Protein AF-0000000086881940 (afdb_homodimer)

Organism: NCBI:txid2108365

Foldseek 3Di:
DPPPDCDPVLVVLVVVVCVVVVVQQLVLLQDLVSPLVVLLVLLLFLLLLQLCLLQVPDDSVVSSVLSNLLSVLLSQLLVVVVCVVVVNDPDDSCCSLVVSLVVQLVCLVVPDPDPVNSVSSSVSSNCSNPLRRVLSSLLSVCCVPQNSLLSSLLVVLLVQLVVQLVVQLVVPFDAADDCPLDNSGGPRSLVRSLVSSLVVLVVSQVVCVVVVHHGRDDNVCSSVLSNLLSVQLVVQQSVVSVSCVVSPHDASACPRPSQGGSCNVCSSVSRSSNVSVVVCVVVVD/DPPPDCDPVLVVLVVVVCVVVVVQQLVLLQDLVSPLVVLLVLLLFLLLLQLCLLQVPDDSVVSSVLSNLLSVLLSQLLVVVVCVVVVNDPDDSCCSLVVSLVVQLVCLVVPDPDPVNSVSSSVSSNCSNPLRRVLSSLLSVCCVPQNSLLSSLLVVLLVQLVVQLVVQLVVPFDAADDCPLDNSGGPRSLVRSLVSSLVVLVVSQVVCVVVVHHGRDDNVCSSVLSNLLSVQLVVQQSVVSVSCVVSPHDASACPRPSQGGSCNVCSSVSRSSNVSVVVCVVVVD

Secondary structure (DSSP, 8-state):
-------HHHHHHHHHHHHHHHHHHHHHTSSHHHHHHHHHHHHHHHHHHHHHHH-TTS-HHHHHHHHHHHHHHHHHHHHHHHHHHTT---S-TTHHHHHHHHHHHHHHHHH---HHHHHHHHHHHHHIIIIIIIHHHTHHHHHHHHHHHHHHHHHHHHHHHHHHHHHHHHHH--SEEETTTEEEEEHHHHHHHHHHHHHHHHHHHHHHHHTTPPPSS-HHHHHHHHHHHHHHHHHHHHHHHHHHHHTT-SSS-SSBTTTB-HHHHHTTHHHHHHHHHHHHHHTT-/-------HHHHHHHHHHHHHHHHHHHHHTSSHHHHHHHHHHHHHHHHHHHHHHH-TTS-HHHHHHHHHHHHHHHHHHHHHHHHHHTT---S-TTHHHHHHHHHHHHHHHHH---HHHHHHHHHHHHHIIIIIIIHHHTHHHHHHHHHHHHHHHHHHHHHHHHHHHHHHHHHH--SEEETTTEEEEEHHHHHHHHHHHHHHHHHHHHHHHHTTPPPSS-HHHHHHHHHHHHHHHHHHHHHHHHHHHHTT-SSS-SSBTTTB-HHHHHTTHHHHHHHHHHHHHHTT-

Radius of gyration: 24.8 Å; Cα contacts (8 Å, |Δi|>4): 801; chains: 2; bounding box: 55×71×60 Å

InterPro domains:
  IPR000374 Phosphatidate cytidylyltransferase [PS01315] (241-267)

Nearest PDB structures (foldseek):
  4q2g-assembly1_A  TM=9.455E-01  e=1.019E-14  Thermotoga maritima MSB8
  4q2e-assembly1_A  TM=9.508E-01  e=3.857E-14  Thermotoga maritima MSB8
  7xec-assembly1_A  TM=1.999E-01  e=4.644E+00  Homo sapiens
  8uqu-assembly1_A  TM=1.874E-01  e=8.473E+00  Bordetella bronchiseptica
  4q2g-assembly1_A  TM=9.455E-01  e=1.019E-14  Thermotoga maritima MSB8

Sequence (570 aa):
MMRMPIGKKNLFIRASSGFIIGPVVVFSYLWYPTLLGLVTTIVMMASYEFIKMSNPKLCRKFRLFIAFLLGITSMVYGFSLEAEYSGILPFEAEFIFVIGFLLISLITIVRLKDINEAKELLSSSTFSLIYIAFFLSSNYLTQINYGAGMAILALTSVWAYDSFAYIFGLTFGKHKISPTYSPKKSWEGLFGGIFGTFLYIIIYDFFREIFGLHTLIDLEYVAAFAIMVGIVDTIGDLTESIFKRFYNVKDSSGILPGHGGMLDRIDGLLLVVPIWYFMLRLFWIMMRMPIGKKNLFIRASSGFIIGPVVVFSYLWYPTLLGLVTTIVMMASYEFIKMSNPKLCRKFRLFIAFLLGITSMVYGFSLEAEYSGILPFEAEFIFVIGFLLISLITIVRLKDINEAKELLSSSTFSLIYIAFFLSSNYLTQINYGAGMAILALTSVWAYDSFAYIFGLTFGKHKISPTYSPKKSWEGLFGGIFGTFLYIIIYDFFREIFGLHTLIDLEYVAAFAIMVGIVDTIGDLTESIFKRFYNVKDSSGILPGHGGMLDRIDGLLLVVPIWYFMLRLFWI

pLDDT: mean 89.7, std 11.81, range [24.27, 98.44]

Solvent-accessible surface area (backbone atoms only — not comparable to full-atom values): 28725 Å² total; per-residue (Å²): 131,77,79,72,70,86,43,74,66,47,51,48,44,35,52,52,52,45,63,55,50,46,56,54,56,58,57,23,44,78,38,71,70,44,33,42,51,50,53,21,50,50,31,22,51,24,35,35,35,51,42,43,62,70,39,68,84,57,54,68,69,59,44,50,48,53,14,47,53,45,13,48,39,36,35,52,29,49,55,36,41,54,31,32,79,70,65,72,40,77,50,71,38,72,53,42,56,54,51,46,50,52,52,51,50,49,50,38,62,74,70,41,80,50,48,67,60,34,40,48,48,53,51,47,49,51,47,32,47,44,55,46,23,48,23,50,47,36,41,52,54,32,30,74,76,61,31,45,68,52,38,47,47,58,54,49,40,49,52,39,21,53,53,30,17,50,55,30,23,71,75,59,41,80,52,61,71,38,65,82,61,41,62,84,42,21,51,44,5,46,55,35,7,20,51,40,19,36,52,45,55,52,51,53,34,50,54,33,43,74,73,71,39,76,72,79,70,59,78,86,49,39,59,57,52,16,49,48,43,39,54,38,22,50,48,23,39,50,52,52,28,32,50,30,55,60,66,71,37,90,51,62,35,71,79,36,75,76,57,24,13,62,43,64,72,38,31,21,49,24,46,31,39,40,49,50,48,49,48,35,33,73,67,69,102,132,78,79,71,70,86,45,74,68,48,52,50,44,38,51,53,50,45,62,55,51,46,56,52,56,58,58,23,45,77,37,69,69,45,33,42,51,50,53,22,50,51,32,22,52,25,34,34,36,50,41,44,62,72,41,69,82,55,55,67,70,60,46,50,48,52,15,47,52,47,13,47,39,36,36,52,29,51,53,36,42,55,31,31,76,69,66,72,40,77,52,70,38,72,53,42,56,53,50,45,50,50,51,51,50,49,50,38,63,75,71,42,80,49,49,67,59,34,41,48,48,52,53,48,50,51,46,32,48,44,55,45,25,46,24,47,47,38,43,52,54,32,31,74,77,62,31,45,68,53,39,49,47,58,55,50,39,50,52,39,21,54,51,30,17,50,54,31,24,72,74,59,42,78,49,61,72,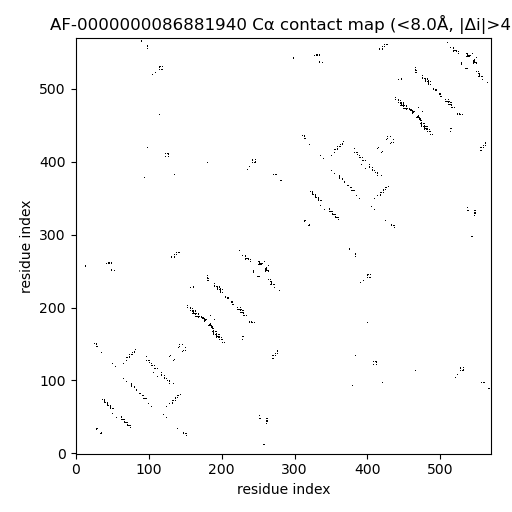39,65,83,60,41,61,83,41,21,52,44,5,48,56,36,6,21,52,40,19,35,53,46,54,52,52,52,36,52,55,33,43,73,72,72,39,77,74,79,69,59,77,88,49,40,58,57,53,16,48,47,44,40,54,38,22,49,49,23,39,51,53,53,29,33,52,31,53,61,66,72,37,91,54,62,34,70,79,36,72,75,58,24,12,63,44,63,72,37,32,23,49,25,47,32,40,39,50,50,49,50,50,38,36,72,67,70,103

Structure (mmCIF, N/CA/C/O backbone):
data_AF-0000000086881940-model_v1
#
loop_
_entity.id
_entity.type
_entity.pdbx_description
1 polymer 'Phosphatidate cytidylyltransferase'
#
loop_
_atom_site.group_PDB
_atom_site.id
_atom_site.type_symbol
_atom_site.label_atom_id
_atom_site.label_alt_id
_atom_site.label_comp_id
_atom_site.label_asym_id
_atom_site.label_entity_id
_atom_site.label_seq_id
_atom_site.pdbx_PDB_ins_code
_atom_site.Cartn_x
_atom_site.Cartn_y
_atom_site.Cartn_z
_atom_site.occupancy
_atom_site.B_iso_or_equiv
_atom_site.auth_seq_id
_atom_site.auth_comp_id
_atom_site.auth_asym_id
_atom_site.auth_atom_id
_atom_site.pdbx_PDB_model_num
ATOM 1 N N . MET A 1 1 ? -30.734 -27.5 -12.344 1 24.45 1 MET A N 1
ATOM 2 C CA . MET A 1 1 ? -30.109 -27.438 -13.664 1 24.45 1 MET A CA 1
ATOM 3 C C . MET A 1 1 ? -28.594 -27.578 -13.562 1 24.45 1 MET A C 1
ATOM 5 O O . MET A 1 1 ? -27.953 -26.797 -12.852 1 24.45 1 MET A O 1
ATOM 9 N N . MET A 1 2 ? -28.062 -28.719 -13.742 1 24.27 2 MET A N 1
ATOM 10 C CA . MET A 1 2 ? -26.672 -29.141 -13.68 1 24.27 2 MET A CA 1
ATOM 11 C C . MET A 1 2 ? -25.781 -28.25 -14.555 1 24.27 2 MET A C 1
ATOM 13 O O . MET A 1 2 ? -26.109 -28.016 -15.719 1 24.27 2 MET A O 1
ATOM 17 N N . ARG A 1 3 ? -25.172 -27.25 -13.992 1 36.38 3 ARG A N 1
ATOM 18 C CA . ARG A 1 3 ? -24.281 -26.406 -14.789 1 36.38 3 ARG A CA 1
ATOM 19 C C . ARG A 1 3 ? -23.594 -27.234 -15.867 1 36.38 3 ARG A C 1
ATOM 21 O O . ARG A 1 3 ? -23.016 -28.281 -15.586 1 36.38 3 ARG A O 1
ATOM 28 N N . MET A 1 4 ? -23.953 -27.125 -17.062 1 36.97 4 MET A N 1
ATOM 29 C CA . MET A 1 4 ? -23.406 -27.797 -18.234 1 36.97 4 MET A CA 1
ATOM 30 C C . MET A 1 4 ? -21.891 -27.906 -18.156 1 36.97 4 MET A C 1
ATOM 32 O O . MET A 1 4 ? -21.219 -27.016 -17.641 1 36.97 4 MET A O 1
ATOM 36 N N . PRO A 1 5 ? -21.25 -29.047 -18.406 1 42.81 5 PRO A N 1
ATOM 37 C CA . PRO A 1 5 ? -19.812 -29.297 -18.531 1 42.81 5 PRO A CA 1
ATOM 38 C C . PRO A 1 5 ? -19.094 -28.219 -19.328 1 42.81 5 PRO A C 1
ATOM 40 O O . PRO A 1 5 ? -19.703 -27.547 -20.172 1 42.81 5 PRO A O 1
ATOM 43 N N . ILE A 1 6 ? -18.188 -27.5 -18.734 1 51.03 6 ILE A N 1
ATOM 44 C CA . ILE A 1 6 ? -17.391 -26.594 -19.562 1 51.03 6 ILE A CA 1
ATOM 45 C C . ILE A 1 6 ? -17.219 -27.188 -20.953 1 51.03 6 ILE A C 1
ATOM 47 O O . ILE A 1 6 ? -16.625 -28.266 -21.109 1 51.03 6 ILE A O 1
ATOM 51 N N . GLY A 1 7 ? -18.078 -27.047 -21.875 1 51 7 GLY A N 1
ATOM 52 C CA . GLY A 1 7 ? -18.109 -27.578 -23.219 1 51 7 GLY A CA 1
ATOM 53 C C . GLY A 1 7 ? -16.828 -27.328 -24 1 51 7 GLY A C 1
ATOM 54 O O . GLY A 1 7 ? -16.031 -26.453 -23.625 1 51 7 GLY A O 1
ATOM 55 N N . LYS A 1 8 ? -16.469 -28.406 -24.922 1 54.97 8 LYS A N 1
ATOM 56 C CA . LYS A 1 8 ? -15.305 -28.422 -25.797 1 54.97 8 LYS A CA 1
ATOM 57 C C . LYS A 1 8 ? -15.031 -27.047 -26.391 1 54.97 8 LYS A C 1
ATOM 59 O O . LYS A 1 8 ? -13.875 -26.641 -26.516 1 54.97 8 LYS A O 1
ATOM 64 N N . LYS A 1 9 ? -16.156 -26.391 -26.609 1 54.69 9 LYS A N 1
ATOM 65 C CA . LYS A 1 9 ? -16.031 -25.078 -27.25 1 54.69 9 LYS A CA 1
ATOM 66 C C . LYS A 1 9 ? -15.406 -24.062 -26.297 1 54.69 9 LYS A C 1
ATOM 68 O O . LYS A 1 9 ? -14.586 -23.25 -26.719 1 54.69 9 LYS A O 1
ATOM 73 N N . ASN A 1 10 ? -15.672 -24.234 -25.078 1 61.81 10 ASN A N 1
ATOM 74 C CA . ASN A 1 10 ? -15.156 -23.312 -24.078 1 61.81 10 ASN A CA 1
ATOM 75 C C . ASN A 1 10 ? -13.68 -23.562 -23.781 1 61.81 10 ASN A C 1
ATOM 77 O O . ASN A 1 10 ? -12.906 -22.625 -23.578 1 61.81 10 ASN A O 1
ATOM 81 N N . LEU A 1 11 ? -13.383 -24.734 -23.938 1 64.19 11 LEU A N 1
ATOM 82 C CA . LEU A 1 11 ? -11.977 -25.094 -23.734 1 64.19 11 LEU A CA 1
ATOM 83 C C . LEU A 1 11 ? -11.125 -24.594 -24.906 1 64.19 11 LEU A C 1
ATOM 85 O O . LEU A 1 11 ? -9.992 -24.141 -24.688 1 64.19 11 LEU A O 1
ATOM 89 N N . PHE A 1 12 ? -11.688 -24.75 -26.078 1 60.44 12 PHE A N 1
ATOM 90 C CA . PHE A 1 12 ? -10.984 -24.297 -27.266 1 60.44 12 PHE A CA 1
ATOM 91 C C . PHE A 1 12 ? -10.781 -22.781 -27.219 1 60.44 12 PHE A C 1
ATOM 93 O O . PHE A 1 12 ? -9.703 -22.281 -27.531 1 60.44 12 PHE A O 1
ATOM 100 N N . ILE A 1 13 ? -11.758 -22.078 -26.766 1 60.75 13 ILE A N 1
ATOM 101 C CA . ILE A 1 13 ? -11.672 -20.625 -26.688 1 60.75 13 ILE A CA 1
ATOM 102 C C . ILE A 1 13 ? -10.641 -20.234 -25.641 1 60.75 13 ILE A C 1
ATOM 104 O O . ILE A 1 13 ? -9.844 -19.312 -25.859 1 60.75 13 ILE A O 1
ATOM 108 N N . ARG A 1 14 ? -10.641 -20.922 -24.703 1 66.5 14 ARG A N 1
ATOM 109 C CA . ARG A 1 14 ? -9.688 -20.656 -23.625 1 66.5 14 ARG A CA 1
ATOM 110 C C . ARG A 1 14 ? -8.258 -20.938 -24.078 1 66.5 14 ARG A C 1
ATOM 112 O O . ARG A 1 14 ? -7.352 -20.141 -23.812 1 66.5 14 ARG A O 1
ATOM 119 N N . ALA A 1 15 ? -8.18 -22.047 -24.75 1 65.81 15 ALA A N 1
ATOM 120 C CA . ALA A 1 15 ? -6.852 -22.422 -25.219 1 65.81 15 ALA A CA 1
ATOM 121 C C . ALA A 1 15 ? -6.348 -21.469 -26.297 1 65.81 15 ALA A C 1
ATOM 123 O O . ALA A 1 15 ? -5.176 -21.078 -26.281 1 65.81 15 ALA A O 1
ATOM 124 N N . SER A 1 16 ? -7.211 -21.078 -27.125 1 64.44 16 SER A N 1
ATOM 125 C CA . SER A 1 16 ? -6.824 -20.188 -28.203 1 64.44 16 SER A CA 1
ATOM 126 C C . SER A 1 16 ? -6.461 -18.797 -27.688 1 64.44 16 SER A C 1
ATOM 128 O O . SER A 1 16 ? -5.484 -18.188 -28.125 1 64.44 16 SER A O 1
ATOM 130 N N . SER A 1 17 ? -7.23 -18.328 -26.734 1 65.44 17 SER A N 1
ATOM 131 C CA . SER A 1 17 ? -6.914 -17.016 -26.172 1 65.44 17 SER A CA 1
ATOM 132 C C . SER A 1 17 ? -5.59 -17.047 -25.406 1 65.44 17 SER A C 1
ATOM 134 O O . SER A 1 17 ? -4.812 -16.094 -25.469 1 65.44 17 SER A O 1
ATOM 136 N N . GLY A 1 18 ? -5.367 -18.141 -24.906 1 68.75 18 GLY A N 1
ATOM 137 C CA . GLY A 1 18 ? -4.102 -18.297 -24.203 1 68.75 18 GLY A CA 1
ATOM 138 C C . GLY A 1 18 ? -2.904 -18.312 -25.141 1 68.75 18 GLY A C 1
ATOM 139 O O . GLY A 1 18 ? -1.858 -17.734 -24.828 1 68.75 18 GLY A O 1
ATOM 140 N N . PHE A 1 19 ? -3.164 -18.875 -26.266 1 71.75 19 PHE A N 1
ATOM 141 C CA . PHE A 1 19 ? -2.084 -19 -27.234 1 71.75 19 PHE A CA 1
ATOM 142 C C . PHE A 1 19 ? -1.751 -17.641 -27.844 1 71.75 19 PHE A C 1
ATOM 144 O O . PHE A 1 19 ? -0.615 -17.406 -28.266 1 71.75 19 PHE A O 1
ATOM 151 N N . ILE A 1 20 ? -2.723 -16.797 -27.844 1 70.44 20 ILE A N 1
ATOM 152 C CA . ILE A 1 20 ? -2.479 -15.469 -28.406 1 70.44 20 ILE A CA 1
ATOM 153 C C . ILE A 1 20 ? -1.92 -14.539 -27.344 1 70.44 20 ILE A C 1
ATOM 155 O O . ILE A 1 20 ? -0.928 -13.844 -27.562 1 70.44 20 ILE A O 1
ATOM 159 N N . ILE A 1 21 ? -2.404 -14.617 -26.188 1 77.25 21 ILE A N 1
ATOM 160 C CA . ILE A 1 21 ? -2.027 -13.688 -25.125 1 77.25 21 ILE A CA 1
ATOM 161 C C . ILE A 1 21 ? -0.666 -14.078 -24.547 1 77.25 21 ILE A C 1
ATOM 163 O O . ILE A 1 21 ? 0.145 -13.219 -24.219 1 77.25 21 ILE A O 1
ATOM 167 N N . GLY A 1 22 ? -0.419 -15.289 -24.641 1 83.06 22 GLY A N 1
ATOM 168 C CA . GLY A 1 22 ? 0.821 -15.789 -24.078 1 83.06 22 GLY A CA 1
ATOM 169 C C . GLY A 1 22 ? 2.059 -15.219 -24.734 1 83.06 22 GLY A C 1
ATOM 170 O O . GLY A 1 22 ? 2.861 -14.547 -24.094 1 83.06 22 GLY A O 1
ATOM 171 N N . PRO A 1 23 ? 2.125 -15.391 -26.031 1 84.06 23 PRO A N 1
ATOM 172 C CA . PRO A 1 23 ? 3.299 -14.859 -26.734 1 84.06 23 PRO A CA 1
ATOM 173 C C . PRO A 1 23 ? 3.393 -13.336 -26.641 1 84.06 23 PRO A C 1
ATOM 175 O O . PRO A 1 23 ? 4.492 -12.789 -26.547 1 84.06 23 PRO A O 1
ATOM 178 N N . VAL A 1 24 ? 2.328 -12.703 -26.625 1 83.19 24 VAL A N 1
ATOM 179 C CA . VAL A 1 24 ? 2.34 -11.242 -26.531 1 83.19 24 VAL A CA 1
ATOM 180 C C . VAL A 1 24 ? 2.928 -10.812 -25.188 1 83.19 24 VAL A C 1
ATOM 182 O O . VAL A 1 24 ? 3.74 -9.883 -25.141 1 83.19 24 VAL A O 1
ATOM 185 N N . VAL A 1 25 ? 2.572 -11.469 -24.219 1 86.62 25 VAL A N 1
ATOM 186 C CA . VAL A 1 25 ? 3.059 -11.156 -22.875 1 86.62 25 VAL A CA 1
ATOM 187 C C . VAL A 1 25 ? 4.559 -11.438 -22.797 1 86.62 25 VAL A C 1
ATOM 189 O O . VAL A 1 25 ? 5.328 -10.594 -22.328 1 86.62 25 VAL A O 1
ATOM 192 N N . VAL A 1 26 ? 4.941 -12.5 -23.391 1 85.56 26 VAL A N 1
ATOM 193 C CA . VAL A 1 26 ? 6.344 -12.898 -23.312 1 85.56 26 VAL A CA 1
ATOM 194 C C . VAL A 1 26 ? 7.203 -11.93 -24.125 1 85.56 26 VAL A C 1
ATOM 196 O O . VAL A 1 26 ? 8.258 -11.492 -23.656 1 85.56 26 VAL A O 1
ATOM 199 N N . PHE A 1 27 ? 6.668 -11.477 -25.203 1 87 27 PHE A N 1
ATOM 200 C CA . PHE A 1 27 ? 7.426 -10.578 -26.078 1 87 27 PHE A CA 1
ATOM 201 C C . PHE A 1 27 ? 7.527 -9.188 -25.453 1 87 27 PHE A C 1
ATOM 203 O O . PHE A 1 27 ? 8.477 -8.453 -25.719 1 87 27 PHE A O 1
ATOM 210 N N . SER A 1 28 ? 6.648 -8.922 -24.594 1 90.56 28 SER A N 1
ATOM 211 C CA . SER A 1 28 ? 6.656 -7.605 -23.953 1 90.56 28 SER A CA 1
ATOM 212 C C . SER A 1 28 ? 7.801 -7.48 -22.969 1 90.56 28 SER A C 1
ATOM 214 O O . SER A 1 28 ? 8.18 -6.371 -22.578 1 90.56 28 SER A O 1
ATOM 216 N N . TYR A 1 29 ? 8.32 -8.594 -22.625 1 91 29 TYR A N 1
ATOM 217 C CA . TYR A 1 29 ? 9.391 -8.578 -21.641 1 91 29 TYR A CA 1
ATOM 218 C C . TYR A 1 29 ? 10.734 -8.312 -22.312 1 91 29 TYR A C 1
ATOM 220 O O . TYR A 1 29 ? 11.742 -8.07 -21.641 1 91 29 TYR A O 1
ATOM 228 N N . LEU A 1 30 ? 10.812 -8.305 -23.609 1 88.75 30 LEU A N 1
ATOM 229 C CA . LEU A 1 30 ? 12.078 -8.188 -24.328 1 88.75 30 LEU A CA 1
ATOM 230 C C . LEU A 1 30 ? 12.648 -6.781 -24.203 1 88.75 30 LEU A C 1
ATOM 232 O O . LEU A 1 30 ? 13.867 -6.605 -24.156 1 88.75 30 LEU A O 1
ATOM 236 N N . TRP A 1 31 ? 11.703 -5.789 -24.156 1 91.56 31 TRP A N 1
ATOM 237 C CA . TRP A 1 31 ? 12.125 -4.406 -23.922 1 91.56 31 TRP A CA 1
ATOM 238 C C . TRP A 1 31 ? 11.43 -3.812 -22.719 1 91.56 31 TRP A C 1
ATOM 240 O O . TRP A 1 31 ? 10.227 -4.027 -22.516 1 91.56 31 TRP A O 1
ATOM 250 N N . TYR A 1 32 ? 12.219 -3.021 -22.016 1 92.69 32 TYR A N 1
ATOM 251 C CA . TYR A 1 32 ? 11.703 -2.461 -20.781 1 92.69 32 TYR A CA 1
ATOM 252 C C . TYR A 1 32 ? 10.484 -1.58 -21.031 1 92.69 32 TYR A C 1
ATOM 254 O O . TYR A 1 32 ? 9.461 -1.713 -20.359 1 92.69 32 TYR A O 1
ATOM 262 N N . PRO A 1 33 ? 10.484 -0.71 -22.078 1 92.69 33 PRO A N 1
ATOM 263 C CA . PRO A 1 33 ? 9.305 0.124 -22.312 1 92.69 33 PRO A CA 1
ATOM 264 C C . PRO A 1 33 ? 8.07 -0.694 -22.672 1 92.69 33 PRO A C 1
ATOM 266 O O . PRO A 1 33 ? 6.949 -0.322 -22.312 1 92.69 33 PRO A O 1
ATOM 269 N N . THR A 1 34 ? 8.242 -1.773 -23.344 1 94.31 34 THR A N 1
ATOM 270 C CA . THR A 1 34 ? 7.09 -2.602 -23.688 1 94.31 34 THR A CA 1
ATOM 271 C C . THR A 1 34 ? 6.539 -3.309 -22.453 1 94.31 34 THR A C 1
ATOM 273 O O . THR A 1 34 ? 5.332 -3.521 -22.344 1 94.31 34 THR A O 1
ATOM 276 N N . LEU A 1 35 ? 7.402 -3.693 -21.609 1 95.25 35 LEU A N 1
ATOM 277 C CA . LEU A 1 35 ? 6.957 -4.254 -20.344 1 95.25 35 LEU A CA 1
ATOM 278 C C . LEU A 1 35 ? 6.137 -3.236 -19.547 1 95.25 35 LEU A C 1
ATOM 280 O O . LEU A 1 35 ? 5.098 -3.576 -18.984 1 95.25 35 LEU A O 1
ATOM 284 N N . LEU A 1 36 ? 6.637 -1.976 -19.547 1 96 36 LEU A N 1
ATOM 285 C CA . LEU A 1 36 ? 5.91 -0.91 -18.859 1 96 36 LEU A CA 1
ATOM 286 C C . LEU A 1 36 ? 4.504 -0.76 -19.438 1 96 36 LEU A C 1
ATOM 288 O O . LEU A 1 36 ? 3.533 -0.624 -18.688 1 96 36 LEU A O 1
ATOM 292 N N . GLY A 1 37 ? 4.469 -0.809 -20.719 1 95.5 37 GLY A N 1
ATOM 293 C CA . GLY A 1 37 ? 3.172 -0.708 -21.375 1 95.5 37 GLY A CA 1
ATOM 294 C C . GLY A 1 37 ? 2.24 -1.854 -21.031 1 95.5 37 GLY A C 1
ATOM 295 O O . GLY A 1 37 ? 1.049 -1.644 -20.797 1 95.5 37 GLY A O 1
ATOM 296 N N . LEU A 1 38 ? 2.742 -3.016 -21.031 1 95 38 LEU A N 1
ATOM 297 C CA . LEU A 1 38 ? 1.947 -4.199 -20.719 1 95 38 LEU A CA 1
ATOM 298 C C . LEU A 1 38 ? 1.389 -4.117 -19.312 1 95 38 LEU A C 1
ATOM 300 O O . LEU A 1 38 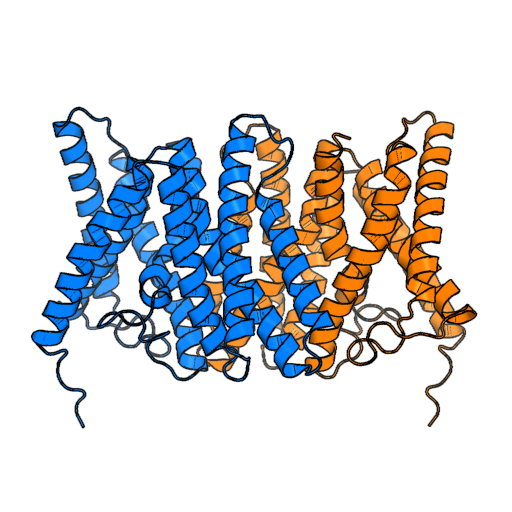? 0.185 -4.293 -19.094 1 95 38 LEU A O 1
ATOM 304 N N . VAL A 1 39 ? 2.262 -3.877 -18.359 1 96.25 39 VAL A N 1
ATOM 305 C CA . VAL A 1 39 ? 1.854 -3.838 -16.969 1 96.25 39 VAL A CA 1
ATOM 306 C C . VAL A 1 39 ? 0.827 -2.727 -16.75 1 96.25 39 VAL A C 1
ATOM 308 O O . VAL A 1 39 ? -0.175 -2.924 -16.062 1 96.25 39 VAL A O 1
ATOM 311 N N . THR A 1 40 ? 1.085 -1.577 -17.375 1 96.88 40 THR A N 1
ATOM 312 C CA . THR A 1 40 ? 0.163 -0.451 -17.266 1 96.88 40 THR A CA 1
ATOM 313 C C . THR A 1 40 ? -1.222 -0.837 -17.781 1 96.88 40 THR A C 1
ATOM 315 O O . THR A 1 40 ? -2.23 -0.56 -17.125 1 96.88 40 THR A O 1
ATOM 318 N N . THR A 1 41 ? -1.236 -1.489 -18.844 1 95.62 41 THR A N 1
ATOM 319 C CA . THR A 1 41 ? -2.504 -1.888 -19.438 1 95.62 41 THR A CA 1
ATOM 320 C C . THR A 1 41 ? -3.225 -2.904 -18.562 1 95.62 41 THR A C 1
ATOM 322 O O . THR A 1 41 ? -4.434 -2.793 -18.344 1 95.62 41 THR A O 1
ATOM 325 N N . ILE A 1 42 ? -2.559 -3.848 -18.062 1 95.44 42 ILE A N 1
ATOM 326 C CA . ILE A 1 42 ? -3.143 -4.875 -17.219 1 95.44 42 ILE A CA 1
ATOM 327 C C . ILE A 1 42 ? -3.676 -4.238 -15.93 1 95.44 42 ILE A C 1
ATOM 329 O O . ILE A 1 42 ? -4.773 -4.566 -15.477 1 95.44 42 ILE A O 1
ATOM 333 N N . VAL A 1 43 ? -2.893 -3.314 -15.383 1 97.44 43 VAL A N 1
ATOM 334 C CA . VAL A 1 43 ? -3.305 -2.635 -14.156 1 97.44 43 VAL A CA 1
ATOM 335 C C . VAL A 1 43 ? -4.586 -1.844 -14.414 1 97.44 43 VAL A C 1
ATOM 337 O O . VAL A 1 43 ? -5.512 -1.869 -13.594 1 97.44 43 VAL A O 1
ATOM 340 N N . MET A 1 44 ? -4.633 -1.19 -15.508 1 97.06 44 MET A N 1
ATOM 341 C CA . MET A 1 44 ? -5.816 -0.403 -15.844 1 97.06 44 MET A CA 1
ATOM 342 C C . MET A 1 44 ? -7.043 -1.299 -15.992 1 97.06 44 MET A C 1
ATOM 344 O O . MET A 1 44 ? -8.094 -1.015 -15.422 1 97.06 44 MET A O 1
ATOM 348 N N . MET A 1 45 ? -6.898 -2.381 -16.641 1 95.5 45 MET A N 1
ATOM 349 C CA . MET A 1 45 ? -8.023 -3.281 -16.891 1 95.5 45 MET A CA 1
ATOM 350 C C . MET A 1 45 ? -8.469 -3.955 -15.594 1 95.5 45 MET A C 1
ATOM 352 O O . MET A 1 45 ? -9.664 -3.975 -15.281 1 95.5 45 MET A O 1
ATOM 356 N N . ALA A 1 46 ? -7.551 -4.461 -14.891 1 96.5 46 ALA A N 1
ATOM 357 C CA . ALA A 1 46 ? -7.871 -5.168 -13.656 1 96.5 46 ALA A CA 1
ATOM 358 C C . ALA A 1 46 ? -8.477 -4.219 -12.625 1 96.5 46 ALA A C 1
ATOM 360 O O . ALA A 1 46 ? -9.422 -4.582 -11.922 1 96.5 46 ALA A O 1
ATOM 361 N N . SER A 1 47 ? -7.941 -3.004 -12.539 1 97.25 47 SER A N 1
ATOM 362 C CA . SER A 1 47 ? -8.477 -2.029 -11.594 1 97.25 47 SER A CA 1
ATOM 363 C C . SER A 1 47 ? -9.875 -1.584 -11.992 1 97.25 47 SER A C 1
ATOM 365 O O . SER A 1 47 ? -10.742 -1.384 -11.133 1 97.25 47 SER A O 1
ATOM 367 N N . TYR A 1 48 ? -10.055 -1.402 -13.266 1 96 48 TYR A N 1
ATOM 368 C CA . TYR A 1 48 ? -11.383 -1.04 -13.75 1 96 48 TYR A CA 1
ATOM 369 C C . TYR A 1 48 ? -12.414 -2.094 -13.352 1 96 48 TYR A C 1
ATOM 371 O O . TYR A 1 48 ? -13.508 -1.76 -12.891 1 96 48 TYR A O 1
ATOM 379 N N . GLU A 1 49 ? -12.109 -3.34 -13.531 1 95.12 49 GLU A N 1
ATOM 380 C CA . GLU A 1 49 ? -13 -4.441 -13.18 1 95.12 49 GLU A CA 1
ATOM 381 C C . GLU A 1 49 ? -13.305 -4.449 -11.688 1 95.12 49 GLU A C 1
ATOM 383 O O . GLU A 1 49 ? -14.453 -4.641 -11.289 1 95.12 49 GLU A O 1
ATOM 388 N N . PHE A 1 50 ? -12.281 -4.242 -10.93 1 95.69 50 PHE A N 1
ATOM 389 C CA . PHE A 1 50 ? -12.453 -4.285 -9.477 1 95.69 50 PHE A CA 1
ATOM 390 C C . PHE A 1 50 ? -13.312 -3.121 -9 1 95.69 50 PHE A C 1
ATOM 392 O O . PHE A 1 50 ? -14.188 -3.299 -8.156 1 95.69 50 PHE A O 1
ATOM 399 N N . ILE A 1 51 ? -13.055 -1.918 -9.516 1 94.88 51 ILE A N 1
ATOM 400 C CA . ILE A 1 51 ? -13.812 -0.734 -9.109 1 94.88 51 ILE A CA 1
ATOM 401 C C . ILE A 1 51 ? -15.258 -0.864 -9.57 1 94.88 51 ILE A C 1
ATOM 403 O O . ILE A 1 51 ? -16.188 -0.454 -8.867 1 94.88 51 ILE A O 1
ATOM 407 N N . LYS A 1 52 ? -15.414 -1.435 -10.695 1 93.88 52 LYS A N 1
ATOM 408 C CA . LYS A 1 52 ? -16.766 -1.658 -11.195 1 93.88 52 LYS A CA 1
ATOM 409 C C . LYS A 1 52 ? -17.531 -2.625 -10.289 1 93.88 52 LYS A C 1
ATOM 411 O O . LYS A 1 52 ? -18.719 -2.418 -10.008 1 93.88 52 LYS A O 1
ATOM 416 N N . MET A 1 53 ? -16.891 -3.605 -9.867 1 92.31 53 MET A N 1
ATOM 417 C CA . MET A 1 53 ? -17.484 -4.598 -8.984 1 92.31 53 MET A CA 1
ATOM 418 C C . MET A 1 53 ? -17.828 -3.979 -7.629 1 92.31 53 MET A C 1
ATOM 420 O O . MET A 1 53 ? -18.891 -4.25 -7.062 1 92.31 53 MET A O 1
ATOM 424 N N . SER A 1 54 ? -16.969 -3.121 -7.102 1 91.31 54 SER A N 1
ATOM 425 C CA . SER A 1 54 ? -17.125 -2.553 -5.766 1 91.31 54 SER A CA 1
ATOM 426 C C . SER A 1 54 ? -18.062 -1.353 -5.777 1 91.31 54 SER A C 1
ATOM 428 O O . SER A 1 54 ? -18.734 -1.062 -4.777 1 91.31 54 SER A O 1
ATOM 430 N N . ASN A 1 55 ? -18 -0.634 -6.852 1 91.69 55 ASN A N 1
ATOM 431 C CA . ASN A 1 55 ? -18.812 0.565 -7 1 91.69 55 ASN A CA 1
ATOM 432 C C . ASN A 1 55 ? -19.625 0.535 -8.289 1 91.69 55 ASN A C 1
ATOM 434 O O . ASN A 1 55 ? -19.391 1.334 -9.195 1 91.69 55 ASN A O 1
ATOM 438 N N . PRO A 1 56 ? -20.688 -0.212 -8.258 1 88.44 56 PRO A N 1
ATOM 439 C CA . PRO A 1 56 ? -21.453 -0.352 -9.492 1 88.44 56 PRO A CA 1
ATOM 440 C C . PRO A 1 56 ? -22.219 0.921 -9.859 1 88.44 56 PRO A C 1
ATOM 442 O O . PRO A 1 56 ? -22.516 1.147 -11.039 1 88.44 56 PRO A O 1
ATOM 445 N N . LYS A 1 57 ? -22.453 1.786 -8.93 1 89.88 57 LYS A N 1
ATOM 446 C CA . LYS A 1 57 ? -23.266 2.977 -9.172 1 89.88 57 LYS A CA 1
ATOM 447 C C . LYS A 1 57 ? -22.422 4.125 -9.703 1 89.88 57 LYS A C 1
ATOM 449 O O . LYS A 1 57 ? -22.938 5.121 -10.203 1 89.88 57 LYS A O 1
ATOM 454 N N . LEU A 1 58 ? -21.141 3.979 -9.609 1 91.5 58 LEU A N 1
ATOM 455 C CA . LEU A 1 58 ? -20.25 5.023 -10.102 1 91.5 58 LEU A CA 1
ATOM 456 C C . LEU A 1 58 ? -20.328 5.145 -11.617 1 91.5 58 LEU A C 1
ATOM 458 O O . LEU A 1 58 ? -20.406 4.133 -12.32 1 91.5 58 LEU A O 1
ATOM 462 N N . CYS A 1 59 ? -20.328 6.352 -12.086 1 92.38 59 CYS A N 1
ATOM 463 C CA . CYS A 1 59 ? -20.391 6.594 -13.523 1 92.38 59 CYS A CA 1
ATOM 464 C C . CYS A 1 59 ? -19.203 5.941 -14.227 1 92.38 59 CYS A C 1
ATOM 466 O O . CYS A 1 59 ? -18.078 5.941 -13.703 1 92.38 59 CYS A O 1
ATOM 468 N N . ARG A 1 60 ? -19.469 5.461 -15.445 1 93.19 60 ARG A N 1
ATOM 469 C CA . ARG A 1 60 ? -18.469 4.73 -16.219 1 93.19 60 ARG A CA 1
ATOM 470 C C . ARG A 1 60 ? -17.25 5.602 -16.5 1 93.19 60 ARG A C 1
ATOM 472 O O . ARG A 1 60 ? -16.109 5.141 -16.375 1 93.19 60 ARG A O 1
ATOM 479 N N . LYS A 1 61 ? -17.453 6.84 -16.875 1 95.12 61 LYS A N 1
ATOM 480 C CA . LYS A 1 61 ? -16.359 7.742 -17.203 1 95.12 61 LYS A CA 1
ATOM 481 C C . LYS A 1 61 ? -15.453 7.965 -15.992 1 95.12 61 LYS A C 1
ATOM 483 O O . LYS A 1 61 ? -14.227 8.008 -16.141 1 95.12 61 LYS A O 1
ATOM 488 N N . PHE A 1 62 ? -16.062 8.086 -14.898 1 95.31 62 PHE A N 1
ATOM 489 C CA . PHE A 1 62 ? -15.297 8.32 -13.68 1 95.31 62 PHE A CA 1
ATOM 490 C C . PHE A 1 62 ? -14.516 7.078 -13.273 1 95.31 62 PHE A C 1
ATOM 492 O O . PHE A 1 62 ? -13.359 7.176 -12.844 1 95.31 62 PHE A O 1
ATOM 499 N N . ARG A 1 63 ? -15.07 5.957 -13.477 1 94.75 63 ARG A N 1
ATOM 500 C CA . ARG A 1 63 ? -14.383 4.699 -13.195 1 94.75 63 ARG A CA 1
ATOM 501 C C . ARG A 1 63 ? -13.156 4.543 -14.094 1 94.75 63 ARG A C 1
ATOM 503 O O . ARG A 1 63 ? -12.094 4.125 -13.625 1 94.75 63 ARG A O 1
ATOM 510 N N . LEU A 1 64 ? -13.375 4.859 -15.359 1 95.75 64 LEU A N 1
ATOM 511 C CA . LEU A 1 64 ? -12.273 4.777 -16.312 1 95.75 64 LEU A CA 1
ATOM 512 C C . LEU A 1 64 ? -11.156 5.75 -15.945 1 95.75 64 LEU A C 1
ATOM 514 O O . LEU A 1 64 ? -9.977 5.43 -16.094 1 95.75 64 LEU A O 1
ATOM 518 N N . PHE A 1 65 ? -11.555 6.852 -15.5 1 96.88 65 PHE A N 1
ATOM 519 C CA . PHE A 1 65 ? -10.578 7.867 -15.102 1 96.88 65 PHE A CA 1
ATOM 520 C C . PHE A 1 65 ? -9.742 7.383 -13.93 1 96.88 65 PHE A C 1
ATOM 522 O O . PHE A 1 65 ? -8.516 7.543 -13.922 1 96.88 65 PHE A O 1
ATOM 529 N N . ILE A 1 66 ? -10.367 6.809 -12.93 1 96.69 66 ILE A N 1
ATOM 530 C CA . ILE A 1 66 ? -9.648 6.293 -11.766 1 96.69 66 ILE A CA 1
ATOM 531 C C . ILE A 1 66 ? -8.727 5.156 -12.195 1 96.69 66 ILE A C 1
ATOM 533 O O . ILE A 1 66 ? -7.578 5.082 -11.758 1 96.69 66 ILE A O 1
ATOM 537 N N . ALA A 1 67 ? -9.242 4.285 -13.047 1 97.06 67 ALA A N 1
ATOM 538 C CA . ALA A 1 67 ? -8.422 3.195 -13.562 1 97.06 67 ALA A CA 1
ATOM 539 C C . ALA A 1 67 ? -7.203 3.732 -14.305 1 97.06 67 ALA A C 1
ATOM 541 O O . ALA A 1 67 ? -6.105 3.186 -14.188 1 97.06 67 ALA A O 1
ATOM 542 N N . PHE A 1 68 ? -7.426 4.746 -15.055 1 97.12 68 PHE A N 1
ATOM 543 C CA . PHE A 1 68 ? -6.34 5.391 -15.781 1 97.12 68 PHE A CA 1
ATOM 544 C C . PHE A 1 68 ? -5.297 5.941 -14.82 1 97.12 68 PHE A C 1
ATOM 546 O O . PHE A 1 68 ? -4.094 5.781 -15.039 1 97.12 68 PHE A O 1
ATOM 553 N N . LEU A 1 69 ? -5.703 6.574 -13.781 1 97.06 69 LEU A N 1
ATOM 554 C CA . LEU A 1 69 ? -4.793 7.121 -12.781 1 97.06 69 LEU A CA 1
ATOM 555 C C . LEU A 1 69 ? -3.973 6.012 -12.133 1 97.06 69 LEU A C 1
ATOM 557 O O . LEU A 1 69 ? -2.779 6.184 -11.875 1 97.06 69 LEU A O 1
ATOM 561 N N . LEU A 1 70 ? -4.59 4.918 -11.867 1 97.62 70 LEU A N 1
ATOM 562 C CA . LEU A 1 70 ? -3.893 3.783 -11.273 1 97.62 70 LEU A CA 1
ATOM 563 C C . LEU A 1 70 ? -2.867 3.209 -12.25 1 97.62 70 LEU A C 1
ATOM 565 O O . LEU A 1 70 ? -1.747 2.877 -11.852 1 97.62 70 LEU A O 1
ATOM 569 N N . GLY A 1 71 ? -3.242 3.127 -13.484 1 97.56 71 GLY A N 1
ATOM 570 C CA . GLY A 1 71 ? -2.307 2.68 -14.508 1 97.56 71 GLY A CA 1
ATOM 571 C C . GLY A 1 71 ? -1.116 3.605 -14.672 1 97.56 71 GLY A C 1
ATOM 572 O O . GLY A 1 71 ? 0.026 3.148 -14.75 1 97.56 71 GLY A O 1
ATOM 573 N N . ILE A 1 72 ? -1.353 4.855 -14.648 1 97 72 ILE A N 1
ATOM 574 C CA . ILE A 1 72 ? -0.292 5.844 -14.812 1 97 72 ILE A CA 1
ATOM 575 C C . ILE A 1 72 ? 0.654 5.789 -13.617 1 97 72 ILE A C 1
ATOM 577 O O . ILE A 1 72 ? 1.864 5.973 -13.766 1 97 72 ILE A O 1
ATOM 581 N N . THR A 1 73 ? 0.1 5.566 -12.469 1 97.19 73 THR A N 1
ATOM 582 C CA . THR A 1 73 ? 0.945 5.43 -11.289 1 97.19 73 THR A CA 1
ATOM 583 C C . THR A 1 73 ? 1.938 4.285 -11.469 1 97.19 73 THR A C 1
ATOM 585 O O . THR A 1 73 ? 3.113 4.414 -11.117 1 97.19 73 THR A O 1
ATOM 588 N N . SER A 1 74 ? 1.467 3.176 -11.984 1 97.19 74 SER A N 1
ATOM 589 C CA . SER A 1 74 ? 2.346 2.041 -12.25 1 97.19 74 SER A CA 1
ATOM 590 C C . SER A 1 74 ? 3.402 2.391 -13.289 1 97.19 74 SER A C 1
ATOM 592 O O . SER A 1 74 ? 4.57 2.014 -13.148 1 97.19 74 SER A O 1
ATOM 594 N N . MET A 1 75 ? 3.033 3.088 -14.273 1 97.12 75 MET A N 1
ATOM 595 C CA . MET A 1 75 ? 3.953 3.475 -15.336 1 97.12 75 MET A CA 1
ATOM 596 C C . MET A 1 75 ? 5.031 4.414 -14.812 1 97.12 75 MET A C 1
ATOM 598 O O . MET A 1 75 ? 6.219 4.215 -15.07 1 97.12 75 MET A O 1
ATOM 602 N N . VAL A 1 76 ? 4.609 5.426 -14.109 1 96.19 76 VAL A N 1
ATOM 603 C CA . VAL A 1 76 ? 5.543 6.406 -13.57 1 96.19 76 VAL A CA 1
ATOM 604 C C . VAL A 1 76 ? 6.477 5.734 -12.57 1 96.19 76 VAL A C 1
ATOM 606 O O . VAL A 1 76 ? 7.656 6.086 -12.477 1 96.19 76 VAL A O 1
ATOM 609 N N . TYR A 1 77 ? 5.93 4.805 -11.836 1 96 77 TYR A N 1
ATOM 610 C CA . TYR A 1 77 ? 6.77 4.031 -10.93 1 96 77 TYR A CA 1
ATOM 611 C C . TYR A 1 77 ? 7.879 3.316 -11.695 1 96 77 TYR A C 1
ATOM 613 O O . TYR A 1 77 ? 9.039 3.342 -11.281 1 96 77 TYR A O 1
ATOM 621 N N . GLY A 1 78 ? 7.527 2.68 -12.789 1 95.38 78 GLY A N 1
ATOM 622 C CA . GLY A 1 78 ? 8.516 1.989 -13.602 1 95.38 78 GLY A CA 1
ATOM 623 C C . GLY A 1 78 ? 9.617 2.906 -14.109 1 95.38 78 GLY A C 1
ATOM 624 O O . GLY A 1 78 ? 10.797 2.566 -14.039 1 95.38 78 GLY A O 1
ATOM 625 N N . PHE A 1 79 ? 9.25 4.074 -14.602 1 94.12 79 PHE A N 1
ATOM 626 C CA . PHE A 1 79 ? 10.227 5.043 -15.086 1 94.12 79 PHE A CA 1
ATOM 627 C C . PHE A 1 79 ? 11.094 5.559 -13.938 1 94.12 79 PHE A C 1
ATOM 629 O O . PHE A 1 79 ? 12.297 5.75 -14.094 1 94.12 79 PHE A O 1
ATOM 636 N N . SER A 1 80 ? 10.445 5.766 -12.867 1 92.81 80 SER A N 1
ATOM 637 C CA . SER A 1 80 ? 11.172 6.262 -11.703 1 92.81 80 SER A CA 1
ATOM 638 C C . SER A 1 80 ? 12.188 5.238 -11.203 1 92.81 80 SER A C 1
ATOM 640 O O . SER A 1 80 ? 13.273 5.602 -10.742 1 92.81 80 SER A O 1
ATOM 642 N N . LEU A 1 81 ? 11.797 4.02 -11.25 1 92.25 81 LEU A N 1
ATOM 643 C CA . LEU A 1 81 ? 12.703 2.955 -10.836 1 92.25 81 LEU A CA 1
ATOM 644 C C . LEU A 1 81 ? 13.945 2.92 -11.719 1 92.25 81 LEU A C 1
ATOM 646 O O . LEU A 1 81 ? 15.07 2.809 -11.211 1 92.25 81 LEU A O 1
ATOM 650 N N . GLU A 1 82 ? 13.711 2.975 -12.969 1 90.38 82 GLU A N 1
ATOM 651 C CA . GLU A 1 82 ? 14.828 2.992 -13.906 1 90.38 82 GLU A CA 1
ATOM 652 C C . GLU A 1 82 ? 15.742 4.188 -13.656 1 90.38 82 GLU A C 1
ATOM 654 O O . GLU A 1 82 ? 16.969 4.047 -13.648 1 90.38 82 GLU A O 1
ATOM 659 N N . ALA A 1 83 ? 15.156 5.27 -13.383 1 89.06 83 ALA A N 1
ATOM 660 C CA . ALA A 1 83 ? 15.922 6.48 -13.109 1 89.06 83 ALA A CA 1
ATOM 661 C C . ALA A 1 83 ? 16.688 6.352 -11.797 1 89.06 83 ALA A C 1
ATOM 663 O O . ALA A 1 83 ? 17.844 6.797 -11.695 1 89.06 83 ALA A O 1
ATOM 664 N N . GLU A 1 84 ? 16.062 5.809 -10.852 1 84.94 84 GLU A N 1
ATOM 665 C CA . GLU A 1 84 ? 16.703 5.609 -9.555 1 84.94 84 GLU A CA 1
ATOM 666 C C . GLU A 1 84 ? 17.906 4.688 -9.672 1 84.94 84 GLU A C 1
ATOM 668 O O . GLU A 1 84 ? 18.984 4.996 -9.156 1 84.94 84 GLU A O 1
ATOM 673 N N . TYR A 1 85 ? 17.766 3.609 -10.367 1 84.06 85 TYR A N 1
ATOM 674 C CA . TYR A 1 85 ? 18.828 2.627 -10.516 1 84.06 85 TYR A CA 1
ATOM 675 C C . TYR A 1 85 ? 19.938 3.162 -11.398 1 84.06 85 TYR A C 1
ATOM 677 O O . TYR A 1 85 ? 21.094 2.748 -11.273 1 84.06 85 TYR A O 1
ATOM 685 N N . SER A 1 86 ? 19.578 4.16 -12.227 1 87.25 86 SER A N 1
ATOM 686 C CA . SER A 1 86 ? 20.594 4.797 -13.062 1 87.25 86 SER A CA 1
ATOM 687 C C . SER A 1 86 ? 21.266 5.953 -12.336 1 87.25 86 SER A C 1
ATOM 689 O O . SER A 1 86 ? 22.188 6.57 -12.867 1 87.25 86 SER A O 1
ATOM 691 N N . GLY A 1 87 ? 20.734 6.246 -11.117 1 81.69 87 GLY A N 1
ATOM 692 C CA . GLY A 1 87 ? 21.328 7.289 -10.297 1 81.69 87 GLY A CA 1
ATOM 693 C C . GLY A 1 87 ? 20.859 8.68 -10.664 1 81.69 87 GLY A C 1
ATOM 694 O O . GLY A 1 87 ? 21.453 9.68 -10.242 1 81.69 87 GLY A O 1
ATOM 695 N N . ILE A 1 88 ? 19.844 8.758 -11.453 1 77.12 88 ILE A N 1
ATOM 696 C CA . ILE A 1 88 ? 19.359 10.039 -11.938 1 77.12 88 ILE A CA 1
ATOM 697 C C . ILE A 1 88 ? 18.422 10.656 -10.906 1 77.12 88 ILE A C 1
ATOM 699 O O . ILE A 1 88 ? 18.484 11.859 -10.641 1 77.12 88 ILE A O 1
ATOM 703 N N . LEU A 1 89 ? 17.594 9.836 -10.383 1 74.25 89 LEU A N 1
ATOM 704 C CA . LEU A 1 89 ? 16.594 10.344 -9.445 1 74.25 89 LEU A CA 1
ATOM 705 C C . LEU A 1 89 ? 17.016 10.062 -8.008 1 74.25 89 LEU A C 1
ATOM 707 O O . LEU A 1 89 ? 17.344 8.922 -7.664 1 74.25 89 LEU A O 1
ATOM 711 N N . PRO A 1 90 ? 16.938 11.125 -7.281 1 72.31 90 PRO A N 1
ATOM 712 C CA . PRO A 1 90 ? 17.438 11.039 -5.902 1 72.31 90 PRO A CA 1
ATOM 713 C C . PRO A 1 90 ? 16.359 10.547 -4.93 1 72.31 90 PRO A C 1
ATOM 715 O O . PRO A 1 90 ? 16.484 10.758 -3.721 1 72.31 90 PRO A O 1
ATOM 718 N N . PHE A 1 91 ? 15.234 10.016 -5.469 1 71.69 91 PHE A N 1
ATOM 719 C CA . PHE A 1 91 ? 14.234 9.625 -4.484 1 71.69 91 PHE A CA 1
ATOM 720 C C . PHE A 1 91 ? 13.828 8.172 -4.668 1 71.69 91 PHE A C 1
ATOM 722 O O . PHE A 1 91 ? 14.102 7.574 -5.711 1 71.69 91 PHE A O 1
ATOM 729 N N . GLU A 1 92 ? 13.195 7.641 -3.58 1 84.31 92 GLU A N 1
ATOM 730 C CA . GLU A 1 92 ? 12.68 6.273 -3.607 1 84.31 92 GLU A CA 1
ATOM 731 C C . GLU A 1 92 ? 11.422 6.168 -4.465 1 84.31 92 GLU A C 1
ATOM 733 O O . GLU A 1 92 ? 10.438 6.863 -4.215 1 84.31 92 GLU A O 1
ATOM 738 N N . ALA A 1 93 ? 11.438 5.348 -5.441 1 89.38 93 ALA A N 1
ATOM 739 C CA . ALA A 1 93 ? 10.391 5.242 -6.457 1 89.38 93 ALA A CA 1
ATOM 740 C C . ALA A 1 93 ? 9.047 4.887 -5.832 1 89.38 93 ALA A C 1
ATOM 742 O O . ALA A 1 93 ? 7.996 5.227 -6.375 1 89.38 93 ALA A O 1
ATOM 743 N N . GLU A 1 94 ? 9.055 4.27 -4.648 1 88.5 94 GLU A N 1
ATOM 744 C CA . GLU A 1 94 ? 7.82 3.801 -4.02 1 88.5 94 GLU A CA 1
ATOM 745 C C . GLU A 1 94 ? 6.926 4.969 -3.617 1 88.5 94 GLU A C 1
ATOM 747 O O . GLU A 1 94 ? 5.723 4.793 -3.42 1 88.5 94 GLU A O 1
ATOM 752 N N . PHE A 1 95 ? 7.43 6.164 -3.547 1 91.5 95 PHE A N 1
ATOM 753 C CA . PHE A 1 95 ? 6.664 7.328 -3.129 1 91.5 95 PHE A CA 1
ATOM 754 C C . PHE A 1 95 ? 5.68 7.75 -4.215 1 91.5 95 PHE A C 1
ATOM 756 O O . PHE A 1 95 ? 4.766 8.531 -3.963 1 91.5 95 PHE A O 1
ATOM 763 N N . ILE A 1 96 ? 5.902 7.176 -5.379 1 93.44 96 ILE A N 1
ATOM 764 C CA . ILE A 1 96 ? 4.941 7.426 -6.449 1 93.44 96 ILE A CA 1
ATOM 765 C C . ILE A 1 96 ? 3.566 6.906 -6.043 1 93.44 96 ILE A C 1
ATOM 767 O O . ILE A 1 96 ? 2.543 7.504 -6.383 1 93.44 96 ILE A O 1
ATOM 771 N N . PHE A 1 97 ? 3.564 5.895 -5.312 1 93.81 97 PHE A N 1
ATOM 772 C CA . PHE A 1 97 ? 2.293 5.328 -4.879 1 93.81 97 PHE A CA 1
ATOM 773 C C . PHE A 1 97 ? 1.666 6.18 -3.783 1 93.81 97 PHE A C 1
ATOM 775 O O . PHE A 1 97 ? 0.443 6.203 -3.633 1 93.81 97 PHE A O 1
ATOM 782 N N . VAL A 1 98 ? 2.455 6.918 -3.002 1 94.31 98 VAL A N 1
ATOM 783 C CA . VAL A 1 98 ? 1.936 7.879 -2.033 1 94.31 98 VAL A CA 1
ATOM 784 C C . VAL A 1 98 ? 1.242 9.023 -2.764 1 94.31 98 VAL A C 1
ATOM 786 O O . VAL A 1 98 ? 0.149 9.445 -2.377 1 94.31 98 VAL A O 1
ATOM 789 N N . ILE A 1 99 ? 1.905 9.438 -3.809 1 95.5 99 ILE A N 1
ATOM 790 C CA . ILE A 1 99 ? 1.339 10.508 -4.629 1 95.5 99 ILE A CA 1
ATOM 791 C C . ILE A 1 99 ? 0.038 10.023 -5.27 1 95.5 99 ILE A C 1
ATOM 793 O O . ILE A 1 99 ? -0.939 10.773 -5.34 1 95.5 99 ILE A O 1
ATOM 797 N N . GLY A 1 100 ? 0.067 8.781 -5.746 1 96.25 100 GLY A N 1
ATOM 798 C CA . GLY A 1 100 ? -1.157 8.211 -6.281 1 96.25 100 GLY A CA 1
ATOM 799 C C . GLY A 1 100 ? -2.297 8.188 -5.281 1 96.25 100 GLY A C 1
ATOM 800 O O . GLY A 1 100 ? -3.426 8.555 -5.609 1 96.25 100 GLY A O 1
ATOM 801 N N . PHE A 1 101 ? -2.014 7.789 -4.082 1 96.75 101 PHE A N 1
ATOM 802 C CA . PHE A 1 101 ? -3.021 7.762 -3.027 1 96.75 101 PHE A CA 1
ATOM 803 C C . PHE A 1 101 ? -3.545 9.164 -2.746 1 96.75 101 PHE A C 1
ATOM 805 O O . PHE A 1 101 ? -4.75 9.359 -2.582 1 96.75 101 PHE A O 1
ATOM 812 N N . LEU A 1 102 ? -2.637 10.102 -2.652 1 96.88 102 LEU A N 1
ATOM 813 C CA . LEU A 1 102 ? -2.988 11.492 -2.396 1 96.88 102 LEU A CA 1
ATOM 814 C C . LEU A 1 102 ? -3.932 12.023 -3.471 1 96.88 102 LEU A C 1
ATOM 816 O O . LEU A 1 102 ? -4.938 12.664 -3.158 1 96.88 102 LEU A O 1
ATOM 820 N N . LEU A 1 103 ? -3.633 11.75 -4.691 1 96.88 103 LEU A N 1
ATOM 821 C CA . LEU A 1 103 ? -4.441 12.227 -5.805 1 96.88 103 LEU A CA 1
ATOM 822 C C . LEU A 1 103 ? -5.824 11.586 -5.789 1 96.88 103 LEU A C 1
ATOM 824 O O . LEU A 1 103 ? -6.828 12.258 -6.035 1 96.88 103 LEU A O 1
ATOM 828 N N . ILE A 1 104 ? -5.875 10.328 -5.512 1 96.19 104 ILE A N 1
ATOM 829 C CA . ILE A 1 104 ? -7.152 9.625 -5.453 1 96.19 104 ILE A CA 1
ATOM 830 C C . ILE A 1 104 ? -7.996 10.18 -4.309 1 96.19 104 ILE A C 1
ATOM 832 O O . ILE A 1 104 ? -9.203 10.383 -4.465 1 96.19 104 ILE A O 1
ATOM 836 N N . SER A 1 105 ? -7.383 10.398 -3.168 1 96.31 105 SER A N 1
ATOM 837 C CA . SER A 1 105 ? -8.094 10.984 -2.033 1 96.31 105 SER A CA 1
ATOM 838 C C . SER A 1 105 ? -8.641 12.367 -2.375 1 96.31 105 SER A C 1
ATOM 840 O O . SER A 1 105 ? -9.805 12.664 -2.086 1 96.31 105 SER A O 1
ATOM 842 N N . LEU A 1 106 ? -7.793 13.148 -2.992 1 96.12 106 LEU A N 1
ATOM 843 C CA . LEU A 1 106 ? -8.195 14.492 -3.375 1 96.12 106 LEU A CA 1
ATOM 844 C C . LEU A 1 106 ? -9.375 14.461 -4.336 1 96.12 106 LEU A C 1
ATOM 846 O O . LEU A 1 106 ? -10.359 15.18 -4.145 1 96.12 106 LEU A O 1
ATOM 850 N N . ILE A 1 107 ? -9.328 13.633 -5.32 1 95.69 107 ILE A N 1
ATOM 851 C CA . ILE A 1 107 ? -10.375 13.531 -6.332 1 95.69 107 ILE A CA 1
ATOM 852 C C . ILE A 1 107 ? -11.672 13.031 -5.688 1 95.69 107 ILE A C 1
ATOM 854 O O . ILE A 1 107 ? -12.758 13.492 -6.031 1 95.69 107 ILE A O 1
ATOM 858 N N . THR A 1 108 ? -11.555 12.07 -4.816 1 94.62 108 THR A N 1
ATOM 859 C CA . THR A 1 108 ? -12.719 11.539 -4.125 1 94.62 108 THR A CA 1
ATOM 860 C C . THR A 1 108 ? -13.398 12.633 -3.303 1 94.62 108 THR A C 1
ATOM 862 O O . THR A 1 108 ? -14.625 12.797 -3.371 1 94.62 108 THR A O 1
ATOM 865 N N . ILE A 1 109 ? -12.641 13.414 -2.605 1 93.94 109 ILE A N 1
ATOM 866 C CA . ILE A 1 109 ? -13.148 14.453 -1.718 1 93.94 109 ILE A CA 1
ATOM 867 C C . ILE A 1 109 ? -13.844 15.539 -2.537 1 93.94 109 ILE A C 1
ATOM 869 O O . ILE A 1 109 ? -14.914 16.016 -2.16 1 93.94 109 ILE A O 1
ATOM 873 N N . VAL A 1 110 ? -13.297 15.891 -3.654 1 93.25 110 VAL A N 1
ATOM 874 C CA . VAL A 1 110 ? -13.781 17.016 -4.441 1 93.25 110 VAL A CA 1
ATOM 875 C C . VAL A 1 110 ? -14.984 16.578 -5.277 1 93.25 110 VAL A C 1
ATOM 877 O O . VAL A 1 110 ? -15.961 17.328 -5.398 1 93.25 110 VAL A O 1
ATOM 880 N N . ARG A 1 111 ? -15.023 15.383 -5.73 1 92.44 111 ARG A N 1
ATOM 881 C CA . ARG A 1 111 ? -15.992 14.984 -6.754 1 92.44 111 ARG A CA 1
ATOM 882 C C . ARG A 1 111 ? -17.188 14.281 -6.129 1 92.44 111 ARG A C 1
ATOM 884 O O . ARG A 1 111 ? -18.297 14.359 -6.652 1 92.44 111 ARG A O 1
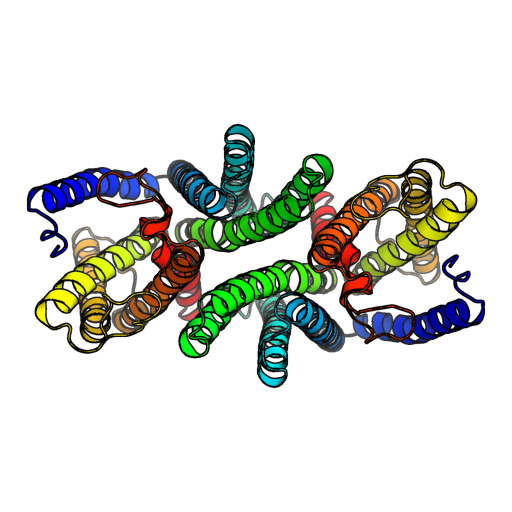ATOM 891 N N . LEU A 1 112 ? -16.922 13.594 -5.051 1 92.56 112 LEU A N 1
ATOM 892 C CA . LEU A 1 112 ? -18 12.781 -4.496 1 92.56 112 LEU A CA 1
ATOM 893 C C . LEU A 1 112 ? -18.578 13.438 -3.24 1 92.56 112 LEU A C 1
ATOM 895 O O . LEU A 1 112 ? -17.844 13.758 -2.309 1 92.56 112 LEU A O 1
ATOM 899 N N . LYS A 1 113 ? -19.922 13.578 -3.266 1 90.44 113 LYS A N 1
ATOM 900 C CA . LYS A 1 113 ? -20.594 14.172 -2.115 1 90.44 113 LYS A CA 1
ATOM 901 C C . LYS A 1 113 ? -21.266 13.102 -1.265 1 90.44 113 LYS A C 1
ATOM 903 O O . LYS A 1 113 ? -21.516 13.305 -0.072 1 90.44 113 LYS A O 1
ATOM 908 N N . ASP A 1 114 ? -21.547 11.977 -1.913 1 92.56 114 ASP A N 1
ATOM 909 C CA . ASP A 1 114 ? -22.156 10.867 -1.175 1 92.56 114 ASP A CA 1
ATOM 910 C C . ASP A 1 114 ? -21.109 10.125 -0.351 1 92.56 114 ASP A C 1
ATOM 912 O O . ASP A 1 114 ? -20.141 9.594 -0.901 1 92.56 114 ASP A O 1
ATOM 916 N N . ILE A 1 115 ? -21.344 10.039 0.924 1 92.75 115 ILE A N 1
ATOM 917 C CA . ILE A 1 115 ? -20.391 9.477 1.873 1 92.75 115 ILE A CA 1
ATOM 918 C C . ILE A 1 115 ? -20.156 7.996 1.559 1 92.75 115 ILE A C 1
ATOM 920 O O . ILE A 1 115 ? -19.031 7.512 1.64 1 92.75 115 ILE A O 1
ATOM 924 N N . ASN A 1 116 ? -21.219 7.285 1.242 1 93.06 116 ASN A N 1
ATOM 925 C CA . ASN A 1 116 ? -21.094 5.863 0.94 1 93.06 116 ASN A CA 1
ATOM 926 C C . ASN A 1 116 ? -20.25 5.621 -0.302 1 93.06 116 ASN A C 1
ATOM 928 O O . ASN A 1 116 ? -19.359 4.766 -0.293 1 93.06 116 ASN A O 1
ATOM 932 N N . GLU A 1 117 ? -20.484 6.391 -1.29 1 93.25 117 GLU A N 1
ATOM 933 C CA . GLU A 1 117 ? -19.719 6.273 -2.525 1 93.25 117 GLU A CA 1
ATOM 934 C C . GLU A 1 117 ? -18.266 6.656 -2.307 1 93.25 117 GLU A C 1
ATOM 936 O O . GLU A 1 117 ? -17.359 6.023 -2.857 1 93.25 117 GLU A O 1
ATOM 941 N N . ALA A 1 118 ? -18.078 7.668 -1.518 1 94.56 118 ALA A N 1
ATOM 942 C CA . ALA A 1 118 ? -16.734 8.133 -1.236 1 94.56 118 ALA A CA 1
ATOM 943 C C . ALA A 1 118 ? -15.93 7.07 -0.494 1 94.56 118 ALA A C 1
ATOM 945 O O . ALA A 1 118 ? -14.781 6.781 -0.857 1 94.56 118 ALA A O 1
ATOM 946 N N . LYS A 1 119 ? -16.531 6.508 0.513 1 94.06 119 LYS A N 1
ATOM 947 C CA . LYS A 1 119 ? -15.852 5.48 1.303 1 94.06 119 LYS A CA 1
ATOM 948 C C . LYS A 1 119 ? -15.516 4.262 0.448 1 94.06 119 LYS A C 1
ATOM 950 O O . LYS A 1 119 ? -14.406 3.732 0.519 1 94.06 119 LYS A O 1
ATOM 955 N N . GLU A 1 120 ? -16.406 3.836 -0.356 1 93.44 120 GLU A N 1
ATOM 956 C CA . GLU A 1 120 ? -16.203 2.658 -1.193 1 93.44 120 GLU A CA 1
ATOM 957 C C . GLU A 1 120 ? -15.125 2.906 -2.242 1 93.44 120 GLU A C 1
ATOM 959 O O . GLU A 1 120 ? -14.312 2.023 -2.523 1 93.44 120 GLU A O 1
ATOM 964 N N . LEU A 1 121 ? -15.164 4.066 -2.799 1 95.12 121 LEU A N 1
ATOM 965 C CA . LEU A 1 121 ? -14.156 4.395 -3.803 1 95.12 121 LEU A CA 1
ATOM 966 C C . LEU A 1 121 ? -12.766 4.445 -3.18 1 95.12 121 LEU A C 1
ATOM 968 O O . LEU A 1 121 ? -11.812 3.908 -3.744 1 95.12 121 LEU A O 1
ATOM 972 N N . LEU A 1 122 ? -12.68 5.086 -2.084 1 94.69 122 LEU A N 1
ATOM 973 C CA . LEU A 1 122 ? -11.383 5.18 -1.409 1 94.69 122 LEU A CA 1
ATOM 974 C C . LEU A 1 122 ? -10.867 3.795 -1.035 1 94.69 122 LEU A C 1
ATOM 976 O O . LEU A 1 122 ? -9.688 3.494 -1.237 1 94.69 122 LEU A O 1
ATOM 980 N N . SER A 1 123 ? -11.719 3.006 -0.541 1 94.25 123 SER A N 1
ATOM 981 C CA . SER A 1 123 ? -11.328 1.659 -0.14 1 94.25 123 SER A CA 1
ATOM 982 C C . SER A 1 123 ? -10.906 0.823 -1.345 1 94.25 123 SER A C 1
ATOM 984 O O . SER A 1 123 ? -9.852 0.188 -1.33 1 94.25 123 SER A O 1
ATOM 986 N N . SER A 1 124 ? -11.711 0.829 -2.371 1 94.62 124 SER A N 1
ATOM 987 C CA . SER A 1 124 ? -11.43 0.004 -3.541 1 94.62 124 SER A CA 1
ATOM 988 C C . SER A 1 124 ? -10.219 0.514 -4.305 1 94.62 124 SER A C 1
ATOM 990 O O . SER A 1 124 ? -9.43 -0.277 -4.828 1 94.62 124 SER A O 1
ATOM 992 N N . SER A 1 125 ? -10.094 1.814 -4.395 1 95.19 125 SER A N 1
ATOM 993 C CA . SER A 1 125 ? -8.945 2.371 -5.105 1 95.19 125 SER A CA 1
ATOM 994 C C . SER A 1 125 ? -7.652 2.125 -4.34 1 95.19 125 SER A C 1
ATOM 996 O O . SER A 1 125 ? -6.598 1.916 -4.945 1 95.19 125 SER A O 1
ATOM 998 N N . THR A 1 126 ? -7.723 2.213 -3.033 1 93.44 126 THR A N 1
ATOM 999 C CA . THR A 1 126 ? -6.539 1.919 -2.232 1 93.44 126 THR A CA 1
ATOM 1000 C C . THR A 1 126 ? -6.121 0.46 -2.395 1 93.44 126 THR A C 1
ATOM 1002 O O . THR A 1 126 ? -4.934 0.16 -2.541 1 93.44 126 THR A O 1
ATOM 1005 N N . PHE A 1 127 ? -7.055 -0.398 -2.352 1 94.12 127 PHE A N 1
ATOM 1006 C CA . PHE A 1 127 ? -6.781 -1.811 -2.588 1 94.12 127 PHE A CA 1
ATOM 1007 C C . PHE A 1 127 ? -6.156 -2.02 -3.961 1 94.12 127 PHE A C 1
ATOM 1009 O O . PHE A 1 127 ? -5.18 -2.76 -4.098 1 94.12 127 PHE A O 1
ATOM 1016 N N . SER A 1 128 ? -6.711 -1.358 -4.945 1 96.12 128 SER A N 1
ATOM 1017 C CA . SER A 1 128 ? -6.195 -1.48 -6.305 1 96.12 128 SER A CA 1
ATOM 1018 C C . SER A 1 128 ? -4.785 -0.911 -6.41 1 96.12 128 SER A C 1
ATOM 1020 O O . SER A 1 128 ? -3.943 -1.451 -7.133 1 96.12 128 SER A O 1
ATOM 1022 N N . LEU A 1 129 ? -4.578 0.099 -5.742 1 95.56 129 LEU A N 1
ATOM 1023 C CA . LEU A 1 129 ? -3.283 0.77 -5.781 1 95.56 129 LEU A CA 1
ATOM 1024 C C . LEU A 1 129 ? -2.182 -0.148 -5.262 1 95.56 129 LEU A C 1
ATOM 1026 O O . LEU A 1 129 ? -1.087 -0.193 -5.828 1 95.56 129 LEU A O 1
ATOM 1030 N N . ILE A 1 130 ? -2.479 -0.908 -4.297 1 92.19 130 ILE A N 1
ATOM 1031 C CA . ILE A 1 130 ? -1.452 -1.732 -3.668 1 92.19 130 ILE A CA 1
ATOM 1032 C C . ILE A 1 130 ? -1.482 -3.139 -4.262 1 92.19 130 ILE A C 1
ATOM 1034 O O . ILE A 1 130 ? -0.508 -3.582 -4.875 1 92.19 130 ILE A O 1
ATOM 1038 N N . TYR A 1 131 ? -2.621 -3.748 -4.164 1 93.69 131 TYR A N 1
ATOM 1039 C CA . TYR A 1 131 ? -2.762 -5.156 -4.523 1 93.69 131 TYR A CA 1
ATOM 1040 C C . TYR A 1 131 ? -2.574 -5.355 -6.023 1 93.69 131 TYR A C 1
ATOM 1042 O O . TYR A 1 131 ? -1.951 -6.328 -6.453 1 93.69 131 TYR A O 1
ATOM 1050 N N . ILE A 1 132 ? -3.072 -4.445 -6.777 1 96.38 132 ILE A N 1
ATOM 1051 C CA . ILE A 1 132 ? -3.014 -4.641 -8.219 1 96.38 132 ILE A CA 1
ATOM 1052 C C . ILE A 1 132 ? -1.805 -3.904 -8.797 1 96.38 132 ILE A C 1
ATOM 1054 O O . ILE A 1 132 ? -0.893 -4.527 -9.344 1 96.38 132 ILE A O 1
ATOM 1058 N N . ALA A 1 133 ? -1.724 -2.641 -8.539 1 97.12 133 ALA A N 1
ATOM 1059 C CA . ALA A 1 133 ? -0.731 -1.806 -9.211 1 97.12 133 ALA A CA 1
ATOM 1060 C C . ALA A 1 133 ? 0.663 -2.041 -8.633 1 97.12 133 ALA A C 1
ATOM 1062 O O . ALA A 1 133 ? 1.585 -2.418 -9.359 1 97.12 133 ALA A O 1
ATOM 1063 N N . PHE A 1 134 ? 0.814 -1.905 -7.395 1 96.25 134 PHE A N 1
ATOM 1064 C CA . PHE A 1 134 ? 2.141 -1.997 -6.793 1 96.25 134 PHE A CA 1
ATOM 1065 C C . PHE A 1 134 ? 2.684 -3.418 -6.898 1 96.25 134 PHE A C 1
ATOM 1067 O O . PHE A 1 134 ? 3.834 -3.619 -7.293 1 96.25 134 PHE A O 1
ATOM 1074 N N . PHE A 1 135 ? 1.909 -4.363 -6.531 1 97.12 135 PHE A N 1
ATOM 1075 C CA . PHE A 1 135 ? 2.383 -5.742 -6.52 1 97.12 135 PHE A CA 1
ATOM 1076 C C . PHE A 1 135 ? 2.773 -6.191 -7.922 1 97.12 135 PHE A C 1
ATOM 1078 O O . PHE A 1 135 ? 3.852 -6.754 -8.125 1 97.12 135 PHE A O 1
ATOM 1085 N N . LEU A 1 136 ? 1.978 -5.891 -8.852 1 97 136 LEU A N 1
ATOM 1086 C CA . LEU A 1 136 ? 2.301 -6.301 -10.219 1 97 136 LEU A CA 1
ATOM 1087 C C . LEU A 1 136 ? 3.521 -5.547 -10.734 1 97 136 LEU A C 1
ATOM 1089 O O . LEU A 1 136 ? 4.332 -6.105 -11.477 1 97 136 LEU A O 1
ATOM 1093 N N . SER A 1 137 ? 3.666 -4.309 -10.336 1 96.44 137 SER A N 1
ATOM 1094 C CA . SER A 1 137 ? 4.758 -3.467 -10.82 1 96.44 137 SER A CA 1
ATOM 1095 C C . SER A 1 137 ? 6.098 -3.916 -10.242 1 96.44 137 SER A C 1
ATOM 1097 O O . SER A 1 137 ? 7.152 -3.516 -10.734 1 96.44 137 SER A O 1
ATOM 1099 N N . SER A 1 138 ? 6.086 -4.699 -9.25 1 94.38 138 SER A N 1
ATOM 1100 C CA . SER A 1 138 ? 7.332 -5.223 -8.703 1 94.38 138 SER A CA 1
ATOM 1101 C C . SER A 1 138 ? 8.062 -6.082 -9.727 1 94.38 138 SER A C 1
ATOM 1103 O O . SER A 1 138 ? 9.258 -6.367 -9.562 1 94.38 138 SER A O 1
ATOM 1105 N N . ASN A 1 139 ? 7.328 -6.43 -10.734 1 94.94 139 ASN A N 1
ATOM 1106 C CA . ASN A 1 139 ? 7.965 -7.16 -11.82 1 94.94 139 ASN A CA 1
ATOM 1107 C C . ASN A 1 139 ? 9.047 -6.328 -12.5 1 94.94 139 ASN A C 1
ATOM 1109 O O . ASN A 1 139 ? 9.977 -6.875 -13.094 1 94.94 139 ASN A O 1
ATOM 1113 N N . TYR A 1 140 ? 8.93 -5.008 -12.461 1 95.81 140 TYR A N 1
ATOM 1114 C CA . TYR A 1 140 ? 9.953 -4.117 -13 1 95.81 140 TYR A CA 1
ATOM 1115 C C . TYR A 1 140 ? 11.289 -4.348 -12.312 1 95.81 140 TYR A C 1
ATOM 1117 O O . TYR A 1 140 ? 12.344 -4.336 -12.961 1 95.81 140 TYR A O 1
ATOM 1125 N N . LEU A 1 141 ? 11.234 -4.582 -11.039 1 93.19 141 LEU A N 1
ATOM 1126 C CA . LEU A 1 141 ? 12.445 -4.805 -10.258 1 93.19 141 LEU A CA 1
ATOM 1127 C C . LEU A 1 141 ? 13.141 -6.09 -10.703 1 93.19 141 LEU A C 1
ATOM 1129 O O . LEU A 1 141 ? 14.367 -6.125 -10.828 1 93.19 141 LEU A O 1
ATOM 1133 N N . THR A 1 142 ? 12.352 -7.113 -10.914 1 94.62 142 THR A N 1
ATOM 1134 C CA . THR A 1 142 ? 12.914 -8.383 -11.367 1 94.62 142 THR A CA 1
ATOM 1135 C C . THR A 1 142 ? 13.57 -8.227 -12.734 1 94.62 142 THR A C 1
ATOM 1137 O O . THR A 1 142 ? 14.664 -8.75 -12.969 1 94.62 142 THR A O 1
ATOM 1140 N N . GLN A 1 143 ? 12.945 -7.48 -13.555 1 94.75 143 GLN A N 1
ATOM 1141 C CA . GLN A 1 143 ? 13.484 -7.27 -14.898 1 94.75 143 GLN A CA 1
ATOM 1142 C C . GLN A 1 143 ? 14.781 -6.461 -14.844 1 94.75 143 GLN A C 1
ATOM 1144 O O . GLN A 1 143 ? 15.75 -6.789 -15.531 1 94.75 143 GLN A O 1
ATOM 1149 N N . ILE A 1 144 ? 14.812 -5.418 -14.102 1 92.25 144 ILE A N 1
ATOM 1150 C CA . ILE A 1 144 ? 15.945 -4.504 -14.039 1 92.25 144 ILE A CA 1
ATOM 1151 C C . ILE A 1 144 ? 17.141 -5.207 -13.406 1 92.25 144 ILE A C 1
ATOM 1153 O O . ILE A 1 144 ? 18.266 -5.094 -13.891 1 92.25 144 ILE A O 1
ATOM 1157 N N . ASN A 1 145 ? 16.953 -6.023 -12.398 1 91.38 145 ASN A N 1
ATOM 1158 C CA . ASN A 1 145 ? 18.047 -6.559 -11.609 1 91.38 145 ASN A CA 1
ATOM 1159 C C . ASN A 1 145 ? 18.438 -7.961 -12.07 1 91.38 145 ASN A C 1
ATOM 1161 O O . ASN A 1 145 ? 19.594 -8.375 -11.922 1 91.38 145 ASN A O 1
ATOM 1165 N N . TYR A 1 146 ? 17.484 -8.703 -12.68 1 93.81 146 TYR A N 1
ATOM 1166 C CA . TYR A 1 146 ? 17.75 -10.102 -12.977 1 93.81 146 TYR A CA 1
ATOM 1167 C C . TYR A 1 146 ? 17.516 -10.414 -14.445 1 93.81 146 TYR A C 1
ATOM 1169 O O . TYR A 1 146 ? 17.766 -11.531 -14.898 1 93.81 146 TYR A O 1
ATOM 1177 N N . GLY A 1 147 ? 16.969 -9.477 -15.164 1 93.5 147 GLY A N 1
ATOM 1178 C CA . GLY A 1 147 ? 16.797 -9.633 -16.609 1 93.5 147 GLY A CA 1
ATOM 1179 C C . GLY A 1 147 ? 15.43 -10.164 -17 1 93.5 147 GLY A C 1
ATOM 1180 O O . GLY A 1 147 ? 14.641 -10.555 -16.125 1 93.5 147 GLY A O 1
ATOM 1181 N N . ALA A 1 148 ? 15.172 -10.188 -18.281 1 93.75 148 ALA A N 1
ATOM 1182 C CA . ALA A 1 148 ? 13.875 -10.57 -18.828 1 93.75 148 ALA A CA 1
ATOM 1183 C C . ALA A 1 148 ? 13.594 -12.055 -18.594 1 93.75 148 ALA A C 1
ATOM 1185 O O . ALA A 1 148 ? 12.453 -12.445 -18.328 1 93.75 148 ALA A O 1
ATOM 1186 N N . GLY A 1 149 ? 14.617 -12.852 -18.703 1 93.81 149 GLY A N 1
ATOM 1187 C CA . GLY A 1 149 ? 14.445 -14.289 -18.5 1 93.81 149 GLY A CA 1
ATOM 1188 C C . GLY A 1 149 ? 13.875 -14.633 -17.141 1 93.81 149 GLY A C 1
ATOM 1189 O O . GLY A 1 149 ? 12.961 -15.453 -17.031 1 93.81 149 GLY A O 1
ATOM 1190 N N . MET A 1 150 ? 14.398 -14.031 -16.125 1 95.88 150 MET A N 1
ATOM 1191 C CA . MET A 1 150 ? 13.945 -14.281 -14.766 1 95.88 150 MET A CA 1
ATOM 1192 C C . MET A 1 150 ? 12.516 -13.789 -14.578 1 95.88 150 MET A C 1
ATOM 1194 O O . MET A 1 150 ? 11.703 -14.461 -13.93 1 95.88 150 MET A O 1
ATOM 1198 N N . ALA A 1 151 ? 12.188 -12.633 -15.094 1 95.81 151 ALA A N 1
ATOM 1199 C CA . ALA A 1 151 ? 10.844 -12.07 -14.984 1 95.81 151 ALA A CA 1
ATOM 1200 C C . ALA A 1 151 ? 9.812 -12.961 -15.68 1 95.81 151 ALA A C 1
ATOM 1202 O O . ALA A 1 151 ? 8.719 -13.172 -15.164 1 95.81 151 ALA A O 1
ATOM 1203 N N . ILE A 1 152 ? 10.203 -13.453 -16.812 1 94.69 152 ILE A N 1
ATOM 1204 C CA . ILE A 1 152 ? 9.328 -14.344 -17.578 1 94.69 152 ILE A CA 1
ATOM 1205 C C . ILE A 1 152 ? 9.125 -15.648 -16.797 1 94.69 152 ILE A C 1
ATOM 1207 O O . ILE A 1 152 ? 8.016 -16.188 -16.75 1 94.69 152 ILE A O 1
ATOM 1211 N N . LEU A 1 153 ? 10.195 -16.125 -16.234 1 95.62 153 LEU A N 1
ATOM 1212 C CA . LEU A 1 153 ? 10.102 -17.344 -15.461 1 95.62 153 LEU A CA 1
ATOM 1213 C C . LEU A 1 153 ? 9.102 -17.203 -14.32 1 95.62 153 LEU A C 1
ATOM 1215 O O . LEU A 1 153 ? 8.305 -18.109 -14.07 1 95.62 153 LEU A O 1
ATOM 1219 N N . ALA A 1 154 ? 9.148 -16.094 -13.625 1 95.88 154 ALA A N 1
ATOM 1220 C CA . ALA A 1 154 ? 8.211 -15.836 -12.531 1 95.88 154 ALA A CA 1
ATOM 1221 C C . ALA A 1 154 ? 6.77 -15.891 -13.023 1 95.88 154 ALA A C 1
ATOM 1223 O O . ALA A 1 154 ? 5.918 -16.531 -12.398 1 95.88 154 ALA A O 1
ATOM 1224 N N . LEU A 1 155 ? 6.504 -15.281 -14.07 1 94.94 155 LEU A N 1
ATOM 1225 C CA . LEU A 1 155 ? 5.16 -15.219 -14.641 1 94.94 155 LEU A CA 1
ATOM 1226 C C . LEU A 1 155 ? 4.703 -16.594 -15.109 1 94.94 155 LEU A C 1
ATOM 1228 O O . LEU A 1 155 ? 3.596 -17.031 -14.781 1 94.94 155 LEU A O 1
ATOM 1232 N N . THR A 1 156 ? 5.555 -17.234 -15.867 1 94.69 156 THR A N 1
ATOM 1233 C CA . THR A 1 156 ? 5.172 -18.5 -16.484 1 94.69 156 THR A CA 1
ATOM 1234 C C . THR A 1 156 ? 5.113 -19.609 -15.438 1 94.69 156 THR A C 1
ATOM 1236 O O . THR A 1 156 ? 4.438 -20.625 -15.633 1 94.69 156 THR A O 1
ATOM 1239 N N . SER A 1 157 ? 5.848 -19.422 -14.383 1 97 157 SER A N 1
ATOM 1240 C CA . SER A 1 157 ? 5.75 -20.391 -13.297 1 97 157 SER A CA 1
ATOM 1241 C C . SER A 1 157 ? 4.344 -20.422 -12.703 1 97 157 SER A C 1
ATOM 1243 O O . SER A 1 157 ? 3.852 -21.484 -12.312 1 97 157 SER A O 1
ATOM 1245 N N . VAL A 1 158 ? 3.736 -19.312 -12.617 1 96.5 158 VAL A N 1
ATOM 1246 C CA . VAL A 1 158 ? 2.373 -19.219 -12.102 1 96.5 158 VAL A CA 1
ATOM 1247 C C . VAL A 1 158 ? 1.411 -19.906 -13.078 1 96.5 158 VAL A C 1
ATOM 1249 O O . VAL A 1 158 ? 0.492 -20.609 -12.656 1 96.5 158 VAL A O 1
ATOM 1252 N N . TRP A 1 159 ? 1.656 -19.703 -14.359 1 93.5 159 TRP A N 1
ATOM 1253 C CA . TRP A 1 159 ? 0.827 -20.344 -15.367 1 93.5 159 TRP A CA 1
ATOM 1254 C C . TRP A 1 159 ? 0.968 -21.859 -15.305 1 93.5 159 TRP A C 1
ATOM 1256 O O . TRP A 1 159 ? -0.014 -22.594 -15.461 1 93.5 159 TRP A O 1
ATOM 1266 N N . ALA A 1 160 ? 2.186 -22.234 -15.148 1 95.56 160 ALA A N 1
ATOM 1267 C CA . ALA A 1 160 ? 2.434 -23.672 -15.008 1 95.56 160 ALA A CA 1
ATOM 1268 C C . ALA A 1 160 ? 1.722 -24.234 -13.781 1 95.56 160 ALA A C 1
ATOM 1270 O O . ALA A 1 160 ? 1.096 -25.297 -13.852 1 95.56 160 ALA A O 1
ATOM 1271 N N . TYR A 1 161 ? 1.816 -23.531 -12.695 1 96.81 161 TYR A N 1
ATOM 1272 C CA . TYR A 1 161 ? 1.155 -23.969 -11.469 1 96.81 161 TYR A CA 1
ATOM 1273 C C . TYR A 1 161 ? -0.343 -24.141 -11.688 1 96.81 161 TYR A C 1
ATOM 1275 O O . TYR A 1 161 ? -0.912 -25.172 -11.336 1 96.81 161 TYR A O 1
ATOM 1283 N N . ASP A 1 162 ? -0.958 -23.125 -12.258 1 93.56 162 ASP A N 1
ATOM 1284 C CA . ASP A 1 162 ? -2.4 -23.156 -12.477 1 93.56 162 ASP A CA 1
ATOM 1285 C C . ASP A 1 162 ? -2.793 -24.328 -13.367 1 93.56 162 ASP A C 1
ATOM 1287 O O . ASP A 1 162 ? -3.811 -24.984 -13.125 1 93.56 162 ASP A O 1
ATOM 1291 N N . SER A 1 163 ? -2.051 -24.562 -14.422 1 92.44 163 SER A N 1
ATOM 1292 C CA . SER A 1 163 ? -2.334 -25.641 -15.359 1 92.44 163 SER A CA 1
ATOM 1293 C C . SER A 1 163 ? -2.234 -27 -14.68 1 92.44 163 SER A C 1
ATOM 1295 O O . SER A 1 163 ? -3.137 -27.828 -14.812 1 92.44 163 SER A O 1
ATOM 1297 N N . PHE A 1 164 ? -1.151 -27.203 -13.984 1 95.44 164 PHE A N 1
ATOM 1298 C CA . PHE A 1 164 ? -0.949 -28.5 -13.32 1 95.44 164 PHE A CA 1
ATOM 1299 C C . PHE A 1 164 ? -1.929 -28.672 -12.172 1 95.44 164 PHE A C 1
ATOM 1301 O O . PHE A 1 164 ? -2.391 -29.781 -11.906 1 95.44 164 PHE A O 1
ATOM 1308 N N . ALA A 1 165 ? -2.186 -27.594 -11.484 1 94.19 165 ALA A N 1
ATOM 1309 C CA . ALA A 1 165 ? -3.168 -27.656 -10.406 1 94.19 165 ALA A CA 1
ATOM 1310 C C . ALA A 1 165 ? -4.543 -28.047 -10.938 1 94.19 165 ALA A C 1
ATOM 1312 O O . ALA A 1 165 ? -5.273 -28.812 -10.297 1 94.19 165 ALA A O 1
ATOM 1313 N N . TYR A 1 166 ? -4.84 -27.516 -12.07 1 90.44 166 TYR A N 1
ATOM 1314 C CA . TYR A 1 166 ? -6.109 -27.828 -12.703 1 90.44 166 TYR A CA 1
ATOM 1315 C C . TYR A 1 166 ? -6.172 -29.312 -13.094 1 90.44 166 TYR A C 1
ATOM 1317 O O . TYR A 1 166 ? -7.16 -29.984 -12.805 1 90.44 166 TYR A O 1
ATOM 1325 N N . ILE A 1 167 ? -5.148 -29.828 -13.703 1 92.75 167 ILE A N 1
ATOM 1326 C CA . ILE A 1 167 ? -5.094 -31.203 -14.18 1 92.75 167 ILE A CA 1
ATOM 1327 C C . ILE A 1 167 ? -5.145 -32.156 -12.992 1 92.75 167 ILE A C 1
ATOM 1329 O O . ILE A 1 167 ? -5.957 -33.094 -12.969 1 92.75 167 ILE A O 1
ATOM 1333 N N . PHE A 1 168 ? -4.379 -31.938 -12.008 1 93.5 168 PHE A N 1
ATOM 1334 C CA . PHE A 1 168 ? -4.332 -32.812 -10.836 1 93.5 168 PHE A CA 1
ATOM 1335 C C . PHE A 1 168 ? -5.598 -32.656 -10.008 1 93.5 168 PHE A C 1
ATOM 1337 O O . PHE A 1 168 ? -6.059 -33.625 -9.398 1 93.5 168 PHE A O 1
ATOM 1344 N N . GLY A 1 169 ? -6.109 -31.5 -9.945 1 90.94 169 GLY A N 1
ATOM 1345 C CA . GLY A 1 169 ? -7.352 -31.266 -9.227 1 90.94 169 GLY A CA 1
ATOM 1346 C C . GLY A 1 169 ? -8.531 -32 -9.828 1 90.94 169 GLY A C 1
ATOM 1347 O O . GLY A 1 169 ? -9.359 -32.562 -9.102 1 90.94 169 GLY A O 1
ATOM 1348 N N . LEU A 1 170 ? -8.586 -32.062 -11.094 1 89.69 170 LEU A N 1
ATOM 1349 C CA . LEU A 1 170 ? -9.664 -32.75 -11.789 1 89.69 170 LEU A CA 1
ATOM 1350 C C . LEU A 1 170 ? -9.508 -34.25 -11.688 1 89.69 170 LEU A C 1
ATOM 1352 O O . LEU A 1 170 ? -10.5 -34.969 -11.578 1 89.69 170 LEU A O 1
ATOM 1356 N N . THR A 1 171 ? -8.336 -34.688 -11.734 1 91.31 171 THR A N 1
ATOM 1357 C CA . THR A 1 171 ? -8.062 -36.125 -11.781 1 91.31 171 THR A CA 1
ATOM 1358 C C . THR A 1 171 ? -8.094 -36.75 -10.383 1 91.31 171 THR A C 1
ATOM 1360 O O . THR A 1 171 ? -8.617 -37.844 -10.188 1 91.31 171 THR A O 1
ATOM 1363 N N . PHE A 1 172 ? -7.559 -36 -9.391 1 91.44 172 PHE A N 1
ATOM 1364 C CA . PHE A 1 172 ? -7.355 -36.594 -8.086 1 91.44 172 PHE A CA 1
ATOM 1365 C C . PHE A 1 172 ? -8.047 -35.812 -6.996 1 91.44 172 PHE A C 1
ATOM 1367 O O . PHE A 1 172 ? -8.008 -36.156 -5.82 1 91.44 172 PHE A O 1
ATOM 1374 N N . GLY A 1 173 ? -8.617 -34.75 -7.332 1 88.25 173 GLY A N 1
ATOM 1375 C CA . GLY A 1 173 ? -9.164 -33.812 -6.348 1 88.25 173 GLY A CA 1
ATOM 1376 C C . GLY A 1 173 ? -10.219 -34.469 -5.457 1 88.25 173 GLY A C 1
ATOM 1377 O O . GLY A 1 173 ? -11.203 -35 -5.949 1 88.25 173 GLY A O 1
ATOM 1378 N N . LYS A 1 174 ? -10.062 -34.531 -4.07 1 88.69 174 LYS A N 1
ATOM 1379 C CA . LYS A 1 174 ? -10.992 -35.094 -3.098 1 88.69 174 LYS A CA 1
ATOM 1380 C C . LYS A 1 174 ? -11.188 -34.156 -1.914 1 88.69 174 LYS A C 1
ATOM 1382 O O . LYS A 1 174 ? -12.305 -33.969 -1.433 1 88.69 174 LYS A O 1
ATOM 1387 N N . HIS A 1 175 ? -10.117 -33.562 -1.439 1 91.25 175 HIS A N 1
ATOM 1388 C CA . HIS A 1 175 ? -10.148 -32.719 -0.257 1 91.25 175 HIS A CA 1
ATOM 1389 C C . HIS A 1 175 ? -10.094 -31.234 -0.64 1 91.25 175 HIS A C 1
ATOM 1391 O O . HIS A 1 175 ? -9.078 -30.75 -1.145 1 91.25 175 HIS A O 1
ATOM 1397 N N . LYS A 1 176 ? -11.117 -30.484 -0.235 1 90.31 176 LYS A N 1
ATOM 1398 C CA . LYS A 1 176 ? -11.25 -29.078 -0.608 1 90.31 176 LYS A CA 1
ATOM 1399 C C . LYS A 1 176 ? -10.438 -28.188 0.325 1 90.31 176 LYS A C 1
ATOM 1401 O O . LYS A 1 176 ? -10.367 -28.438 1.529 1 90.31 176 LYS A O 1
ATOM 1406 N N . ILE A 1 177 ? -9.852 -27.141 -0.162 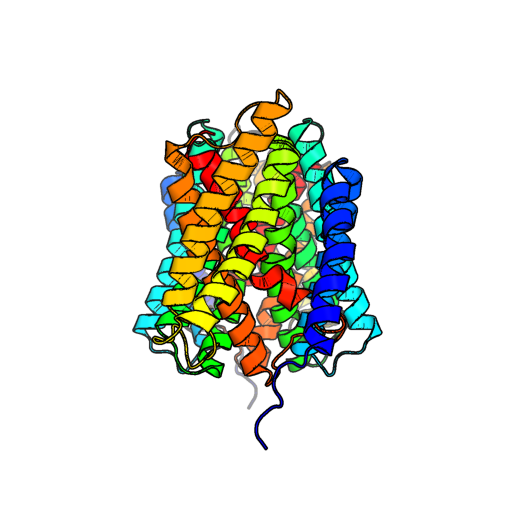1 85.81 177 ILE A N 1
ATOM 1407 C CA . ILE A 1 177 ? -9.039 -26.203 0.595 1 85.81 177 ILE A CA 1
ATOM 1408 C C . ILE A 1 177 ? -9.938 -25.172 1.279 1 85.81 177 ILE A C 1
ATOM 1410 O O . ILE A 1 177 ? -9.812 -24.938 2.482 1 85.81 177 ILE A O 1
ATOM 1414 N N . SER A 1 178 ? -10.773 -24.516 0.562 1 84.62 178 SER A N 1
ATOM 1415 C CA . SER A 1 178 ? -11.68 -23.484 1.067 1 84.62 178 SER A CA 1
ATOM 1416 C C . SER A 1 178 ? -13.055 -23.594 0.41 1 84.62 178 SER A C 1
ATOM 1418 O O . SER A 1 178 ? -13.375 -22.828 -0.503 1 84.62 178 SER A O 1
ATOM 1420 N N . PRO A 1 179 ? -13.898 -24.359 0.954 1 84.81 179 PRO A N 1
ATOM 1421 C CA . PRO A 1 179 ? -15.219 -24.547 0.342 1 84.81 179 PRO A CA 1
ATOM 1422 C C . PRO A 1 179 ? -16.062 -23.281 0.34 1 84.81 179 PRO A C 1
ATOM 1424 O O . PRO A 1 179 ? -16.922 -23.094 -0.522 1 84.81 179 PRO A O 1
ATOM 1427 N N . THR A 1 180 ? -15.734 -22.406 1.226 1 84.69 180 THR A N 1
ATOM 1428 C CA . THR A 1 180 ? -16.516 -21.188 1.377 1 84.69 180 THR A CA 1
ATOM 1429 C C . THR A 1 180 ? -16.172 -20.188 0.274 1 84.69 180 THR A C 1
ATOM 1431 O O . THR A 1 180 ? -17.078 -19.609 -0.344 1 84.69 180 THR A O 1
ATOM 1434 N N . TYR A 1 181 ? -14.938 -20.078 0.013 1 87.19 181 TYR A N 1
ATOM 1435 C CA . TYR A 1 181 ? -14.508 -19.016 -0.906 1 87.19 181 TYR A CA 1
ATOM 1436 C C . TYR A 1 181 ? -14.305 -19.578 -2.311 1 87.19 181 TYR A C 1
ATOM 1438 O O . TYR A 1 181 ? -14.531 -18.875 -3.301 1 87.19 181 TYR A O 1
ATOM 1446 N N . SER A 1 182 ? -13.781 -20.766 -2.395 1 87.94 182 SER A N 1
ATOM 1447 C CA . SER A 1 182 ? -13.539 -21.438 -3.666 1 87.94 182 SER A CA 1
ATOM 1448 C C . SER A 1 182 ? -13.758 -22.938 -3.553 1 87.94 182 SER A C 1
ATOM 1450 O O . SER A 1 182 ? -12.812 -23.703 -3.344 1 87.94 182 SER A O 1
ATOM 1452 N N . PRO A 1 183 ? -14.828 -23.375 -3.916 1 86.12 183 PRO A N 1
ATOM 1453 C CA . PRO A 1 183 ? -15.188 -24.781 -3.697 1 86.12 183 PRO A CA 1
ATOM 1454 C C . PRO A 1 183 ? -14.469 -25.734 -4.648 1 86.12 183 PRO A C 1
ATOM 1456 O O . PRO A 1 183 ? -14.438 -26.953 -4.414 1 86.12 183 PRO A O 1
ATOM 1459 N N . LYS A 1 184 ? -13.945 -25.281 -5.621 1 83.94 184 LYS A N 1
ATOM 1460 C CA . LYS A 1 184 ? -13.344 -26.156 -6.625 1 83.94 184 LYS A CA 1
ATOM 1461 C C . LYS A 1 184 ? -11.875 -26.406 -6.324 1 83.94 184 LYS A C 1
ATOM 1463 O O . LYS A 1 184 ? -11.266 -27.312 -6.902 1 83.94 184 LYS A O 1
ATOM 1468 N N . LYS A 1 185 ? -11.312 -25.766 -5.41 1 89.44 185 LYS A N 1
ATOM 1469 C CA . LYS A 1 185 ? -9.891 -25.938 -5.117 1 89.44 185 LYS A CA 1
ATOM 1470 C C . LYS A 1 185 ? -9.68 -27.094 -4.148 1 89.44 185 LYS A C 1
ATOM 1472 O O . LYS A 1 185 ? -10.414 -27.25 -3.172 1 89.44 185 LYS A O 1
ATOM 1477 N N . SER A 1 186 ? -8.648 -27.906 -4.512 1 92.56 186 SER A N 1
ATOM 1478 C CA . SER A 1 186 ? -8.367 -29.094 -3.697 1 92.56 186 SER A CA 1
ATOM 1479 C C . SER A 1 186 ? -6.898 -29.141 -3.293 1 92.56 186 SER A C 1
ATOM 1481 O O . SER A 1 186 ? -6.043 -28.531 -3.939 1 92.56 186 SER A O 1
ATOM 1483 N N . TRP A 1 187 ? -6.641 -29.875 -2.207 1 94.31 187 TRP A N 1
ATOM 1484 C CA . TRP A 1 187 ? -5.273 -30.062 -1.738 1 94.31 187 TRP A CA 1
ATOM 1485 C C . TRP A 1 187 ? -4.457 -30.844 -2.758 1 94.31 187 TRP A C 1
ATOM 1487 O O . TRP A 1 187 ? -3.27 -30.578 -2.951 1 94.31 187 TRP A O 1
ATOM 1497 N N . GLU A 1 188 ? -5.086 -31.828 -3.359 1 95.38 188 GLU A N 1
ATOM 1498 C CA . GLU A 1 188 ? -4.414 -32.594 -4.395 1 95.38 188 GLU A CA 1
ATOM 1499 C C . GLU A 1 188 ? -3.994 -31.719 -5.566 1 95.38 188 GLU A C 1
ATOM 1501 O O . GLU A 1 188 ? -2.908 -31.891 -6.121 1 95.38 188 GLU A O 1
ATOM 1506 N N . GLY A 1 189 ? -4.812 -30.844 -5.891 1 94.88 189 GLY A N 1
ATOM 1507 C CA . GLY A 1 189 ? -4.469 -29.875 -6.922 1 94.88 189 GLY A CA 1
ATOM 1508 C C . GLY A 1 189 ? -3.295 -29 -6.543 1 94.88 189 GLY A C 1
ATOM 1509 O O . GLY A 1 189 ? -2.43 -28.719 -7.375 1 94.88 189 GLY A O 1
ATOM 1510 N N . LEU A 1 190 ? -3.307 -28.531 -5.309 1 96.19 190 LEU A N 1
ATOM 1511 C CA . LEU A 1 190 ? -2.227 -27.688 -4.816 1 96.19 190 LEU A CA 1
ATOM 1512 C C . LEU A 1 190 ? -0.885 -28.406 -4.91 1 96.19 190 LEU A C 1
ATOM 1514 O O . LEU A 1 190 ? 0.082 -27.859 -5.449 1 96.19 190 LEU A O 1
ATOM 1518 N N . PHE A 1 191 ? -0.827 -29.609 -4.414 1 97 191 PHE A N 1
ATOM 1519 C CA . PHE A 1 191 ? 0.418 -30.375 -4.418 1 97 191 PHE A CA 1
ATOM 1520 C C . PHE A 1 191 ? 0.817 -30.75 -5.84 1 97 191 PHE A C 1
ATOM 1522 O O . PHE A 1 191 ? 2.004 -30.75 -6.176 1 97 191 PHE A O 1
ATOM 1529 N N . GLY A 1 192 ? -0.156 -31.125 -6.637 1 96.94 192 GLY A N 1
ATOM 1530 C CA . GLY A 1 192 ? 0.117 -31.375 -8.047 1 96.94 192 GLY A CA 1
ATOM 1531 C C . GLY A 1 192 ? 0.654 -30.156 -8.773 1 96.94 192 GLY A C 1
ATOM 1532 O O . GLY A 1 192 ? 1.534 -30.266 -9.625 1 96.94 192 GLY A O 1
ATOM 1533 N N . GLY A 1 193 ? 0.101 -29.016 -8.469 1 97.5 193 GLY A N 1
ATOM 1534 C CA . GLY A 1 193 ? 0.593 -27.766 -9.031 1 97.5 193 GLY A CA 1
ATOM 1535 C C . GLY A 1 193 ? 2.02 -27.453 -8.625 1 97.5 193 GLY A C 1
ATOM 1536 O O . GLY A 1 193 ? 2.822 -27.016 -9.453 1 97.5 193 GLY A O 1
ATOM 1537 N N . ILE A 1 194 ? 2.305 -27.656 -7.367 1 98.06 194 ILE A N 1
ATOM 1538 C CA . ILE A 1 194 ? 3.652 -27.406 -6.863 1 98.06 194 ILE A CA 1
ATOM 1539 C C . ILE A 1 194 ? 4.641 -28.328 -7.582 1 98.06 194 ILE A C 1
ATOM 1541 O O . ILE A 1 194 ? 5.711 -27.875 -8.008 1 98.06 194 ILE A O 1
ATOM 1545 N N . PHE A 1 195 ? 4.254 -29.531 -7.699 1 97.88 195 PHE A N 1
ATOM 1546 C CA . PHE A 1 195 ? 5.09 -30.5 -8.406 1 97.88 195 PHE A CA 1
ATOM 1547 C C . PHE A 1 195 ? 5.289 -30.078 -9.859 1 97.88 195 PHE A C 1
ATOM 1549 O O . PHE A 1 195 ? 6.41 -30.109 -10.367 1 97.88 195 PHE A O 1
ATOM 1556 N N . GLY A 1 196 ? 4.211 -29.766 -10.516 1 97.94 196 GLY A N 1
ATOM 1557 C CA . GLY A 1 196 ? 4.301 -29.281 -11.891 1 97.94 196 GLY A CA 1
ATOM 1558 C C . GLY A 1 196 ? 5.188 -28.062 -12.039 1 97.94 196 GLY A C 1
ATOM 1559 O O . GLY A 1 196 ? 5.934 -27.953 -13.016 1 97.94 196 GLY A O 1
ATOM 1560 N N . THR A 1 197 ? 5.102 -27.109 -11.102 1 98.06 197 THR A N 1
ATOM 1561 C CA . THR A 1 197 ? 5.93 -25.922 -11.125 1 98.06 197 THR A CA 1
ATOM 1562 C C . THR A 1 197 ? 7.398 -26.266 -10.938 1 98.06 197 THR A C 1
ATOM 1564 O O . THR A 1 197 ? 8.273 -25.688 -11.578 1 98.06 197 THR A O 1
ATOM 1567 N N . PHE A 1 198 ? 7.648 -27.172 -10.023 1 98.12 198 PHE A N 1
ATOM 1568 C CA . PHE A 1 198 ? 9 -27.672 -9.789 1 98.12 198 PHE A CA 1
ATOM 1569 C C . PHE A 1 198 ? 9.609 -28.188 -11.078 1 98.12 198 PHE A C 1
ATOM 1571 O O . PHE A 1 198 ? 10.727 -27.812 -11.453 1 98.12 198 PHE A O 1
ATOM 1578 N N . LEU A 1 199 ? 8.93 -29.031 -11.781 1 97.81 199 LEU A N 1
ATOM 1579 C CA . LEU A 1 199 ? 9.391 -29.594 -13.047 1 97.81 199 LEU A CA 1
ATOM 1580 C C . LEU A 1 199 ? 9.562 -28.5 -14.094 1 97.81 199 LEU A C 1
ATOM 1582 O O . LEU A 1 199 ? 10.523 -28.516 -14.867 1 97.81 199 LEU A O 1
ATOM 1586 N N . TYR A 1 200 ? 8.617 -27.594 -14.109 1 97.69 200 TYR A N 1
ATOM 1587 C CA . TYR A 1 200 ? 8.641 -26.531 -15.102 1 97.69 200 TYR A CA 1
ATOM 1588 C C . TYR A 1 200 ? 9.914 -25.703 -14.977 1 97.69 200 TYR A C 1
ATOM 1590 O O . TYR A 1 200 ? 10.547 -25.359 -15.977 1 97.69 200 TYR A O 1
ATOM 1598 N N . ILE A 1 201 ? 10.297 -25.312 -13.734 1 97.62 201 ILE A N 1
ATOM 1599 C CA . ILE A 1 201 ? 11.469 -24.484 -13.508 1 97.62 201 ILE A CA 1
ATOM 1600 C C . ILE A 1 201 ? 12.727 -25.219 -13.984 1 97.62 201 ILE A C 1
ATOM 1602 O O . ILE A 1 201 ? 13.602 -24.625 -14.617 1 97.62 201 ILE A O 1
ATOM 1606 N N . ILE A 1 202 ? 12.781 -26.5 -13.766 1 96.44 202 ILE A N 1
ATOM 1607 C CA . ILE A 1 202 ? 13.914 -27.312 -14.195 1 96.44 202 ILE A CA 1
ATOM 1608 C C . ILE A 1 202 ? 13.977 -27.359 -15.719 1 96.44 202 ILE A C 1
ATOM 1610 O O . ILE A 1 202 ? 15.047 -27.172 -16.312 1 96.44 202 ILE A O 1
ATOM 1614 N N . ILE A 1 203 ? 12.875 -27.578 -16.328 1 96.5 203 ILE A N 1
ATOM 1615 C CA . ILE A 1 203 ? 12.805 -27.656 -17.781 1 96.5 203 ILE A CA 1
ATOM 1616 C C . ILE A 1 203 ? 13.188 -26.297 -18.375 1 96.5 203 ILE A C 1
ATOM 1618 O O . ILE A 1 203 ? 13.914 -26.25 -19.375 1 96.5 203 ILE A O 1
ATOM 1622 N N . TYR A 1 204 ? 12.664 -25.25 -17.781 1 95.44 204 TYR A N 1
ATOM 1623 C CA . TYR A 1 204 ? 12.969 -23.891 -18.234 1 95.44 204 TYR A CA 1
ATOM 1624 C C . TYR A 1 204 ? 14.477 -23.641 -18.234 1 95.44 204 TYR A C 1
ATOM 1626 O O . TYR A 1 204 ? 15.031 -23.141 -19.219 1 95.44 204 TYR A O 1
ATOM 1634 N N . ASP A 1 205 ? 15.133 -24 -17.203 1 93.94 205 ASP A N 1
ATOM 1635 C CA . ASP A 1 205 ? 16.578 -23.797 -17.078 1 93.94 205 ASP A CA 1
ATOM 1636 C C . ASP A 1 205 ? 17.344 -24.734 -18.016 1 93.94 205 ASP A C 1
ATOM 1638 O O . ASP A 1 205 ? 18.391 -24.359 -18.531 1 93.94 205 ASP A O 1
ATOM 1642 N N . PHE A 1 206 ? 16.844 -25.906 -18.188 1 92.81 206 PHE A N 1
ATOM 1643 C CA . PHE A 1 206 ? 17.469 -26.844 -19.109 1 92.81 206 PHE A CA 1
ATOM 1644 C C . PHE A 1 206 ? 17.5 -26.281 -20.516 1 92.81 206 PHE A C 1
ATOM 1646 O O . PHE A 1 206 ? 18.531 -26.359 -21.203 1 92.81 206 PHE A O 1
ATOM 1653 N N . PHE A 1 207 ? 16.438 -25.734 -20.969 1 92.38 207 PHE A N 1
ATOM 1654 C CA . PHE A 1 207 ? 16.359 -25.156 -22.312 1 92.38 207 PHE A CA 1
ATOM 1655 C C . PHE A 1 207 ? 17.266 -23.938 -22.422 1 92.38 207 PHE A C 1
ATOM 1657 O O . PHE A 1 207 ? 17.844 -23.688 -23.484 1 92.38 207 PHE A O 1
ATOM 1664 N N . ARG A 1 208 ? 17.328 -23.219 -21.406 1 91.5 208 ARG A N 1
ATOM 1665 C CA . ARG A 1 208 ? 18.234 -22.062 -21.406 1 91.5 208 ARG A CA 1
ATOM 1666 C C . ARG A 1 208 ? 19.688 -22.516 -21.578 1 91.5 208 ARG A C 1
ATOM 1668 O O . ARG A 1 208 ? 20.453 -21.891 -22.312 1 91.5 208 ARG A O 1
ATOM 1675 N N . GLU A 1 209 ? 20.016 -23.562 -20.969 1 89.31 209 GLU A N 1
ATOM 1676 C CA . GLU A 1 209 ? 21.375 -24.094 -21.062 1 89.31 209 GLU A CA 1
ATOM 1677 C C . GLU A 1 209 ? 21.672 -24.578 -22.484 1 89.31 209 GLU A C 1
ATOM 1679 O O . GLU A 1 209 ? 22.781 -24.406 -22.984 1 89.31 209 GLU A O 1
ATOM 1684 N N . ILE A 1 210 ? 20.766 -25.109 -23.047 1 90.25 210 ILE A N 1
ATOM 1685 C CA . ILE A 1 210 ? 20.922 -25.594 -24.406 1 90.25 210 ILE A CA 1
ATOM 1686 C C . ILE A 1 210 ? 21.25 -24.438 -25.344 1 90.25 210 ILE A C 1
ATOM 1688 O O . ILE A 1 210 ? 22.031 -24.578 -26.281 1 90.25 210 ILE A O 1
ATOM 1692 N N . PHE A 1 211 ? 20.672 -23.297 -25.094 1 90.44 211 PHE A N 1
ATOM 1693 C CA . PHE A 1 211 ? 20.875 -22.141 -25.938 1 90.44 211 PHE A CA 1
ATOM 1694 C C . PHE A 1 211 ? 22.078 -21.328 -25.469 1 90.44 211 PHE A C 1
ATOM 1696 O O . PHE A 1 211 ? 22.297 -20.203 -25.906 1 90.44 211 PHE A O 1
ATOM 1703 N N . GLY A 1 212 ? 22.812 -21.844 -24.5 1 87.31 212 GLY A N 1
ATOM 1704 C CA . GLY A 1 212 ? 24.062 -21.25 -24.062 1 87.31 212 GLY A CA 1
ATOM 1705 C C . GLY A 1 212 ? 23.875 -20.172 -23.016 1 87.31 212 GLY A C 1
ATOM 1706 O O . GLY A 1 212 ? 24.766 -19.344 -22.781 1 87.31 212 GLY A O 1
ATOM 1707 N N . LEU A 1 213 ? 22.688 -20.188 -22.453 1 88.06 213 LEU A N 1
ATOM 1708 C CA . LEU A 1 213 ? 22.406 -19.188 -21.438 1 88.06 213 LEU A CA 1
ATOM 1709 C C . LEU A 1 213 ? 22.641 -19.75 -20.031 1 88.06 213 LEU A C 1
ATOM 1711 O O . LEU A 1 213 ? 22.609 -20.969 -19.844 1 88.06 213 LEU A O 1
ATOM 1715 N N . HIS A 1 214 ? 22.891 -18.906 -19.125 1 87.62 214 HIS A N 1
ATOM 1716 C CA . HIS A 1 214 ? 23.203 -19.328 -17.75 1 87.62 214 HIS A CA 1
ATOM 1717 C C . HIS A 1 214 ? 21.922 -19.734 -17.016 1 87.62 214 HIS A C 1
ATOM 1719 O O . HIS A 1 214 ? 20.844 -19.203 -17.281 1 87.62 214 HIS A O 1
ATOM 1725 N N . THR A 1 215 ? 22.156 -20.672 -16.141 1 85.5 215 THR A N 1
ATOM 1726 C CA . THR A 1 215 ? 21.078 -21.109 -15.25 1 85.5 215 THR A CA 1
ATOM 1727 C C . THR A 1 215 ? 20.609 -19.953 -14.367 1 85.5 215 THR A C 1
ATOM 1729 O O . THR A 1 215 ? 21.422 -19.156 -13.898 1 85.5 215 THR A O 1
ATOM 1732 N N . LEU A 1 216 ? 19.281 -19.953 -14.234 1 90.56 216 LEU A N 1
ATOM 1733 C CA . LEU A 1 216 ? 18.719 -18.828 -13.477 1 90.56 216 LEU A CA 1
ATOM 1734 C C . LEU A 1 216 ? 18.578 -19.188 -12 1 90.56 216 LEU A C 1
ATOM 1736 O O . LEU A 1 216 ? 18.906 -18.375 -11.133 1 90.56 216 LEU A O 1
ATOM 1740 N N . ILE A 1 217 ? 18.047 -20.375 -11.75 1 92.69 217 ILE A N 1
ATOM 1741 C CA . ILE A 1 217 ? 17.828 -20.812 -10.375 1 92.69 217 ILE A CA 1
ATOM 1742 C C . ILE A 1 217 ? 18.547 -22.141 -10.148 1 92.69 217 ILE A C 1
ATOM 1744 O O . ILE A 1 217 ? 18.234 -23.125 -10.812 1 92.69 217 ILE A O 1
ATOM 1748 N N . ASP A 1 218 ? 19.469 -22.109 -9.156 1 92.88 218 ASP A N 1
ATOM 1749 C CA . ASP A 1 218 ? 20.172 -23.344 -8.812 1 92.88 218 ASP A CA 1
ATOM 1750 C C . ASP A 1 218 ? 19.188 -24.406 -8.297 1 92.88 218 ASP A C 1
ATOM 1752 O O . ASP A 1 218 ? 18.188 -24.062 -7.668 1 92.88 218 ASP A O 1
ATOM 1756 N N . LEU A 1 219 ? 19.547 -25.641 -8.539 1 91.81 219 LEU A N 1
ATOM 1757 C CA . LEU A 1 219 ? 18.672 -26.766 -8.242 1 91.81 219 LEU A CA 1
ATOM 1758 C C . LEU A 1 219 ? 18.266 -26.781 -6.766 1 91.81 219 LEU A C 1
ATOM 1760 O O . LEU A 1 219 ? 17.156 -27.188 -6.422 1 91.81 219 LEU A O 1
ATOM 1764 N N . GLU A 1 220 ? 19.062 -26.234 -5.918 1 93.5 220 GLU A N 1
ATOM 1765 C CA . GLU A 1 220 ? 18.828 -26.266 -4.48 1 93.5 220 GLU A CA 1
ATOM 1766 C C . GLU A 1 220 ? 17.672 -25.344 -4.09 1 93.5 220 GLU A C 1
ATOM 1768 O O . GLU A 1 220 ? 17.047 -25.531 -3.053 1 93.5 220 GLU A O 1
ATOM 1773 N N . TYR A 1 221 ? 17.391 -24.391 -4.957 1 96.31 221 TYR A N 1
ATOM 1774 C CA . TYR A 1 221 ? 16.391 -23.391 -4.609 1 96.31 221 TYR A CA 1
ATOM 1775 C C . TYR A 1 221 ? 15.094 -23.641 -5.367 1 96.31 221 TYR A C 1
ATOM 1777 O O . TYR A 1 221 ? 14.078 -23 -5.102 1 96.31 221 TYR A O 1
ATOM 1785 N N . VAL A 1 222 ? 15.117 -24.578 -6.312 1 96.88 222 VAL A N 1
ATOM 1786 C CA . VAL A 1 222 ? 13.977 -24.781 -7.195 1 96.88 222 VAL A CA 1
ATOM 1787 C C . VAL A 1 222 ? 12.758 -25.219 -6.375 1 96.88 222 VAL A C 1
ATOM 1789 O O . VAL A 1 222 ? 11.648 -24.734 -6.59 1 96.88 222 VAL A O 1
ATOM 1792 N N . ALA A 1 223 ? 13 -26.109 -5.441 1 97.62 223 ALA A N 1
ATOM 1793 C CA . ALA A 1 223 ? 11.898 -26.594 -4.609 1 97.62 223 ALA A CA 1
ATOM 1794 C C . ALA A 1 223 ? 11.273 -25.453 -3.811 1 97.62 223 ALA A C 1
ATOM 1796 O O . ALA A 1 223 ? 10.047 -25.391 -3.67 1 97.62 223 ALA A O 1
ATOM 1797 N N . ALA A 1 224 ? 12.078 -24.594 -3.281 1 97.81 224 ALA A N 1
ATOM 1798 C CA . ALA A 1 224 ? 11.594 -23.469 -2.486 1 97.81 224 ALA A CA 1
ATOM 1799 C C . ALA A 1 224 ? 10.719 -22.547 -3.328 1 97.81 224 ALA A C 1
ATOM 1801 O O . ALA A 1 224 ? 9.664 -22.094 -2.871 1 97.81 224 ALA A O 1
ATOM 1802 N N . PHE A 1 225 ? 11.148 -22.281 -4.52 1 98.12 225 PHE A N 1
ATOM 1803 C CA . PHE A 1 225 ? 10.391 -21.406 -5.402 1 98.12 225 PHE A CA 1
ATOM 1804 C C . PHE A 1 225 ? 9.078 -22.062 -5.82 1 98.12 225 PHE A C 1
ATOM 1806 O O . PHE A 1 225 ? 8.039 -21.391 -5.902 1 98.12 225 PHE A O 1
ATOM 1813 N N . ALA A 1 226 ? 9.148 -23.328 -6.121 1 98.44 226 ALA A N 1
ATOM 1814 C CA . ALA A 1 226 ? 7.934 -24.047 -6.508 1 98.44 226 ALA A CA 1
ATOM 1815 C C . ALA A 1 226 ? 6.902 -24.031 -5.383 1 98.44 226 ALA A C 1
ATOM 1817 O O . ALA A 1 226 ? 5.715 -23.797 -5.621 1 98.44 226 ALA A O 1
ATOM 1818 N N . ILE A 1 227 ? 7.352 -24.297 -4.18 1 98.25 227 ILE A N 1
ATOM 1819 C CA . ILE A 1 227 ? 6.477 -24.281 -3.012 1 98.25 227 ILE A CA 1
ATOM 1820 C C . ILE A 1 227 ? 5.906 -22.891 -2.803 1 98.25 227 ILE A C 1
ATOM 1822 O O . ILE A 1 227 ? 4.707 -22.734 -2.566 1 98.25 227 ILE A O 1
ATOM 1826 N N . MET A 1 228 ? 6.77 -21.891 -2.902 1 98.19 228 MET A N 1
ATOM 1827 C CA . MET A 1 228 ? 6.344 -20.516 -2.729 1 98.19 228 MET A CA 1
ATOM 1828 C C . MET A 1 228 ? 5.27 -20.141 -3.75 1 98.19 228 MET A C 1
ATOM 1830 O O . MET A 1 228 ? 4.25 -19.547 -3.396 1 98.19 228 MET A O 1
ATOM 1834 N N . VAL A 1 229 ? 5.457 -20.516 -4.988 1 98.38 229 VAL A N 1
ATOM 1835 C CA . VAL A 1 229 ? 4.48 -20.219 -6.027 1 98.38 229 VAL A CA 1
ATOM 1836 C C . VAL A 1 229 ? 3.146 -20.875 -5.691 1 98.38 229 VAL A C 1
ATOM 1838 O O . VAL A 1 229 ? 2.09 -20.25 -5.785 1 98.38 229 VAL A O 1
ATOM 1841 N N . GLY A 1 230 ? 3.189 -22.109 -5.312 1 98.06 230 GLY A N 1
ATOM 1842 C CA . GLY A 1 230 ? 1.972 -22.828 -4.988 1 98.06 230 GLY A CA 1
ATOM 1843 C C . GLY A 1 230 ? 1.186 -22.203 -3.855 1 98.06 230 GLY A C 1
ATOM 1844 O O . GLY A 1 230 ? -0.014 -21.953 -3.992 1 98.06 230 GLY A O 1
ATOM 1845 N N . ILE A 1 231 ? 1.815 -21.891 -2.793 1 97.38 231 ILE A N 1
ATOM 1846 C CA . ILE A 1 231 ? 1.165 -21.375 -1.596 1 97.38 231 ILE A CA 1
ATOM 1847 C C . ILE A 1 231 ? 0.689 -19.938 -1.847 1 97.38 231 ILE A C 1
ATOM 1849 O O . ILE A 1 231 ? -0.474 -19.609 -1.599 1 97.38 231 ILE A O 1
ATOM 1853 N N . VAL A 1 232 ? 1.554 -19.125 -2.352 1 98 232 VAL A N 1
ATOM 1854 C CA . VAL A 1 232 ? 1.284 -17.703 -2.498 1 98 232 VAL A CA 1
ATOM 1855 C C . VAL A 1 232 ? 0.242 -17.484 -3.592 1 98 232 VAL A C 1
ATOM 1857 O O . VAL A 1 232 ? -0.64 -16.625 -3.457 1 98 232 VAL A O 1
ATOM 1860 N N . ASP A 1 233 ? 0.387 -18.219 -4.641 1 97.62 233 ASP A N 1
ATOM 1861 C CA . ASP A 1 233 ? -0.608 -18.141 -5.707 1 97.62 233 ASP A CA 1
ATOM 1862 C C . ASP A 1 233 ? -2.002 -18.484 -5.184 1 97.62 233 ASP A C 1
ATOM 1864 O O . ASP A 1 233 ? -2.979 -17.812 -5.512 1 97.62 233 ASP A O 1
ATOM 1868 N N . THR A 1 234 ? -2.092 -19.516 -4.414 1 96.5 234 THR A N 1
ATOM 1869 C CA . THR A 1 234 ? -3.363 -19.953 -3.857 1 96.5 234 THR A CA 1
ATOM 1870 C C . THR A 1 234 ? -3.951 -18.891 -2.936 1 96.5 234 THR A C 1
ATOM 1872 O O . THR A 1 234 ? -5.152 -18.625 -2.977 1 96.5 234 THR A O 1
ATOM 1875 N N . ILE A 1 235 ? -3.111 -18.297 -2.16 1 96.56 235 ILE A N 1
ATOM 1876 C CA . ILE A 1 235 ? -3.561 -17.25 -1.265 1 96.56 235 ILE A CA 1
ATOM 1877 C C . ILE A 1 235 ? -4.082 -16.062 -2.082 1 96.56 235 ILE A C 1
ATOM 1879 O O . ILE A 1 235 ? -5.117 -15.477 -1.751 1 96.56 235 ILE A O 1
ATOM 1883 N N . GLY A 1 236 ? -3.348 -15.688 -3.105 1 96.38 236 GLY A N 1
ATOM 1884 C CA . GLY A 1 236 ? -3.793 -14.609 -3.979 1 96.38 236 GLY A CA 1
ATOM 1885 C C . GLY A 1 236 ? -5.148 -14.875 -4.609 1 96.38 236 GLY A C 1
ATOM 1886 O O . GLY A 1 236 ? -6.016 -14.008 -4.617 1 96.38 236 GLY A O 1
ATOM 1887 N N . ASP A 1 237 ? -5.301 -15.992 -5.066 1 94.69 237 ASP A N 1
ATOM 1888 C CA . ASP A 1 237 ? -6.555 -16.406 -5.691 1 94.69 237 ASP A CA 1
ATOM 1889 C C . ASP A 1 237 ? -7.707 -16.344 -4.691 1 94.69 237 ASP A C 1
ATOM 1891 O O . ASP A 1 237 ? -8.797 -15.867 -5.012 1 94.69 237 ASP A O 1
ATOM 1895 N N . LEU A 1 238 ? -7.484 -16.875 -3.561 1 94.69 238 LEU A N 1
ATOM 1896 C CA . LEU A 1 238 ? -8.523 -16.906 -2.537 1 94.69 238 LEU A CA 1
ATOM 1897 C C . LEU A 1 238 ? -8.844 -15.492 -2.053 1 94.69 238 LEU A C 1
ATOM 1899 O O . LEU A 1 238 ? -9.992 -15.195 -1.714 1 94.69 238 LEU A O 1
ATOM 1903 N N . THR A 1 239 ? -7.855 -14.664 -2.025 1 95.25 239 THR A N 1
ATOM 1904 C CA . THR A 1 239 ? -8.07 -13.273 -1.636 1 95.25 239 THR A CA 1
ATOM 1905 C C . THR A 1 239 ? -9.047 -12.594 -2.59 1 95.25 239 THR A C 1
ATOM 1907 O O . THR A 1 239 ? -9.992 -11.938 -2.152 1 95.25 239 THR A O 1
ATOM 1910 N N . GLU A 1 240 ? -8.781 -12.703 -3.828 1 94.12 240 GLU A N 1
ATOM 1911 C CA . GLU A 1 240 ? -9.695 -12.125 -4.809 1 94.12 240 GLU A CA 1
ATOM 1912 C C . GLU A 1 240 ? -11.078 -12.758 -4.707 1 94.12 240 GLU A C 1
ATOM 1914 O O . GLU A 1 240 ? -12.094 -12.086 -4.898 1 94.12 240 GLU A O 1
ATOM 1919 N N . SER A 1 241 ? -11.164 -14.086 -4.445 1 94 241 SER A N 1
ATOM 1920 C CA . SER A 1 241 ? -12.43 -14.805 -4.352 1 94 241 SER A CA 1
ATOM 1921 C C . SER A 1 241 ? -13.297 -14.242 -3.234 1 94 241 SER A C 1
ATOM 1923 O O . SER A 1 241 ? -14.523 -14.219 -3.348 1 94 241 SER A O 1
ATOM 1925 N N . ILE A 1 242 ? -12.719 -13.828 -2.188 1 94.12 242 ILE A N 1
ATOM 1926 C CA . ILE A 1 242 ? -13.469 -13.234 -1.083 1 94.12 242 ILE A CA 1
ATOM 1927 C C . ILE A 1 242 ? -14.242 -12.016 -1.579 1 94.12 242 ILE A C 1
ATOM 1929 O O . ILE A 1 242 ? -15.43 -11.875 -1.29 1 94.12 242 ILE A O 1
ATOM 1933 N N . PHE A 1 243 ? -13.586 -11.203 -2.332 1 93.56 243 PHE A N 1
ATOM 1934 C CA . PHE A 1 243 ? -14.242 -10.016 -2.867 1 93.56 243 PHE A CA 1
ATOM 1935 C C . PHE A 1 243 ? -15.336 -10.398 -3.857 1 93.56 243 PHE A C 1
ATOM 1937 O O . PHE A 1 243 ? -16.438 -9.844 -3.818 1 93.56 243 PHE A O 1
ATOM 1944 N N . LYS A 1 244 ? -15 -11.367 -4.699 1 92.5 244 LYS A N 1
ATOM 1945 C CA . LYS A 1 244 ? -15.984 -11.797 -5.695 1 92.5 244 LYS A CA 1
ATOM 1946 C C . LYS A 1 244 ? -17.234 -12.344 -5.027 1 92.5 244 LYS A C 1
ATOM 1948 O O . LYS A 1 244 ? -18.359 -11.992 -5.406 1 92.5 244 LYS A O 1
ATOM 1953 N N . ARG A 1 245 ? -17.047 -13.125 -4.016 1 92.38 245 ARG A N 1
ATOM 1954 C CA . ARG A 1 245 ? -18.172 -13.711 -3.307 1 92.38 245 ARG A CA 1
ATOM 1955 C C . ARG A 1 245 ? -18.969 -12.641 -2.555 1 92.38 245 ARG A C 1
ATOM 1957 O O . ARG A 1 245 ? -20.188 -12.703 -2.486 1 92.38 245 ARG A O 1
ATOM 1964 N N . PHE A 1 246 ? -18.344 -11.711 -2.01 1 91.81 246 PHE A N 1
ATOM 1965 C CA . PHE A 1 246 ? -19.016 -10.625 -1.308 1 91.81 246 PHE A CA 1
ATOM 1966 C C . PHE A 1 246 ? -19.938 -9.859 -2.25 1 91.81 246 PHE A C 1
ATOM 1968 O O . PHE A 1 246 ? -21.062 -9.492 -1.874 1 91.81 246 PHE A O 1
ATOM 1975 N N . TYR A 1 247 ? -19.422 -9.648 -3.402 1 89.94 247 TYR A N 1
ATOM 1976 C CA . TYR A 1 247 ? -20.219 -8.891 -4.371 1 89.94 247 TYR A CA 1
ATOM 1977 C C . TYR A 1 247 ? -21.094 -9.82 -5.195 1 89.94 247 TYR A C 1
ATOM 1979 O O . TYR A 1 247 ? -21.688 -9.398 -6.199 1 89.94 247 TYR A O 1
ATOM 1987 N N . ASN A 1 248 ? -21.141 -11.125 -4.93 1 89.25 248 ASN A N 1
ATOM 1988 C CA . ASN A 1 248 ? -22.016 -12.141 -5.504 1 89.25 248 ASN A CA 1
ATOM 1989 C C . ASN A 1 248 ? -21.719 -12.359 -6.984 1 89.25 248 ASN A C 1
ATOM 1991 O O . ASN A 1 248 ? -22.641 -12.445 -7.797 1 89.25 248 ASN A O 1
ATOM 1995 N N . VAL A 1 249 ? -20.484 -12.352 -7.332 1 85.94 249 VAL A N 1
ATOM 1996 C CA . VAL A 1 249 ? -20.062 -12.633 -8.703 1 85.94 249 VAL A CA 1
ATOM 1997 C C . VAL A 1 249 ? -19.047 -13.781 -8.703 1 85.94 249 VAL A C 1
ATOM 1999 O O . VAL A 1 249 ? -18.297 -13.961 -7.742 1 85.94 249 VAL A O 1
ATOM 2002 N N . LYS A 1 250 ? -19.078 -14.477 -9.781 1 80.94 250 LYS A N 1
ATOM 2003 C CA . LYS A 1 250 ? -18.125 -15.586 -9.922 1 80.94 250 LYS A CA 1
ATOM 2004 C C . LYS A 1 250 ? -16.844 -15.125 -10.594 1 80.94 250 LYS A C 1
ATOM 2006 O O . LYS A 1 250 ? -15.75 -15.555 -10.211 1 80.94 250 LYS A O 1
ATOM 2011 N N . ASP A 1 251 ? -17.062 -14.367 -11.633 1 81.75 251 ASP A N 1
ATOM 2012 C CA . ASP A 1 251 ? -15.938 -13.781 -12.367 1 81.75 251 ASP A CA 1
ATOM 2013 C C . ASP A 1 251 ? -15.945 -12.258 -12.25 1 81.75 251 ASP A C 1
ATOM 2015 O O . ASP A 1 251 ? -17 -11.641 -12.117 1 81.75 251 ASP A O 1
ATOM 2019 N N . SER A 1 252 ? -14.742 -11.648 -12.188 1 82.88 252 SER A N 1
ATOM 2020 C CA . SER A 1 252 ? -14.633 -10.203 -12.008 1 82.88 252 SER A CA 1
ATOM 2021 C C . SER A 1 252 ? -15.305 -9.453 -13.156 1 82.88 252 SER A C 1
ATOM 2023 O O . SER A 1 252 ? -15.766 -8.32 -12.984 1 82.88 252 SER A O 1
ATOM 2025 N N . SER A 1 253 ? -15.125 -9.992 -14.297 1 80.31 253 SER A N 1
ATOM 2026 C CA . SER A 1 253 ? -15.797 -9.43 -15.461 1 80.31 253 SER A CA 1
ATOM 2027 C C . SER A 1 253 ? -15.898 -10.445 -16.594 1 80.31 253 SER A C 1
ATOM 2029 O O . SER A 1 253 ? -15.703 -11.641 -16.375 1 80.31 253 SER A O 1
ATOM 2031 N N . GLY A 1 254 ? -16.469 -9.969 -17.688 1 72.94 254 GLY A N 1
ATOM 2032 C CA . GLY A 1 254 ? -16.547 -10.805 -18.875 1 72.94 254 GLY A CA 1
ATOM 2033 C C . GLY A 1 254 ? -15.734 -10.273 -20.031 1 72.94 254 GLY A C 1
ATOM 2034 O O . GLY A 1 254 ? -16.047 -10.555 -21.203 1 72.94 254 GLY A O 1
ATOM 2035 N N . ILE A 1 255 ? -14.75 -9.523 -19.609 1 71.06 255 ILE A N 1
ATOM 2036 C CA . ILE A 1 255 ? -14 -8.812 -20.641 1 71.06 255 ILE A CA 1
ATOM 2037 C C . ILE A 1 255 ? -13.203 -9.805 -21.484 1 71.06 255 ILE A C 1
ATOM 2039 O O . ILE A 1 255 ? -13.016 -9.594 -22.688 1 71.06 255 ILE A O 1
ATOM 2043 N N . LEU A 1 256 ? -12.695 -10.883 -20.828 1 68.81 256 LEU A N 1
ATOM 2044 C CA . LEU A 1 256 ? -11.945 -11.898 -21.547 1 68.81 256 LEU A CA 1
ATOM 2045 C C . LEU A 1 256 ? -12.82 -13.102 -21.875 1 68.81 256 LEU A C 1
ATOM 2047 O O . LEU A 1 256 ? -13.211 -13.859 -20.984 1 68.81 256 LEU A O 1
ATOM 2051 N N . PRO A 1 257 ? -13.172 -13.172 -23.125 1 66.94 257 PRO A N 1
ATOM 2052 C CA . PRO A 1 257 ? -14.07 -14.273 -23.484 1 66.94 257 PRO A CA 1
ATOM 2053 C C . PRO A 1 257 ? -13.57 -15.633 -23.016 1 66.94 257 PRO A C 1
ATOM 2055 O O . PRO A 1 257 ? -12.445 -16.016 -23.328 1 66.94 257 PRO A O 1
ATOM 2058 N N . GLY A 1 258 ? -14.344 -16.281 -22.266 1 63.16 258 GLY A N 1
ATOM 2059 C CA . GLY A 1 258 ? -14.031 -17.609 -21.781 1 63.16 258 GLY A CA 1
ATOM 2060 C C . GLY A 1 258 ? -13.133 -17.609 -20.562 1 63.16 258 GLY A C 1
ATOM 2061 O O . GLY A 1 258 ? -12.953 -18.641 -19.922 1 63.16 258 GLY A O 1
ATOM 2062 N N . HIS A 1 259 ? -12.57 -16.422 -20.234 1 69 259 HIS A N 1
ATOM 2063 C CA . HIS A 1 259 ? -11.555 -16.391 -19.188 1 69 259 HIS A CA 1
ATOM 2064 C C . HIS A 1 259 ? -11.992 -15.508 -18.016 1 69 259 HIS A C 1
ATOM 2066 O O . HIS A 1 259 ? -11.281 -15.383 -17.016 1 69 259 HIS A O 1
ATOM 2072 N N . GLY A 1 260 ? -13.102 -15.008 -18.203 1 79.81 260 GLY A N 1
ATOM 2073 C CA . GLY A 1 260 ? -13.523 -14.102 -17.141 1 79.81 260 GLY A CA 1
ATOM 2074 C C . GLY A 1 260 ? -12.914 -12.719 -17.266 1 79.81 260 GLY A C 1
ATOM 2075 O O . GLY A 1 260 ? -12.859 -12.141 -18.344 1 79.81 260 GLY A O 1
ATOM 2076 N N . GLY A 1 261 ? -12.469 -12.195 -16.219 1 87 261 GLY A N 1
ATOM 2077 C CA . GLY A 1 261 ? -11.867 -10.875 -16.203 1 87 261 GLY A CA 1
ATOM 2078 C C . GLY A 1 261 ? -10.352 -10.914 -16.141 1 87 261 GLY A C 1
ATOM 2079 O O . GLY A 1 261 ? -9.758 -11.977 -15.93 1 87 261 GLY A O 1
ATOM 2080 N N . MET A 1 262 ? -9.742 -9.789 -16.406 1 90.12 262 MET A N 1
ATOM 2081 C CA . MET A 1 262 ? -8.289 -9.664 -16.297 1 90.12 262 MET A CA 1
ATOM 2082 C C . MET A 1 262 ? -7.828 -9.945 -14.867 1 90.12 262 MET A C 1
ATOM 2084 O O . MET A 1 262 ? -6.82 -10.617 -14.656 1 90.12 262 MET A O 1
ATOM 2088 N N . LEU A 1 263 ? -8.586 -9.406 -13.961 1 92.5 263 LEU A N 1
ATOM 2089 C CA . LEU A 1 263 ? -8.242 -9.609 -12.555 1 92.5 263 LEU A CA 1
ATOM 2090 C C . LEU A 1 263 ? -8.25 -11.094 -12.195 1 92.5 263 LEU A C 1
ATOM 2092 O O . LEU A 1 263 ? -7.441 -11.547 -11.391 1 92.5 263 LEU A O 1
ATOM 2096 N N . ASP A 1 264 ? -9.102 -11.883 -12.812 1 91.56 264 ASP A N 1
ATOM 2097 C CA . ASP A 1 264 ? -9.195 -13.32 -12.586 1 91.56 264 ASP A CA 1
ATOM 2098 C C . ASP A 1 264 ? -7.949 -14.039 -13.094 1 91.56 264 ASP A C 1
ATOM 2100 O O . ASP A 1 264 ? -7.574 -15.086 -12.562 1 91.56 264 ASP A O 1
ATOM 2104 N N . ARG A 1 265 ? -7.34 -13.406 -14.008 1 89.12 265 ARG A N 1
ATOM 2105 C CA . ARG A 1 265 ? -6.203 -14.055 -14.656 1 89.12 265 ARG A CA 1
ATOM 2106 C C . ARG A 1 265 ? -4.906 -13.758 -13.914 1 89.12 265 ARG A C 1
ATOM 2108 O O . ARG A 1 265 ? -3.912 -14.469 -14.07 1 89.12 265 ARG A O 1
ATOM 2115 N N . ILE A 1 266 ? -4.957 -12.734 -13.109 1 93.19 266 ILE A N 1
ATOM 2116 C CA . ILE A 1 266 ? -3.688 -12.336 -12.508 1 93.19 266 ILE A CA 1
ATOM 2117 C C . ILE A 1 266 ? -3.805 -12.359 -10.992 1 93.19 266 ILE A C 1
ATOM 2119 O O . ILE A 1 266 ? -2.92 -11.867 -10.281 1 93.19 266 ILE A O 1
ATOM 2123 N N . ASP A 1 267 ? -4.824 -12.852 -10.438 1 94.25 267 ASP A N 1
ATOM 2124 C CA . ASP A 1 267 ? -5.098 -12.781 -9.008 1 94.25 267 ASP A CA 1
ATOM 2125 C C . ASP A 1 267 ? -3.986 -13.453 -8.203 1 94.25 267 ASP A C 1
ATOM 2127 O O . ASP A 1 267 ? -3.514 -12.898 -7.207 1 94.25 267 ASP A O 1
ATOM 2131 N N . GLY A 1 268 ? -3.561 -14.625 -8.648 1 94.88 268 GLY A N 1
ATOM 2132 C CA . GLY A 1 268 ? -2.445 -15.281 -7.984 1 94.88 268 GLY A CA 1
ATOM 2133 C C . GLY A 1 268 ? -1.111 -14.609 -8.258 1 94.88 268 GLY A C 1
ATOM 2134 O O . GLY A 1 268 ? -0.29 -14.469 -7.348 1 94.88 268 GLY A O 1
ATOM 2135 N N . LEU A 1 269 ? -0.943 -14.188 -9.445 1 95.44 269 LEU A N 1
ATOM 2136 C CA . LEU A 1 269 ? 0.294 -13.562 -9.898 1 95.44 269 LEU A CA 1
ATOM 2137 C C . LEU A 1 269 ? 0.606 -12.312 -9.078 1 95.44 269 LEU A C 1
ATOM 2139 O O . LEU A 1 269 ? 1.774 -12 -8.844 1 95.44 269 LEU A O 1
ATOM 2143 N N . LEU A 1 270 ? -0.387 -11.625 -8.633 1 97.06 270 LEU A N 1
ATOM 2144 C CA . LEU A 1 270 ? -0.239 -10.352 -7.941 1 97.06 270 LEU A CA 1
ATOM 2145 C C . LEU A 1 270 ? 0.585 -10.516 -6.668 1 97.06 270 LEU A C 1
ATOM 2147 O O . LEU A 1 270 ? 1.372 -9.633 -6.316 1 97.06 270 LEU A O 1
ATOM 2151 N N . LEU A 1 271 ? 0.473 -11.602 -6.039 1 97.44 271 LEU A N 1
ATOM 2152 C CA . LEU A 1 271 ? 1.235 -11.805 -4.812 1 97.44 271 LEU A CA 1
ATOM 2153 C C . LEU A 1 271 ? 2.537 -12.547 -5.102 1 97.44 271 LEU A C 1
ATOM 2155 O O . LEU A 1 271 ? 3.547 -12.32 -4.43 1 97.44 271 LEU A O 1
ATOM 2159 N N . VAL A 1 272 ? 2.543 -13.367 -6.086 1 98.06 272 VAL A N 1
ATOM 2160 C CA . VAL A 1 272 ? 3.715 -14.188 -6.383 1 98.06 272 VAL A CA 1
ATOM 2161 C C . VAL A 1 272 ? 4.848 -13.297 -6.895 1 98.06 272 VAL A C 1
ATOM 2163 O O . VAL A 1 272 ? 6.012 -13.5 -6.535 1 98.06 272 VAL A O 1
ATOM 2166 N N . VAL A 1 273 ? 4.512 -12.312 -7.641 1 97.19 273 VAL A N 1
ATOM 2167 C CA . VAL A 1 273 ? 5.508 -11.5 -8.328 1 97.19 273 VAL A CA 1
ATOM 2168 C C . VAL A 1 273 ? 6.391 -10.789 -7.305 1 97.19 273 VAL A C 1
ATOM 2170 O O . VAL A 1 273 ? 7.617 -10.922 -7.336 1 97.19 273 VAL A O 1
ATOM 2173 N N . PRO A 1 274 ? 5.812 -10.117 -6.387 1 97 274 PRO A N 1
ATOM 2174 C CA . PRO A 1 274 ? 6.68 -9.453 -5.41 1 97 274 PRO A CA 1
ATOM 2175 C C . PRO A 1 274 ? 7.402 -10.438 -4.496 1 97 274 PRO A C 1
ATOM 2177 O O . PRO A 1 274 ? 8.547 -10.203 -4.113 1 97 274 PRO A O 1
ATOM 2180 N N . ILE A 1 275 ? 6.816 -11.477 -4.16 1 97.12 275 ILE A N 1
ATOM 2181 C CA . ILE A 1 275 ? 7.445 -12.438 -3.262 1 97.12 275 ILE A CA 1
ATOM 2182 C C . ILE A 1 275 ? 8.57 -13.172 -3.994 1 97.12 275 ILE A C 1
ATOM 2184 O O . ILE A 1 275 ? 9.586 -13.523 -3.391 1 97.12 275 ILE A O 1
ATOM 2188 N N . TRP A 1 276 ? 8.336 -13.406 -5.277 1 97.5 276 TRP A N 1
ATOM 2189 C CA . TRP A 1 276 ? 9.391 -13.977 -6.109 1 97.5 276 TRP A CA 1
ATOM 2190 C C . TRP A 1 276 ? 10.656 -13.125 -6.039 1 97.5 276 TRP A C 1
ATOM 2192 O O . TRP A 1 276 ? 11.742 -13.641 -5.789 1 97.5 276 TRP A O 1
ATOM 2202 N N . TYR A 1 277 ? 10.539 -11.883 -6.23 1 95.81 277 TYR A N 1
ATOM 2203 C CA . TYR A 1 277 ? 11.672 -10.969 -6.152 1 95.81 277 TYR A CA 1
ATOM 2204 C C . TYR A 1 277 ? 12.297 -10.992 -4.766 1 95.81 277 TYR A C 1
ATOM 2206 O O . TYR A 1 277 ? 13.523 -11.016 -4.629 1 95.81 277 TYR A O 1
ATOM 2214 N N . PHE A 1 278 ? 11.469 -10.977 -3.811 1 94.56 278 PHE A N 1
ATOM 2215 C CA . PHE A 1 278 ? 11.938 -11 -2.432 1 94.56 278 PHE A CA 1
ATOM 2216 C C . PHE A 1 278 ? 12.781 -12.242 -2.162 1 94.56 278 PHE A C 1
ATOM 2218 O O . PHE A 1 278 ? 13.828 -12.164 -1.517 1 94.56 278 PHE A O 1
ATOM 2225 N N . MET A 1 279 ? 12.344 -13.328 -2.621 1 95 279 MET A N 1
ATOM 2226 C CA . MET A 1 279 ? 13.047 -14.586 -2.4 1 95 279 MET A CA 1
ATOM 2227 C C . MET A 1 279 ? 14.375 -14.609 -3.143 1 95 279 MET A C 1
ATOM 2229 O O . MET A 1 279 ? 15.359 -15.164 -2.646 1 95 279 MET A O 1
ATOM 2233 N N . LEU A 1 280 ? 14.406 -14.039 -4.363 1 95 280 LEU A N 1
ATOM 2234 C CA . LEU A 1 280 ? 15.664 -13.914 -5.094 1 95 280 LEU A CA 1
ATOM 2235 C C . LEU A 1 280 ? 16.703 -13.156 -4.273 1 95 280 LEU A C 1
ATOM 2237 O O . LEU A 1 280 ? 17.859 -13.555 -4.203 1 95 280 LEU A O 1
ATOM 2241 N N . ARG A 1 281 ? 16.234 -12.125 -3.652 1 91.38 281 ARG A N 1
ATOM 2242 C CA . ARG A 1 281 ? 17.125 -11.289 -2.854 1 91.38 281 ARG A CA 1
ATOM 2243 C C . ARG A 1 281 ? 17.531 -12 -1.568 1 91.38 281 ARG A C 1
ATOM 2245 O O . ARG A 1 281 ? 18.672 -11.875 -1.118 1 91.38 281 ARG A O 1
ATOM 2252 N N . LEU A 1 282 ? 16.641 -12.695 -0.999 1 88.31 282 LEU A N 1
ATOM 2253 C CA . LEU A 1 282 ? 16.891 -13.398 0.253 1 88.31 282 LEU A CA 1
ATOM 2254 C C . LEU A 1 282 ? 17.922 -14.508 0.057 1 88.31 282 LEU A C 1
ATOM 2256 O O . LEU A 1 282 ? 18.766 -14.734 0.924 1 88.31 282 LEU A O 1
ATOM 2260 N N . PHE A 1 283 ? 17.812 -15.156 -1.119 1 90.88 283 PHE A N 1
ATOM 2261 C CA . PHE A 1 283 ? 18.703 -16.281 -1.389 1 90.88 283 PHE A CA 1
ATOM 2262 C C . PHE A 1 283 ? 19.969 -15.812 -2.092 1 90.88 283 PHE A C 1
ATOM 2264 O O . PHE A 1 283 ? 20.812 -16.625 -2.494 1 90.88 283 PHE A O 1
ATOM 2271 N N . TRP A 1 284 ? 20.109 -14.555 -2.211 1 84.75 284 TRP A N 1
ATOM 2272 C CA . TRP A 1 284 ? 21.266 -13.945 -2.84 1 84.75 284 TRP A CA 1
ATOM 2273 C C . TRP A 1 284 ? 21.5 -14.531 -4.23 1 84.75 284 TRP A C 1
ATOM 2275 O O . TRP A 1 284 ? 22.625 -14.938 -4.559 1 84.75 284 TRP A O 1
ATOM 2285 N N . ILE A 1 285 ? 20.438 -14.719 -4.91 1 87.25 285 ILE A N 1
ATOM 2286 C CA . ILE A 1 285 ? 20.531 -15.156 -6.301 1 87.25 285 ILE A CA 1
ATOM 2287 C C . ILE A 1 285 ? 20.797 -13.953 -7.203 1 87.25 285 ILE A C 1
ATOM 2289 O O . ILE A 1 285 ? 20.172 -12.906 -7.051 1 87.25 285 ILE A O 1
ATOM 2293 N N . MET B 1 1 ? -30.969 21.438 21.625 1 24.95 1 MET B N 1
ATOM 2294 C CA . MET B 1 1 ? -29.969 21.469 22.703 1 24.95 1 MET B CA 1
ATOM 2295 C C . MET B 1 1 ? -28.594 21.875 22.156 1 24.95 1 MET B C 1
ATOM 2297 O O . MET B 1 1 ? -28.078 21.234 21.25 1 24.95 1 MET B O 1
ATOM 2301 N N . MET B 1 2 ? -28.219 23.094 22.234 1 24.39 2 MET B N 1
ATOM 2302 C CA . MET B 1 2 ? -27.016 23.781 21.781 1 24.39 2 MET B CA 1
ATOM 2303 C C . MET B 1 2 ? -25.766 23.078 22.297 1 24.39 2 MET B C 1
ATOM 2305 O O . MET B 1 2 ? -25.656 22.781 23.484 1 24.39 2 MET B O 1
ATOM 2309 N N . ARG B 1 3 ? -25.172 22.219 21.5 1 35.75 3 ARG B N 1
ATOM 2310 C CA . ARG B 1 3 ? -23.938 21.547 21.922 1 35.75 3 ARG B CA 1
ATOM 2311 C C . ARG B 1 3 ? -23.094 22.484 22.781 1 35.75 3 ARG B C 1
ATOM 2313 O O . ARG B 1 3 ? -22.828 23.625 22.391 1 35.75 3 ARG B O 1
ATOM 2320 N N . MET B 1 4 ? -23.031 22.312 24.031 1 37.12 4 MET B N 1
ATOM 2321 C CA . MET B 1 4 ? -22.281 23.062 25.031 1 37.12 4 MET B CA 1
ATOM 2322 C C . MET B 1 4 ? -20.922 23.469 24.5 1 37.12 4 MET B C 1
ATOM 2324 O O . MET B 1 4 ? -20.281 22.734 23.734 1 37.12 4 MET B O 1
ATOM 2328 N N . PRO B 1 5 ? -20.453 24.719 24.594 1 42.53 5 PRO B N 1
ATOM 2329 C CA . PRO B 1 5 ? -19.125 25.25 24.312 1 42.53 5 PRO B CA 1
ATOM 2330 C C . PRO B 1 5 ? -18 24.344 24.797 1 42.53 5 PRO B C 1
ATOM 2332 O O . PRO B 1 5 ? -18.203 23.562 25.75 1 42.53 5 PRO B O 1
ATOM 2335 N N . ILE B 1 6 ? -17.203 23.797 23.938 1 50.38 6 ILE B N 1
ATOM 2336 C CA . ILE B 1 6 ? -16.031 23.078 24.422 1 50.38 6 ILE B CA 1
ATOM 2337 C C . ILE B 1 6 ? -15.57 23.703 25.75 1 50.38 6 ILE B C 1
ATOM 2339 O O . ILE B 1 6 ? -15.172 24.859 25.781 1 50.38 6 ILE B O 1
ATOM 2343 N N . GLY B 1 7 ? -16.078 23.406 26.859 1 50.97 7 GLY B N 1
ATOM 2344 C CA . GLY B 1 7 ? -15.82 23.922 28.188 1 50.97 7 GLY B CA 1
ATOM 2345 C C . GLY B 1 7 ? -14.352 23.969 28.547 1 50.97 7 GLY B C 1
ATOM 2346 O O . GLY B 1 7 ? -13.539 23.266 27.922 1 50.97 7 GLY B O 1
ATOM 2347 N N . LYS B 1 8 ? -13.953 25.125 29.359 1 54.97 8 LYS B N 1
ATOM 2348 C CA . LYS B 1 8 ? -12.609 25.406 29.844 1 54.97 8 LYS B CA 1
ATOM 2349 C C . LYS B 1 8 ? -11.898 24.141 30.297 1 54.97 8 LYS B C 1
ATOM 2351 O O . LYS B 1 8 ? -10.703 23.969 30.047 1 54.97 8 LYS B O 1
ATOM 2356 N N . LYS B 1 9 ? -12.742 23.266 30.781 1 54.31 9 LYS B N 1
ATOM 2357 C CA . LYS B 1 9 ? -12.172 22.031 31.312 1 54.31 9 LYS B CA 1
ATOM 2358 C C . LYS B 1 9 ? -11.656 21.141 30.188 1 54.31 9 LYS B C 1
ATOM 2360 O O . LYS B 1 9 ? -10.609 20.516 30.312 1 54.31 9 LYS B O 1
ATOM 2365 N N . ASN B 1 10 ? -12.297 21.203 29.109 1 61.5 10 ASN B N 1
ATOM 2366 C CA . ASN B 1 10 ? -11.914 20.375 27.969 1 61.5 10 ASN B CA 1
ATOM 2367 C C . ASN B 1 10 ? -10.672 20.922 27.266 1 61.5 10 ASN B C 1
ATOM 2369 O O . ASN B 1 10 ? -9.82 20.156 26.812 1 61.5 10 ASN B O 1
ATOM 2373 N N . LEU B 1 11 ? -10.586 22.141 27.359 1 64.06 11 LEU B N 1
ATOM 2374 C CA . LEU B 1 11 ? -9.406 22.766 26.781 1 64.06 11 LEU B CA 1
ATOM 2375 C C . LEU B 1 11 ? -8.164 22.484 27.625 1 64.06 11 LEU B C 1
ATOM 2377 O O . LEU B 1 11 ? -7.082 22.266 27.078 1 64.06 11 LEU B O 1
ATOM 2381 N N . PHE B 1 12 ? -8.383 22.562 28.922 1 60.03 12 PHE B N 1
ATOM 2382 C CA . PHE B 1 12 ? -7.281 22.281 29.828 1 60.03 12 PHE B CA 1
ATOM 2383 C C . PHE B 1 12 ? -6.801 20.844 29.672 1 60.03 12 PHE B C 1
ATOM 2385 O O . PHE B 1 12 ? -5.594 20.594 29.656 1 60.03 12 PHE B O 1
ATOM 2392 N N . ILE B 1 13 ? -7.691 19.953 29.516 1 60.41 13 ILE B N 1
ATOM 2393 C CA . ILE B 1 13 ? -7.34 18.531 29.359 1 60.41 13 ILE B CA 1
ATOM 2394 C C . ILE B 1 13 ? -6.609 18.328 28.047 1 60.41 13 ILE B C 1
ATOM 2396 O O . ILE B 1 13 ? -5.613 17.609 27.984 1 60.41 13 ILE B O 1
ATOM 2400 N N . ARG B 1 14 ? -7.02 18.984 27.172 1 66.25 14 ARG B N 1
ATOM 2401 C CA . ARG B 1 14 ? -6.395 18.891 25.859 1 66.25 14 ARG B CA 1
ATOM 2402 C C . ARG B 1 14 ? -4.98 19.469 25.875 1 66.25 14 ARG B C 1
ATOM 2404 O O . ARG B 1 14 ? -4.055 18.859 25.328 1 66.25 14 ARG B O 1
ATOM 2411 N N . ALA B 1 15 ? -4.93 20.578 26.531 1 65.5 15 ALA B N 1
ATOM 2412 C CA . ALA B 1 15 ? -3.631 21.25 26.609 1 65.5 15 ALA B CA 1
ATOM 2413 C C . ALA B 1 15 ? -2.652 20.438 27.453 1 65.5 15 ALA B C 1
ATOM 2415 O O . ALA B 1 15 ? -1.481 20.297 27.094 1 65.5 15 ALA B O 1
ATOM 2416 N N . SER B 1 16 ? -3.133 19.922 28.484 1 63.94 16 SER B N 1
ATOM 2417 C CA . SER B 1 16 ? -2.27 19.156 29.391 1 63.94 16 SER B CA 1
ATOM 2418 C C . SER B 1 16 ? -1.807 17.859 28.734 1 63.94 16 SER B C 1
ATOM 2420 O O . SER B 1 16 ? -0.64 17.484 28.859 1 63.94 16 SER B O 1
ATOM 2422 N N . SER B 1 17 ? -2.709 17.203 28.047 1 64.94 17 SER B N 1
ATOM 2423 C CA . SER B 1 17 ? -2.32 15.969 27.359 1 64.94 17 SER B CA 1
ATOM 2424 C C . SER B 1 17 ? -1.312 16.25 26.25 1 64.94 17 SER B C 1
ATOM 2426 O O . SER B 1 17 ? -0.372 15.477 26.047 1 64.94 17 SER B O 1
ATOM 2428 N N . GLY B 1 18 ? -1.475 17.344 25.734 1 68.5 18 GLY B N 1
ATOM 2429 C CA . GLY B 1 18 ? -0.531 17.734 24.703 1 68.5 18 GLY B CA 1
ATOM 2430 C C . GLY B 1 18 ? 0.858 18.016 25.234 1 68.5 18 GLY B C 1
ATOM 2431 O O . GLY B 1 18 ? 1.858 17.672 24.609 1 68.5 18 GLY B O 1
ATOM 2432 N N . PHE B 1 19 ? 0.835 18.547 26.422 1 71.56 19 PHE B N 1
ATOM 2433 C CA . PHE B 1 19 ? 2.104 18.922 27.031 1 71.56 19 PHE B CA 1
ATOM 2434 C C . PHE B 1 19 ? 2.875 17.688 27.469 1 71.56 19 PHE B C 1
ATOM 2436 O O . PHE B 1 19 ? 4.105 17.703 27.531 1 71.56 19 PHE B O 1
ATOM 2443 N N . ILE B 1 20 ? 2.141 16.656 27.719 1 69.94 20 ILE B N 1
ATOM 2444 C CA . ILE B 1 20 ? 2.809 15.438 28.141 1 69.94 20 ILE B CA 1
ATOM 2445 C C . ILE B 1 20 ? 3.203 14.609 26.922 1 69.94 20 ILE B C 1
ATOM 2447 O O . ILE B 1 20 ? 4.34 14.148 26.828 1 69.94 20 ILE B O 1
ATOM 2451 N N . ILE B 1 21 ? 2.396 14.539 25.969 1 77.19 21 ILE B N 1
ATOM 2452 C CA . ILE B 1 21 ? 2.625 13.68 24.812 1 77.19 21 ILE B CA 1
ATOM 2453 C C . ILE B 1 21 ? 3.648 14.328 23.891 1 77.19 21 ILE B C 1
ATOM 2455 O O . ILE B 1 21 ? 4.48 13.641 23.297 1 77.19 21 ILE B O 1
ATOM 2459 N N . GLY B 1 22 ? 3.654 15.562 23.938 1 83 22 GLY B N 1
ATOM 2460 C CA . GLY B 1 22 ? 4.543 16.297 23.062 1 83 22 GLY B CA 1
ATOM 2461 C C . GLY B 1 22 ? 6.012 16 23.312 1 83 22 GLY B C 1
ATOM 2462 O O . GLY B 1 22 ? 6.711 15.5 22.438 1 83 22 GLY B O 1
ATOM 2463 N N . PRO B 1 23 ? 6.418 16.234 24.531 1 84.06 23 PRO B N 1
ATOM 2464 C CA . PRO B 1 23 ? 7.828 15.977 24.844 1 84.06 23 PRO B CA 1
ATOM 2465 C C . PRO B 1 23 ? 8.203 14.5 24.672 1 84.06 23 PRO B C 1
ATOM 2467 O O . PRO B 1 23 ? 9.312 14.195 24.234 1 84.06 23 PRO B O 1
ATOM 2470 N N . VAL B 1 24 ? 7.34 13.656 24.953 1 83.44 24 VAL B N 1
ATOM 2471 C CA . VAL B 1 24 ? 7.621 12.234 24.812 1 83.44 24 VAL B CA 1
ATOM 2472 C C . VAL B 1 24 ? 7.871 11.898 23.344 1 83.44 24 VAL B C 1
ATOM 2474 O O . VAL B 1 24 ? 8.805 11.156 23.016 1 83.44 24 VAL B O 1
ATOM 2477 N N . VAL B 1 25 ? 7.105 12.438 22.531 1 86.69 25 VAL B N 1
ATOM 2478 C CA . VAL B 1 25 ? 7.238 12.195 21.094 1 86.69 25 VAL B CA 1
ATOM 2479 C C . VAL B 1 25 ? 8.555 12.781 20.594 1 86.69 25 VAL B C 1
ATOM 2481 O O . VAL B 1 25 ? 9.32 12.102 19.906 1 86.69 25 VAL B O 1
ATOM 2484 N N . VAL B 1 26 ? 8.867 13.914 21.094 1 85.69 26 VAL B N 1
ATOM 2485 C CA . VAL B 1 26 ? 10.078 14.586 20.625 1 85.69 26 VAL B CA 1
ATOM 2486 C C . VAL B 1 26 ? 11.312 13.836 21.109 1 85.69 26 VAL B C 1
ATOM 2488 O O . VAL B 1 26 ? 12.25 13.617 20.359 1 85.69 26 VAL B O 1
ATOM 2491 N N . PHE B 1 27 ? 11.227 13.32 22.297 1 87.06 27 PHE B N 1
ATOM 2492 C CA . PHE B 1 27 ? 12.375 12.625 22.875 1 87.06 27 PHE B CA 1
ATOM 2493 C C . PHE B 1 27 ? 12.57 11.266 22.203 1 87.06 27 PHE B C 1
ATOM 2495 O O . PHE B 1 27 ? 13.695 10.75 22.156 1 87.06 27 PHE B O 1
ATOM 2502 N N . SER B 1 28 ? 11.555 10.789 21.625 1 90.69 28 SER B N 1
ATOM 2503 C CA . SER B 1 28 ? 11.648 9.484 20.984 1 90.69 28 SER B CA 1
ATOM 2504 C C . SER B 1 28 ? 12.453 9.57 19.688 1 90.69 28 SER B C 1
ATOM 2506 O O . SER B 1 28 ? 12.922 8.547 19.172 1 90.69 28 SER B O 1
ATOM 2508 N N . TYR B 1 29 ? 12.602 10.758 19.25 1 91.19 29 TYR B N 1
ATOM 2509 C CA . TYR B 1 29 ? 13.328 10.93 17.984 1 91.19 29 TYR B CA 1
ATOM 2510 C C . TYR B 1 29 ? 14.828 10.977 18.234 1 91.19 29 TYR B C 1
ATOM 2512 O O . TYR B 1 29 ? 15.617 10.914 17.281 1 91.19 29 TYR B O 1
ATOM 2520 N N . LEU B 1 30 ? 15.281 11.031 19.438 1 89 30 LEU B N 1
ATOM 2521 C CA . LEU B 1 30 ? 16.688 11.195 19.766 1 89 30 LEU B CA 1
ATOM 2522 C C . LEU B 1 30 ? 17.484 9.93 19.422 1 89 30 LEU B C 1
ATOM 2524 O O . LEU B 1 30 ? 18.641 10.008 19.016 1 89 30 LEU B O 1
ATOM 2528 N N . TRP B 1 31 ? 16.797 8.75 19.609 1 91.81 31 TRP B N 1
ATOM 2529 C CA . TRP B 1 31 ? 17.406 7.48 19.234 1 91.81 31 TRP B CA 1
ATOM 2530 C C . TRP B 1 31 ? 16.516 6.719 18.266 1 91.81 31 TRP B C 1
ATOM 2532 O O . TRP B 1 31 ? 15.289 6.676 18.438 1 91.81 31 TRP B O 1
ATOM 2542 N N . TYR B 1 32 ? 17.203 6.09 17.344 1 92.88 32 TYR B N 1
ATOM 2543 C CA . TYR B 1 32 ? 16.484 5.398 16.297 1 92.88 32 TYR B CA 1
ATOM 2544 C C . TYR B 1 32 ? 15.602 4.293 16.859 1 92.88 32 TYR B C 1
ATOM 2546 O O . TYR B 1 32 ? 14.422 4.195 16.531 1 92.88 32 TYR B O 1
ATOM 2554 N N . PRO B 1 33 ? 16.078 3.479 17.828 1 92.81 33 PRO B N 1
ATOM 2555 C CA . PRO B 1 33 ? 15.211 2.426 18.375 1 92.81 33 PRO B CA 1
ATOM 2556 C C . PRO B 1 33 ? 13.992 2.98 19.109 1 92.81 33 PRO B C 1
ATOM 2558 O O . PRO B 1 33 ? 12.922 2.375 19.078 1 92.81 33 PRO B O 1
ATOM 2561 N N . THR B 1 34 ? 14.141 4.094 19.75 1 94.44 34 THR B N 1
ATOM 2562 C CA . THR B 1 34 ? 13 4.676 20.438 1 94.44 34 THR B CA 1
ATOM 2563 C C . THR B 1 34 ? 11.977 5.215 19.438 1 94.44 34 THR B C 1
ATOM 2565 O O . THR B 1 34 ? 10.773 5.168 19.688 1 94.44 34 THR B O 1
ATOM 2568 N N . LEU B 1 35 ? 12.453 5.734 18.391 1 95.38 35 LEU B N 1
ATOM 2569 C CA . LEU B 1 35 ? 11.547 6.152 17.328 1 95.38 35 LEU B CA 1
ATOM 2570 C C . LEU B 1 35 ? 10.766 4.961 16.781 1 95.38 35 LEU B C 1
ATOM 2572 O O . LEU B 1 35 ? 9.555 5.062 16.547 1 95.38 35 LEU B O 1
ATOM 2576 N N . LEU B 1 36 ? 11.484 3.84 16.594 1 96.12 36 LEU B N 1
ATOM 2577 C CA . LEU B 1 36 ? 10.828 2.627 16.109 1 96.12 36 LEU B CA 1
ATOM 2578 C C . LEU B 1 36 ? 9.711 2.207 17.062 1 96.12 36 LEU B C 1
ATOM 2580 O O . LEU B 1 36 ? 8.617 1.851 16.625 1 96.12 36 LEU B O 1
ATOM 2584 N N . GLY B 1 37 ? 10.047 2.285 18.312 1 95.62 37 GLY B N 1
ATOM 2585 C CA . GLY B 1 37 ? 9.055 1.938 19.312 1 95.62 37 GLY B CA 1
ATOM 2586 C C . GLY B 1 37 ? 7.844 2.859 19.297 1 95.62 37 GLY B C 1
ATOM 2587 O O . GLY B 1 37 ? 6.707 2.4 19.406 1 95.62 37 GLY B O 1
ATOM 2588 N N . LEU B 1 38 ? 8.07 4.094 19.188 1 95 38 LEU B N 1
ATOM 2589 C CA . LEU B 1 38 ? 6.992 5.078 19.172 1 95 38 LEU B CA 1
ATOM 2590 C C . LEU B 1 38 ? 6.074 4.844 17.969 1 95 38 LEU B C 1
ATOM 2592 O O . LEU B 1 38 ? 4.855 4.762 18.125 1 95 38 LEU B O 1
ATOM 2596 N N . VAL B 1 39 ? 6.66 4.766 16.812 1 96.25 39 VAL B N 1
ATOM 2597 C CA . VAL B 1 39 ? 5.879 4.602 15.586 1 96.25 39 VAL B CA 1
ATOM 2598 C C . VAL B 1 39 ? 5.082 3.297 15.648 1 96.25 39 VAL B C 1
ATOM 2600 O O . VAL B 1 39 ? 3.904 3.262 15.289 1 96.25 39 VAL B O 1
ATOM 2603 N N . THR B 1 40 ? 5.746 2.244 16.125 1 96.88 40 THR B N 1
ATOM 2604 C CA . THR B 1 40 ? 5.086 0.951 16.25 1 96.88 40 THR B CA 1
ATOM 2605 C C . THR B 1 40 ? 3.863 1.059 17.172 1 96.88 40 THR B C 1
ATOM 2607 O O . THR B 1 40 ? 2.787 0.562 16.828 1 96.88 40 THR B O 1
ATOM 2610 N N . THR B 1 41 ? 4.027 1.727 18.219 1 95.62 41 THR B N 1
ATOM 2611 C CA . THR B 1 41 ? 2.939 1.875 19.172 1 95.62 41 THR B CA 1
ATOM 2612 C C . THR B 1 41 ? 1.8 2.693 18.578 1 95.62 41 THR B C 1
ATOM 2614 O O . THR B 1 41 ? 0.629 2.33 18.719 1 95.62 41 THR B O 1
ATOM 2617 N N . ILE B 1 42 ? 2.086 3.73 17.938 1 95.38 42 ILE B N 1
ATOM 2618 C CA . ILE B 1 42 ? 1.078 4.59 17.328 1 95.38 42 ILE B CA 1
ATOM 2619 C C . ILE B 1 42 ? 0.335 3.822 16.234 1 95.38 42 ILE B C 1
ATOM 2621 O O . ILE B 1 42 ? -0.891 3.904 16.141 1 95.38 42 ILE B O 1
ATOM 2625 N N . VAL B 1 43 ? 1.092 3.066 15.453 1 97.38 43 VAL B N 1
ATOM 2626 C CA . VAL B 1 43 ? 0.486 2.279 14.383 1 97.38 43 VAL B CA 1
ATOM 2627 C C . VAL B 1 43 ? -0.473 1.251 14.977 1 97.38 43 VAL B C 1
ATOM 2629 O O . VAL B 1 43 ? -1.581 1.062 14.469 1 97.38 43 VAL B O 1
ATOM 2632 N N . MET B 1 44 ? -0.06 0.637 16.016 1 97.06 44 MET B N 1
ATOM 2633 C CA . MET B 1 44 ? -0.905 -0.366 16.656 1 97.06 44 MET B CA 1
ATOM 2634 C C . MET B 1 44 ? -2.189 0.262 17.188 1 97.06 44 MET B C 1
ATOM 2636 O O . MET B 1 44 ? -3.283 -0.252 16.938 1 97.06 44 MET B O 1
ATOM 2640 N N . MET B 1 45 ? -2.084 1.365 17.797 1 95.44 45 MET B N 1
ATOM 2641 C CA . MET B 1 45 ? -3.246 2.023 18.391 1 95.44 45 MET B CA 1
ATOM 2642 C C . MET B 1 45 ? -4.184 2.549 17.312 1 95.44 45 MET B C 1
ATOM 2644 O O . MET B 1 45 ? -5.391 2.314 17.359 1 95.44 45 MET B O 1
ATOM 2648 N N . ALA B 1 46 ? -3.637 3.209 16.375 1 96.44 46 ALA B N 1
ATOM 2649 C CA . ALA B 1 46 ? -4.445 3.797 15.312 1 96.44 46 ALA B CA 1
ATOM 2650 C C . ALA B 1 46 ? -5.117 2.713 14.477 1 96.44 46 ALA B C 1
ATOM 2652 O O . ALA B 1 46 ? -6.281 2.85 14.086 1 96.44 46 ALA B O 1
ATOM 2653 N N . SER B 1 47 ? -4.391 1.638 14.195 1 97.25 47 SER B N 1
ATOM 2654 C CA . SER B 1 47 ? -4.965 0.544 13.422 1 97.25 47 SER B CA 1
ATOM 2655 C C . SER B 1 47 ? -6.066 -0.167 14.203 1 97.25 47 SER B C 1
ATOM 2657 O O . SER B 1 47 ? -7.082 -0.567 13.625 1 97.25 47 SER B O 1
ATOM 2659 N N . TYR B 1 48 ? -5.824 -0.337 15.461 1 96 48 TYR B N 1
ATOM 2660 C CA . TYR B 1 48 ? -6.852 -0.949 16.297 1 96 48 TYR B CA 1
ATOM 2661 C C . TYR B 1 48 ? -8.141 -0.142 16.25 1 96 48 TYR B C 1
ATOM 2663 O O . TYR B 1 48 ? -9.227 -0.707 16.125 1 96 48 TYR B O 1
ATOM 2671 N N . GLU B 1 49 ? -8.062 1.139 16.375 1 95.12 49 GLU B N 1
ATOM 2672 C CA . GLU B 1 49 ? -9.219 2.023 16.344 1 95.12 49 GLU B CA 1
ATOM 2673 C C . GLU B 1 49 ? -9.945 1.924 15 1 95.12 49 GLU B C 1
ATOM 2675 O O . GLU B 1 49 ? -11.172 1.862 14.961 1 95.12 49 GLU B O 1
ATOM 2680 N N . PHE B 1 50 ? -9.18 1.903 13.969 1 95.62 50 PHE B N 1
ATOM 2681 C CA . PHE B 1 50 ? -9.773 1.864 12.641 1 95.62 50 PHE B CA 1
ATOM 2682 C C . PHE B 1 50 ? -10.477 0.535 12.398 1 95.62 50 PHE B C 1
ATOM 2684 O O . PHE B 1 50 ? -11.578 0.5 11.852 1 95.62 50 PHE B O 1
ATOM 2691 N N . ILE B 1 51 ? -9.836 -0.573 12.773 1 94.81 51 ILE B N 1
ATOM 2692 C CA . ILE B 1 51 ? -10.414 -1.897 12.57 1 94.81 51 ILE B CA 1
ATOM 2693 C C . ILE B 1 51 ? -11.656 -2.053 13.438 1 94.81 51 ILE B C 1
ATOM 2695 O O . ILE B 1 51 ? -12.648 -2.666 13.016 1 94.81 51 ILE B O 1
ATOM 2699 N N . LYS B 1 52 ? -11.586 -1.49 14.578 1 93.81 52 LYS B N 1
ATOM 2700 C CA . LYS B 1 52 ? -12.758 -1.532 15.453 1 93.81 52 LYS B CA 1
ATOM 2701 C C . LYS B 1 52 ? -13.93 -0.771 14.844 1 93.81 52 LYS B C 1
ATOM 2703 O O . LYS B 1 52 ? -15.078 -1.223 14.914 1 93.81 52 LYS B O 1
ATOM 2708 N N . MET B 1 53 ? -13.648 0.308 14.289 1 92.25 53 MET B N 1
ATOM 2709 C CA . MET B 1 53 ? -14.672 1.126 13.648 1 92.25 53 MET B CA 1
ATOM 2710 C C . MET B 1 53 ? -15.258 0.411 12.43 1 92.25 53 MET B C 1
ATOM 2712 O O . MET B 1 53 ? -16.469 0.444 12.211 1 92.25 53 MET B O 1
ATOM 2716 N N . SER B 1 54 ? -14.445 -0.27 11.656 1 91.19 54 SER B N 1
ATOM 2717 C CA . SER B 1 54 ? -14.859 -0.899 10.406 1 91.19 54 SER B CA 1
ATOM 2718 C C . SER B 1 54 ? -15.492 -2.266 10.664 1 91.19 54 SER B C 1
ATOM 2720 O O . SER B 1 54 ? -16.344 -2.715 9.891 1 91.19 54 SER B O 1
ATOM 2722 N N . ASN B 1 55 ? -14.961 -2.924 11.648 1 91.5 55 ASN B N 1
ATOM 2723 C CA . ASN B 1 55 ? -15.438 -4.262 11.992 1 91.5 55 ASN B CA 1
ATOM 2724 C C . ASN B 1 55 ? -15.82 -4.355 13.469 1 91.5 55 ASN B C 1
ATOM 2726 O O . ASN B 1 55 ? -15.164 -5.059 14.234 1 91.5 55 ASN B O 1
ATOM 2730 N N . PRO B 1 56 ? -16.969 -3.85 13.766 1 88.31 56 PRO B N 1
ATOM 2731 C CA . PRO B 1 56 ? -17.344 -3.836 15.18 1 88.31 56 PRO B CA 1
ATOM 2732 C C . PRO B 1 56 ? -17.688 -5.227 15.711 1 88.31 56 PRO B C 1
ATOM 2734 O O . PRO B 1 56 ? -17.578 -5.473 16.922 1 88.31 56 PRO B O 1
ATOM 2737 N N . LYS B 1 57 ? -18.016 -6.148 14.875 1 89.81 57 LYS B N 1
ATOM 2738 C CA . LYS B 1 57 ? -18.453 -7.473 15.305 1 89.81 57 LYS B CA 1
ATOM 2739 C C . LYS B 1 57 ? -17.266 -8.398 15.523 1 89.81 57 LYS B C 1
ATOM 2741 O O . LYS B 1 57 ? -17.406 -9.469 16.125 1 89.81 57 LYS B O 1
ATOM 2746 N N . LEU B 1 58 ? -16.141 -8.008 15.062 1 91.5 58 LEU B N 1
ATOM 2747 C CA . LEU B 1 58 ? -14.945 -8.828 15.234 1 91.5 58 LEU B CA 1
ATOM 2748 C C . LEU B 1 58 ? -14.555 -8.922 16.703 1 91.5 58 LEU B C 1
ATOM 2750 O O . LEU B 1 58 ? -14.625 -7.93 17.438 1 91.5 58 LEU B O 1
ATOM 2754 N N . CYS B 1 59 ? -14.172 -10.086 17.109 1 92.31 59 CYS B N 1
ATOM 2755 C CA . CYS B 1 59 ? -13.742 -10.289 18.484 1 92.31 59 CYS B CA 1
ATOM 2756 C C . CYS B 1 59 ? -12.57 -9.383 18.844 1 92.31 59 CYS B C 1
ATOM 2758 O O . CYS B 1 59 ? -11.68 -9.172 18.016 1 92.31 59 CYS B O 1
ATOM 2760 N N . ARG B 1 60 ? -12.562 -8.93 20.094 1 93.25 60 ARG B N 1
ATOM 2761 C CA . ARG B 1 60 ? -11.555 -7.98 20.562 1 93.25 60 ARG B CA 1
ATOM 2762 C C . ARG B 1 60 ? -10.156 -8.57 20.453 1 93.25 60 ARG B C 1
ATOM 2764 O O . ARG B 1 60 ? -9.227 -7.891 20 1 93.25 60 ARG B O 1
ATOM 2771 N N . LYS B 1 61 ? -9.984 -9.805 20.844 1 95.12 61 LYS B N 1
ATOM 2772 C CA . LYS B 1 61 ? -8.672 -10.453 20.812 1 95.12 61 LYS B CA 1
ATOM 2773 C C . LYS B 1 61 ? -8.133 -10.516 19.391 1 95.12 61 LYS B C 1
ATOM 2775 O O . LYS B 1 61 ? -6.938 -10.305 19.156 1 95.12 61 LYS B O 1
ATOM 2780 N N . PHE B 1 62 ? -9 -10.797 18.516 1 95.38 62 PHE B N 1
ATOM 2781 C CA . PHE B 1 62 ? -8.594 -10.914 17.109 1 95.38 62 PHE B CA 1
ATOM 2782 C C . PHE B 1 62 ? -8.234 -9.555 16.531 1 95.38 62 PHE B C 1
ATOM 2784 O O . PHE B 1 62 ? -7.27 -9.43 15.781 1 95.38 62 PHE B O 1
ATOM 2791 N N . ARG B 1 63 ? -8.938 -8.57 16.922 1 94.69 63 ARG B N 1
ATOM 2792 C CA . ARG B 1 63 ? -8.633 -7.211 16.484 1 94.69 63 ARG B CA 1
ATOM 2793 C C . ARG B 1 63 ? -7.258 -6.773 16.984 1 94.69 63 ARG B C 1
ATOM 2795 O O . ARG B 1 63 ? -6.488 -6.16 16.25 1 94.69 63 ARG B O 1
ATOM 2802 N N . LEU B 1 64 ? -7.016 -7.078 18.25 1 95.69 64 LEU B N 1
ATOM 2803 C CA . LEU B 1 64 ? -5.727 -6.738 18.844 1 95.69 64 LEU B CA 1
ATOM 2804 C C . LEU B 1 64 ? -4.594 -7.477 18.141 1 95.69 64 LEU B C 1
ATOM 2806 O O . LEU B 1 64 ? -3.514 -6.914 17.938 1 95.69 64 LEU B O 1
ATOM 2810 N N . PHE B 1 65 ? -4.863 -8.648 17.797 1 96.81 65 PHE B N 1
ATOM 2811 C CA . PHE B 1 65 ? -3.865 -9.453 17.109 1 96.81 65 PHE B CA 1
ATOM 2812 C C . PHE B 1 65 ? -3.525 -8.844 15.75 1 96.81 65 PHE B C 1
ATOM 2814 O O . PHE B 1 65 ? -2.352 -8.75 15.383 1 96.81 65 PHE B O 1
ATOM 2821 N N . ILE B 1 66 ? -4.531 -8.453 15 1 96.69 66 ILE B N 1
ATOM 2822 C CA . ILE B 1 66 ? -4.305 -7.836 13.695 1 96.69 66 ILE B CA 1
ATOM 2823 C C . ILE B 1 66 ? -3.551 -6.523 13.867 1 96.69 66 ILE B C 1
ATOM 2825 O O . ILE B 1 66 ? -2.621 -6.227 13.109 1 96.69 66 ILE B O 1
ATOM 2829 N N . ALA B 1 67 ? -3.961 -5.738 14.844 1 97.06 67 ALA B N 1
ATOM 2830 C CA . ALA B 1 67 ? -3.268 -4.484 15.133 1 97.06 67 ALA B CA 1
ATOM 2831 C C . ALA B 1 67 ? -1.8 -4.738 15.469 1 97.06 67 ALA B C 1
ATOM 2833 O O . ALA B 1 67 ? -0.922 -3.977 15.055 1 97.06 67 ALA B O 1
ATOM 2834 N N . PHE B 1 68 ? -1.579 -5.75 16.219 1 97.12 68 PHE B N 1
ATOM 2835 C CA . PHE B 1 68 ? -0.22 -6.141 16.578 1 97.12 68 PHE B CA 1
ATOM 2836 C C . PHE B 1 68 ? 0.587 -6.492 15.336 1 97.12 68 PHE B C 1
ATOM 2838 O O . PHE B 1 68 ? 1.741 -6.082 15.195 1 97.12 68 PHE B O 1
ATOM 2845 N N . LEU B 1 69 ? 0.033 -7.23 14.438 1 97.06 69 LEU B N 1
ATOM 2846 C CA . LEU B 1 69 ? 0.702 -7.613 13.203 1 97.06 69 LEU B CA 1
ATOM 2847 C C . LEU B 1 69 ? 1.048 -6.379 12.367 1 97.06 69 LEU B C 1
ATOM 2849 O O . LEU B 1 69 ? 2.123 -6.312 11.773 1 97.06 69 LEU B O 1
ATOM 2853 N N . LEU B 1 70 ? 0.171 -5.449 12.328 1 97.69 70 LEU B N 1
ATOM 2854 C CA . LEU B 1 70 ? 0.415 -4.211 11.594 1 97.69 70 LEU B CA 1
ATO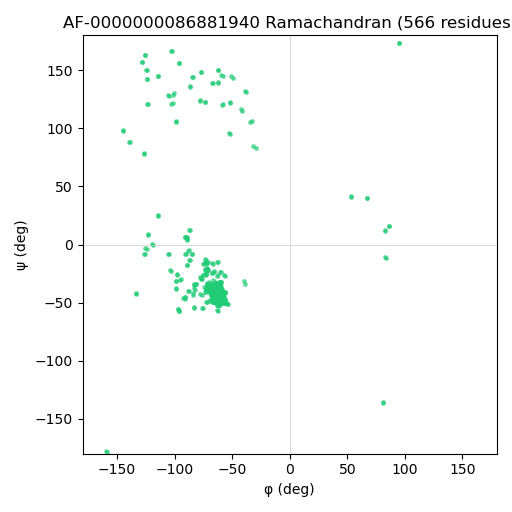M 2855 C C . LEU B 1 70 ? 1.539 -3.408 12.242 1 97.69 70 LEU B C 1
ATOM 2857 O O . LEU B 1 70 ? 2.4 -2.867 11.547 1 97.69 70 LEU B O 1
ATOM 2861 N N . GLY B 1 71 ? 1.528 -3.363 13.539 1 97.62 71 GLY B N 1
ATOM 2862 C CA . GLY B 1 71 ? 2.609 -2.699 14.25 1 97.62 71 GLY B CA 1
ATOM 2863 C C . GLY B 1 71 ? 3.959 -3.355 14.031 1 97.62 71 GLY B C 1
ATOM 2864 O O . GLY B 1 71 ? 4.953 -2.67 13.789 1 97.62 71 GLY B O 1
ATOM 2865 N N . ILE B 1 72 ? 3.996 -4.629 14.031 1 97 72 ILE B N 1
ATOM 2866 C CA . ILE B 1 72 ? 5.238 -5.371 13.844 1 97 72 ILE B CA 1
ATOM 2867 C C . ILE B 1 72 ? 5.758 -5.156 12.43 1 97 72 ILE B C 1
ATOM 2869 O O . ILE B 1 72 ? 6.969 -5.082 12.211 1 97 72 ILE B O 1
ATOM 2873 N N . THR B 1 73 ? 4.863 -5.082 11.508 1 97.25 73 THR B N 1
ATOM 2874 C CA . THR B 1 73 ? 5.281 -4.812 10.133 1 97.25 73 THR B CA 1
ATOM 2875 C C . THR B 1 73 ? 6.027 -3.482 10.047 1 97.25 73 THR B C 1
ATOM 2877 O O . THR B 1 73 ? 7.047 -3.381 9.367 1 97.25 73 THR B O 1
ATOM 2880 N N . SER B 1 74 ? 5.508 -2.482 10.727 1 97.19 74 SER B N 1
ATOM 2881 C CA . SER B 1 74 ? 6.172 -1.183 10.758 1 97.19 74 SER B CA 1
ATOM 2882 C C . SER B 1 74 ? 7.535 -1.275 11.43 1 97.19 74 SER B C 1
ATOM 2884 O O . SER B 1 74 ? 8.508 -0.67 10.977 1 97.19 74 SER B O 1
ATOM 2886 N N . MET B 1 75 ? 7.617 -2.014 12.453 1 97.19 75 MET B N 1
ATOM 2887 C CA . MET B 1 75 ? 8.867 -2.174 13.188 1 97.19 75 MET B CA 1
ATOM 2888 C C . MET B 1 75 ? 9.914 -2.887 12.336 1 97.19 75 MET B C 1
ATOM 2890 O O . MET B 1 75 ? 11.055 -2.438 12.25 1 97.19 75 MET B O 1
ATOM 2894 N N . VAL B 1 76 ? 9.523 -3.982 11.758 1 96.31 76 VAL B N 1
ATOM 2895 C CA . VAL B 1 76 ? 10.445 -4.766 10.938 1 96.31 76 VAL B CA 1
ATOM 2896 C C . VAL B 1 76 ? 10.883 -3.949 9.727 1 96.31 76 VAL B C 1
ATOM 2898 O O . VAL B 1 76 ? 12.031 -4.051 9.289 1 96.31 76 VAL B O 1
ATOM 2901 N N . TYR B 1 77 ? 9.961 -3.174 9.219 1 96.06 77 TYR B N 1
ATOM 2902 C CA . TYR B 1 77 ? 10.328 -2.271 8.133 1 96.06 77 TYR B CA 1
ATOM 2903 C C . TYR B 1 77 ? 11.438 -1.322 8.555 1 96.06 77 TYR B C 1
ATOM 2905 O O . TYR B 1 77 ? 12.406 -1.122 7.82 1 96.06 77 TYR B O 1
ATOM 2913 N N . GLY B 1 78 ? 11.297 -0.731 9.734 1 95.56 78 GLY B N 1
ATOM 2914 C CA . GLY B 1 78 ? 12.32 0.172 10.234 1 95.56 78 GLY B CA 1
ATOM 2915 C C . GLY B 1 78 ? 13.68 -0.483 10.375 1 95.56 78 GLY B C 1
ATOM 2916 O O . GLY B 1 78 ? 14.695 0.088 9.969 1 95.56 78 GLY B O 1
ATOM 2917 N N . PHE B 1 79 ? 13.727 -1.688 10.914 1 94.31 79 PHE B N 1
ATOM 2918 C CA . PHE B 1 79 ? 14.977 -2.42 11.055 1 94.31 79 PHE B CA 1
ATOM 2919 C C . PHE B 1 79 ? 15.555 -2.785 9.695 1 94.31 79 PHE B C 1
ATOM 2921 O O . PHE B 1 79 ? 16.766 -2.717 9.484 1 94.31 79 PHE B O 1
ATOM 2928 N N . SER B 1 80 ? 14.688 -3.15 8.852 1 93.06 80 SER B N 1
ATOM 2929 C CA . SER B 1 80 ? 15.133 -3.523 7.508 1 93.06 80 SER B CA 1
ATOM 2930 C C . SER B 1 80 ? 15.719 -2.328 6.766 1 93.06 80 SER B C 1
ATOM 2932 O O . SER B 1 80 ? 16.672 -2.475 6 1 93.06 80 SER B O 1
ATOM 2934 N N . LEU B 1 81 ? 15.117 -1.214 6.969 1 92.31 81 LEU B N 1
ATOM 2935 C CA . LEU B 1 81 ? 15.625 0.001 6.336 1 92.31 81 LEU B CA 1
ATOM 2936 C C . LEU B 1 81 ? 17.031 0.32 6.82 1 92.31 81 LEU B C 1
ATOM 2938 O O . LEU B 1 81 ? 17.906 0.646 6.016 1 92.31 81 LEU B O 1
ATOM 2942 N N . GLU B 1 82 ? 17.188 0.259 8.086 1 90.56 82 GLU B N 1
ATOM 2943 C CA .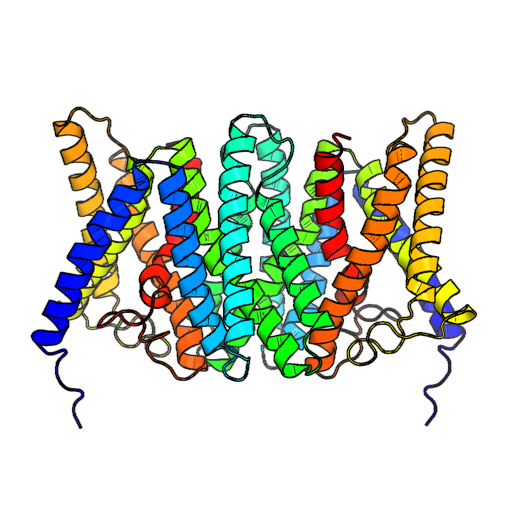 GLU B 1 82 ? 18.516 0.504 8.656 1 90.56 82 GLU B CA 1
ATOM 2944 C C . GLU B 1 82 ? 19.531 -0.483 8.109 1 90.56 82 GLU B C 1
ATOM 2946 O O . GLU B 1 82 ? 20.656 -0.095 7.754 1 90.56 82 GLU B O 1
ATOM 2951 N N . ALA B 1 83 ? 19.125 -1.679 7.98 1 89.25 83 ALA B N 1
ATOM 2952 C CA . ALA B 1 83 ? 20.016 -2.713 7.457 1 89.25 83 ALA B CA 1
ATOM 2953 C C . ALA B 1 83 ? 20.328 -2.475 5.98 1 89.25 83 ALA B C 1
ATOM 2955 O O . ALA B 1 83 ? 21.453 -2.672 5.539 1 89.25 83 ALA B O 1
ATOM 2956 N N . GLU B 1 84 ? 19.344 -2.104 5.289 1 85.19 84 GLU B N 1
ATOM 2957 C CA . GLU B 1 84 ? 19.516 -1.817 3.867 1 85.19 84 GLU B CA 1
ATOM 2958 C C . GLU B 1 84 ? 20.5 -0.663 3.654 1 85.19 84 GLU B C 1
ATOM 2960 O O . GLU B 1 84 ? 21.406 -0.76 2.834 1 85.19 84 GLU B O 1
ATOM 2965 N N . TYR B 1 85 ? 20.328 0.381 4.395 1 84.31 85 TYR B N 1
ATOM 2966 C CA . TYR B 1 85 ? 21.172 1.567 4.25 1 84.31 85 TYR B CA 1
ATOM 2967 C C . TYR B 1 85 ? 22.578 1.302 4.758 1 84.31 85 TYR B C 1
ATOM 2969 O O . TYR B 1 85 ? 23.547 1.94 4.312 1 84.31 85 TYR B O 1
ATOM 2977 N N . SER B 1 86 ? 22.688 0.287 5.621 1 87.44 86 SER B N 1
ATOM 2978 C CA . SER B 1 86 ? 24 -0.096 6.105 1 87.44 86 SER B CA 1
ATOM 2979 C C . SER B 1 86 ? 24.656 -1.11 5.176 1 87.44 86 SER B C 1
ATOM 2981 O O . SER B 1 86 ? 25.812 -1.51 5.395 1 87.44 86 SER B O 1
ATOM 2983 N N . GLY B 1 87 ? 23.875 -1.547 4.148 1 81.88 87 GLY B N 1
ATOM 2984 C CA . GLY B 1 87 ? 24.406 -2.467 3.158 1 81.88 87 GLY B CA 1
ATOM 2985 C C . GLY B 1 87 ? 24.359 -3.916 3.604 1 81.88 87 GLY B C 1
ATOM 2986 O O . GLY B 1 87 ? 25 -4.781 2.994 1 81.88 87 GLY B O 1
ATOM 2987 N N . ILE B 1 88 ? 23.656 -4.168 4.66 1 77.31 88 ILE B N 1
ATOM 2988 C CA . ILE B 1 88 ? 23.609 -5.512 5.227 1 77.31 88 ILE B CA 1
ATOM 2989 C C . ILE B 1 88 ? 22.547 -6.34 4.5 1 77.31 88 ILE B C 1
ATOM 2991 O O . ILE B 1 88 ? 22.781 -7.508 4.18 1 77.31 88 ILE B O 1
ATOM 2995 N N . LEU B 1 89 ? 21.469 -5.711 4.262 1 74.44 89 LEU B N 1
ATOM 2996 C CA . LEU B 1 89 ? 20.359 -6.441 3.643 1 74.44 89 LEU B CA 1
ATOM 2997 C C . LEU B 1 89 ? 20.266 -6.133 2.152 1 74.44 89 LEU B C 1
ATOM 2999 O O . LEU B 1 89 ? 20.25 -4.965 1.758 1 74.44 89 LEU B O 1
ATOM 3003 N N . PRO B 1 90 ? 20.219 -7.223 1.452 1 72.56 90 PRO B N 1
ATOM 3004 C CA . PRO B 1 90 ? 20.25 -7.078 -0.005 1 72.56 90 PRO B CA 1
ATOM 3005 C C . PRO B 1 90 ? 18.875 -6.855 -0.613 1 72.56 90 PRO B C 1
ATOM 3007 O O . PRO B 1 90 ? 18.672 -7.109 -1.803 1 72.56 90 PRO B O 1
ATOM 3010 N N . PHE B 1 91 ? 17.859 -6.555 0.24 1 71.94 91 PHE B N 1
ATOM 3011 C CA . PHE B 1 91 ? 16.562 -6.418 -0.396 1 71.94 91 PHE B CA 1
ATOM 3012 C C . PHE B 1 91 ? 15.93 -5.074 -0.053 1 71.94 91 PHE B C 1
ATOM 3014 O O . PHE B 1 91 ? 16.359 -4.395 0.88 1 71.94 91 PHE B O 1
ATOM 3021 N N . GLU B 1 92 ? 14.914 -4.715 -0.878 1 84.5 92 GLU B N 1
ATOM 3022 C CA . GLU B 1 92 ? 14.164 -3.48 -0.662 1 84.5 92 GLU B CA 1
ATOM 3023 C C . GLU B 1 92 ? 13.219 -3.607 0.529 1 84.5 92 GLU B C 1
ATOM 3025 O O . GLU B 1 92 ? 12.367 -4.5 0.561 1 84.5 92 GLU B O 1
ATOM 3030 N N . ALA B 1 93 ? 13.352 -2.771 1.479 1 89.5 93 ALA B N 1
ATOM 3031 C CA . ALA B 1 93 ? 12.656 -2.85 2.76 1 89.5 93 ALA B CA 1
ATOM 3032 C C . ALA B 1 93 ? 11.141 -2.797 2.564 1 89.5 93 ALA B C 1
ATOM 3034 O O . ALA B 1 93 ? 10.383 -3.328 3.383 1 89.5 93 ALA B O 1
ATOM 3035 N N . GLU B 1 94 ? 10.672 -2.234 1.452 1 88.56 94 GLU B N 1
ATOM 3036 C CA . GLU B 1 94 ? 9.242 -2.047 1.229 1 88.56 94 GLU B CA 1
ATOM 3037 C C . GLU B 1 94 ? 8.531 -3.387 1.064 1 88.56 94 GLU B C 1
ATOM 3039 O O . GLU B 1 94 ? 7.309 -3.473 1.235 1 88.56 94 GLU B O 1
ATOM 3044 N N . PHE B 1 95 ? 9.227 -4.449 0.817 1 91.62 95 PHE B N 1
ATOM 3045 C CA . PHE B 1 95 ? 8.625 -5.762 0.606 1 91.62 95 PHE B CA 1
ATOM 3046 C C . PHE B 1 95 ? 8.117 -6.34 1.919 1 91.62 95 PHE B C 1
ATOM 3048 O O . PHE B 1 95 ? 7.348 -7.305 1.92 1 91.62 95 PHE B O 1
ATOM 3055 N N . ILE B 1 96 ? 8.539 -5.703 2.986 1 93.56 96 ILE B N 1
ATOM 3056 C CA . ILE B 1 96 ? 8.008 -6.113 4.281 1 93.56 96 ILE B CA 1
ATOM 3057 C C . ILE B 1 96 ? 6.496 -5.898 4.309 1 93.56 96 ILE B C 1
ATOM 3059 O O . ILE B 1 96 ? 5.762 -6.684 4.914 1 93.56 96 ILE B O 1
ATOM 3063 N N . PHE B 1 97 ? 6.078 -4.93 3.646 1 93.81 97 PHE B N 1
ATOM 3064 C CA . PHE B 1 97 ? 4.648 -4.652 3.621 1 93.81 97 PHE B CA 1
ATOM 3065 C C . PHE B 1 97 ? 3.914 -5.648 2.73 1 93.81 97 PHE B C 1
ATOM 3067 O O . PHE B 1 97 ? 2.734 -5.926 2.945 1 93.81 97 PHE B O 1
ATOM 3074 N N . VAL B 1 98 ? 4.574 -6.227 1.729 1 94.44 98 VAL B N 1
ATOM 3075 C CA . VAL B 1 98 ? 4 -7.305 0.928 1 94.44 98 VAL B CA 1
ATOM 3076 C C . VAL B 1 98 ? 3.803 -8.547 1.796 1 94.44 98 VAL B C 1
ATOM 3078 O O . VAL B 1 98 ? 2.754 -9.195 1.734 1 94.44 98 VAL B O 1
ATOM 3081 N N . ILE B 1 99 ? 4.805 -8.781 2.59 1 95.56 99 ILE B N 1
ATOM 3082 C CA . ILE B 1 99 ? 4.734 -9.914 3.506 1 95.56 99 ILE B CA 1
ATOM 3083 C C . ILE B 1 99 ? 3.609 -9.695 4.516 1 95.56 99 ILE B C 1
ATOM 3085 O O . ILE B 1 99 ? 2.869 -10.625 4.84 1 95.56 99 ILE B O 1
ATOM 3089 N N . GLY B 1 100 ? 3.527 -8.453 5.008 1 96.31 100 GLY B N 1
ATOM 3090 C CA . GLY B 1 100 ? 2.424 -8.125 5.895 1 96.31 100 GLY B CA 1
ATOM 3091 C C . GLY B 1 100 ? 1.063 -8.375 5.27 1 96.31 100 GLY B C 1
ATOM 3092 O O . GLY B 1 100 ? 0.18 -8.953 5.906 1 96.31 100 GLY B O 1
ATOM 3093 N N . PHE B 1 101 ? 0.894 -7.965 4.051 1 96.75 101 PHE B N 1
ATOM 3094 C CA . PHE B 1 101 ? -0.36 -8.18 3.34 1 96.75 101 PHE B CA 1
ATOM 3095 C C . PHE B 1 101 ? -0.643 -9.672 3.18 1 96.75 101 PHE B C 1
ATOM 3097 O O . PHE B 1 101 ? -1.776 -10.117 3.369 1 96.75 101 PHE B O 1
ATOM 3104 N N . LEU B 1 102 ? 0.369 -10.398 2.797 1 96.88 102 LEU B N 1
ATOM 3105 C CA . LEU B 1 102 ? 0.253 -11.844 2.611 1 96.88 102 LEU B CA 1
ATOM 3106 C C . LEU B 1 102 ? -0.204 -12.516 3.898 1 96.88 102 LEU B C 1
ATOM 3108 O O . LEU B 1 102 ? -1.102 -13.367 3.875 1 96.88 102 LEU B O 1
ATOM 3112 N N . LEU B 1 103 ? 0.373 -12.148 4.988 1 96.94 103 LEU B N 1
ATOM 3113 C CA . LEU B 1 103 ? 0.042 -12.75 6.273 1 96.94 103 LEU B CA 1
ATOM 3114 C C . LEU B 1 103 ? -1.387 -12.406 6.684 1 96.94 103 LEU B C 1
ATOM 3116 O O . LEU B 1 103 ? -2.115 -13.258 7.188 1 96.94 103 LEU B O 1
ATOM 3120 N N . ILE B 1 104 ? -1.777 -11.195 6.473 1 96.19 104 ILE B N 1
ATOM 3121 C CA . ILE B 1 104 ? -3.131 -10.773 6.809 1 96.19 104 ILE B CA 1
ATOM 3122 C C . ILE B 1 104 ? -4.141 -11.531 5.945 1 96.19 104 ILE B C 1
ATOM 3124 O O . ILE B 1 104 ? -5.18 -11.969 6.441 1 96.19 104 ILE B O 1
ATOM 3128 N N . SER B 1 105 ? -3.855 -11.656 4.668 1 96.31 105 SER B N 1
ATOM 3129 C CA . SER B 1 105 ? -4.73 -12.406 3.775 1 96.31 105 SER B CA 1
ATOM 3130 C C . SER B 1 105 ? -4.855 -13.859 4.219 1 96.31 105 SER B C 1
ATOM 3132 O O . SER B 1 105 ? -5.961 -14.406 4.273 1 96.31 105 SER B O 1
ATOM 3134 N N . LEU B 1 106 ? -3.711 -14.43 4.531 1 96.25 106 LEU B N 1
ATOM 3135 C CA . LEU B 1 106 ? -3.695 -15.812 4.977 1 96.25 106 LEU B CA 1
ATOM 3136 C C . LEU B 1 106 ? -4.527 -15.992 6.242 1 96.25 106 LEU B C 1
ATOM 3138 O O . LEU B 1 106 ? -5.355 -16.906 6.324 1 96.25 106 LEU B O 1
ATOM 3142 N N . ILE B 1 107 ? -4.379 -15.141 7.207 1 95.75 107 ILE B N 1
ATOM 3143 C CA . ILE B 1 107 ? -5.086 -15.227 8.484 1 95.75 107 ILE B CA 1
ATOM 3144 C C . ILE B 1 107 ? -6.582 -15.023 8.258 1 95.75 107 ILE B C 1
ATOM 3146 O O . ILE B 1 107 ? -7.406 -15.688 8.891 1 95.75 107 ILE B O 1
ATOM 3150 N N . THR B 1 108 ? -6.922 -14.086 7.41 1 94.75 108 THR B N 1
ATOM 3151 C CA . THR B 1 108 ? -8.328 -13.836 7.102 1 94.75 108 THR B CA 1
ATOM 3152 C C . THR B 1 108 ? -8.977 -15.07 6.484 1 94.75 108 THR B C 1
ATOM 3154 O O . THR B 1 108 ? -10.062 -15.477 6.898 1 94.75 108 THR B O 1
ATOM 3157 N N . ILE B 1 109 ? -8.312 -15.703 5.57 1 94 109 ILE B N 1
ATOM 3158 C CA . ILE B 1 109 ? -8.828 -16.859 4.84 1 94 109 ILE B CA 1
ATOM 3159 C C . ILE B 1 109 ? -9.016 -18.031 5.793 1 94 109 ILE B C 1
ATOM 3161 O O . ILE B 1 109 ? -10.023 -18.734 5.73 1 94 109 ILE B O 1
ATOM 3165 N N . VAL B 1 110 ? -8.094 -18.219 6.684 1 93.31 110 VAL B N 1
ATOM 3166 C CA . VAL B 1 110 ? -8.078 -19.406 7.543 1 93.31 110 VAL B CA 1
ATOM 3167 C C . VAL B 1 110 ? -9.047 -19.203 8.703 1 93.31 110 VAL B C 1
ATOM 3169 O O . VAL B 1 110 ? -9.773 -20.125 9.086 1 93.31 110 VAL B O 1
ATOM 3172 N N . ARG B 1 111 ? -9.195 -18.016 9.195 1 92.5 111 ARG B N 1
ATOM 3173 C CA . ARG B 1 111 ? -9.883 -17.797 10.469 1 92.5 111 ARG B CA 1
ATOM 3174 C C . ARG B 1 111 ? -11.328 -17.375 10.242 1 92.5 111 ARG B C 1
ATOM 3176 O O . ARG B 1 111 ? -12.195 -17.672 11.07 1 92.5 111 ARG B O 1
ATOM 3183 N N . LEU B 1 112 ? -11.547 -16.688 9.164 1 92.62 112 LEU B N 1
ATOM 3184 C CA . LEU B 1 112 ? -12.891 -16.141 8.977 1 92.62 112 LEU B CA 1
ATOM 3185 C C . LEU B 1 112 ? -13.656 -16.938 7.918 1 92.62 112 LEU B C 1
ATOM 3187 O O . LEU B 1 112 ? -13.156 -17.125 6.809 1 92.62 112 LEU B O 1
ATOM 3191 N N . LYS B 1 113 ? -14.875 -17.344 8.328 1 90.5 113 LYS B N 1
ATOM 3192 C CA . LYS B 1 113 ? -15.711 -18.109 7.402 1 90.5 113 LYS B CA 1
ATOM 3193 C C . LYS B 1 113 ? -16.828 -17.219 6.828 1 90.5 113 LYS B C 1
ATOM 3195 O O . LYS B 1 113 ? -17.359 -17.531 5.762 1 90.5 113 LYS B O 1
ATOM 3200 N N . ASP B 1 114 ? -17.125 -16.156 7.551 1 92.56 114 ASP B N 1
ATOM 3201 C CA . ASP B 1 114 ? -18.125 -15.219 7.059 1 92.56 114 ASP B CA 1
ATOM 3202 C C . ASP B 1 114 ? -17.547 -14.305 5.984 1 92.56 114 ASP B C 1
ATOM 3204 O O . ASP B 1 114 ? -16.594 -13.57 6.242 1 92.56 114 ASP B O 1
ATOM 3208 N N . ILE B 1 115 ? -18.172 -14.305 4.844 1 92.75 115 ILE B N 1
ATOM 3209 C CA . ILE B 1 115 ? -17.672 -13.586 3.678 1 92.75 115 ILE B CA 1
ATOM 3210 C C . ILE B 1 115 ? -17.672 -12.078 3.959 1 92.75 115 ILE B C 1
ATOM 3212 O O . ILE B 1 115 ? -16.734 -11.375 3.568 1 92.75 115 ILE B O 1
ATOM 3216 N N . ASN B 1 116 ? -18.703 -11.602 4.594 1 93.06 116 ASN B N 1
ATOM 3217 C CA . ASN B 1 116 ? -18.797 -10.18 4.898 1 93.06 116 ASN B CA 1
ATOM 3218 C C . ASN B 1 116 ? -17.688 -9.727 5.844 1 93.06 116 ASN B C 1
ATOM 3220 O O . ASN B 1 116 ? -17.047 -8.711 5.605 1 93.06 116 ASN B O 1
ATOM 3224 N N . GLU B 1 117 ? -17.469 -10.508 6.84 1 93.31 117 GLU B N 1
ATOM 3225 C CA . GLU B 1 117 ? -16.406 -10.195 7.801 1 93.31 117 GLU B CA 1
ATOM 3226 C C . GLU B 1 117 ? -15.031 -10.273 7.156 1 93.31 117 GLU B C 1
ATOM 3228 O O . GLU B 1 117 ? -14.156 -9.453 7.441 1 93.31 117 GLU B O 1
ATOM 3233 N N . ALA B 1 118 ? -14.891 -11.242 6.316 1 94.56 118 ALA B N 1
ATOM 3234 C CA . ALA B 1 118 ? -13.609 -11.43 5.637 1 94.56 118 ALA B CA 1
ATOM 3235 C C . ALA B 1 118 ? -13.297 -10.242 4.727 1 94.56 118 ALA B C 1
ATOM 3237 O O . ALA B 1 118 ? -12.188 -9.711 4.75 1 94.56 118 ALA B O 1
ATOM 3238 N N . LYS B 1 119 ? -14.273 -9.844 3.951 1 94.06 119 LYS B N 1
ATOM 3239 C CA . LYS B 1 119 ? -14.086 -8.727 3.033 1 94.06 119 LYS B CA 1
ATOM 3240 C C . LYS B 1 119 ? -13.773 -7.438 3.791 1 94.06 119 LYS B C 1
ATOM 3242 O O . LYS B 1 119 ? -12.867 -6.695 3.414 1 94.06 119 LYS B O 1
ATOM 3247 N N . GLU B 1 120 ? -14.461 -7.18 4.832 1 93.44 120 GLU B N 1
ATOM 3248 C CA . GLU B 1 120 ? -14.266 -5.961 5.609 1 93.44 120 GLU B CA 1
ATOM 3249 C C . GLU B 1 120 ? -12.898 -5.949 6.285 1 93.44 120 GLU B C 1
ATOM 3251 O O . GLU B 1 120 ? -12.242 -4.91 6.344 1 93.44 120 GLU B O 1
ATOM 3256 N N . LEU B 1 121 ? -12.531 -7.078 6.797 1 95.12 121 LEU B N 1
ATOM 3257 C CA . LEU B 1 121 ? -11.234 -7.16 7.453 1 95.12 121 LEU B CA 1
ATOM 3258 C C . LEU B 1 121 ? -10.102 -6.941 6.449 1 95.12 121 LEU B C 1
ATOM 3260 O O . LEU B 1 121 ? -9.156 -6.203 6.723 1 95.12 121 LEU B O 1
ATOM 3264 N N . LEU B 1 122 ? -10.211 -7.586 5.355 1 94.69 122 LEU B N 1
ATOM 3265 C CA . LEU B 1 122 ? -9.18 -7.434 4.328 1 94.69 122 LEU B CA 1
ATOM 3266 C C . LEU B 1 122 ? -9.094 -5.984 3.861 1 94.69 122 LEU B C 1
ATOM 3268 O O . LEU B 1 122 ? -7.996 -5.441 3.717 1 94.69 122 LEU B O 1
ATOM 3272 N N . SER B 1 123 ? -10.195 -5.406 3.654 1 94.25 123 SER B N 1
ATOM 3273 C CA . SER B 1 123 ? -10.227 -4.02 3.199 1 94.25 123 SER B CA 1
ATOM 3274 C C . SER B 1 123 ? -9.656 -3.078 4.254 1 94.25 123 SER B C 1
ATOM 3276 O O . SER B 1 123 ? -8.805 -2.238 3.951 1 94.25 123 SER B O 1
ATOM 3278 N N . SER B 1 124 ? -10.094 -3.213 5.469 1 94.62 124 SER B N 1
ATOM 3279 C CA . SER B 1 124 ? -9.672 -2.312 6.535 1 94.62 124 SER B CA 1
ATOM 3280 C C . SER B 1 124 ? -8.203 -2.535 6.891 1 94.62 124 SER B C 1
ATOM 3282 O O . SER B 1 124 ? -7.477 -1.583 7.188 1 94.62 124 SER B O 1
ATOM 3284 N N . SER B 1 125 ? -7.793 -3.775 6.898 1 95.19 125 SER B N 1
ATOM 3285 C CA . SER B 1 125 ? -6.398 -4.062 7.223 1 95.19 125 SER B CA 1
ATOM 3286 C C . SER B 1 125 ? -5.461 -3.578 6.117 1 95.19 125 SER B C 1
ATOM 3288 O O . SER B 1 125 ? -4.344 -3.141 6.395 1 95.19 125 SER B O 1
ATOM 3290 N N . THR B 1 126 ? -5.906 -3.717 4.887 1 93.5 126 THR B N 1
ATOM 3291 C CA . THR B 1 126 ? -5.098 -3.211 3.781 1 93.5 126 THR B CA 1
ATOM 3292 C C . THR B 1 126 ? -4.961 -1.693 3.861 1 93.5 126 THR B C 1
ATOM 3294 O O . THR B 1 126 ? -3.873 -1.151 3.662 1 93.5 126 THR B O 1
ATOM 3297 N N . PHE B 1 127 ? -6.02 -1.051 4.129 1 94.19 127 PHE B N 1
ATOM 3298 C CA . PHE B 1 127 ? -5.988 0.394 4.316 1 94.19 127 PHE B CA 1
ATOM 3299 C C . PHE B 1 127 ? -5.043 0.771 5.453 1 94.19 127 PHE B C 1
ATOM 3301 O O . PHE B 1 127 ? -4.246 1.701 5.324 1 94.19 127 PHE B O 1
ATOM 3308 N N . SER B 1 128 ? -5.137 0.042 6.527 1 96.12 128 SER B N 1
ATOM 3309 C CA . SER B 1 128 ? -4.281 0.311 7.68 1 96.12 128 SER B CA 1
ATOM 3310 C C . SER B 1 128 ? -2.814 0.05 7.352 1 96.12 128 SER B C 1
ATOM 3312 O O . SER B 1 128 ? -1.931 0.774 7.816 1 96.12 128 SER B O 1
ATOM 3314 N N . LEU B 1 129 ? -2.604 -0.922 6.625 1 95.62 129 LEU B N 1
ATOM 3315 C CA . LEU B 1 129 ? -1.245 -1.309 6.266 1 95.62 129 LEU B CA 1
ATOM 3316 C C . LEU B 1 129 ? -0.557 -0.201 5.473 1 95.62 129 LEU B C 1
ATOM 3318 O O . LEU B 1 129 ? 0.621 0.087 5.695 1 95.62 129 LEU B O 1
ATOM 3322 N N . ILE B 1 130 ? -1.277 0.459 4.656 1 92.12 130 ILE B N 1
ATOM 3323 C CA . ILE B 1 130 ? -0.678 1.457 3.779 1 92.12 130 ILE B CA 1
ATOM 3324 C C . ILE B 1 130 ? -0.821 2.844 4.402 1 92.12 130 ILE B C 1
ATOM 3326 O O . ILE B 1 130 ? 0.177 3.494 4.719 1 92.12 130 ILE B O 1
ATOM 3330 N N . TYR B 1 131 ? -2.035 3.197 4.66 1 93.69 131 TYR B N 1
ATOM 3331 C CA . TYR B 1 131 ? -2.354 4.555 5.09 1 93.69 131 TYR B CA 1
ATOM 3332 C C . TYR B 1 131 ? -1.782 4.836 6.477 1 93.69 131 TYR B C 1
ATOM 3334 O O . TYR B 1 131 ? -1.287 5.934 6.738 1 93.69 131 TYR B O 1
ATOM 3342 N N . ILE B 1 132 ? -1.833 3.863 7.316 1 96.38 132 ILE B N 1
ATOM 3343 C CA . ILE B 1 132 ? -1.396 4.109 8.688 1 96.38 132 ILE B CA 1
ATOM 3344 C C . ILE B 1 132 ? 0.051 3.654 8.859 1 96.38 132 ILE B C 1
ATOM 3346 O O . ILE B 1 132 ? 0.937 4.469 9.133 1 96.38 132 ILE B O 1
ATOM 3350 N N . ALA B 1 133 ? 0.315 2.432 8.547 1 97.12 133 ALA B N 1
ATOM 3351 C CA . ALA B 1 133 ? 1.609 1.84 8.875 1 97.12 133 ALA B CA 1
ATOM 3352 C C . ALA B 1 133 ? 2.695 2.336 7.926 1 97.12 133 ALA B C 1
ATOM 3354 O O . ALA B 1 133 ? 3.697 2.908 8.359 1 97.12 133 ALA B O 1
ATOM 3355 N N . PHE B 1 134 ? 2.5 2.197 6.691 1 96.19 134 PHE B N 1
ATOM 3356 C CA . PHE B 1 134 ? 3.543 2.541 5.73 1 96.19 134 PHE B CA 1
ATOM 3357 C C . PHE B 1 134 ? 3.791 4.047 5.719 1 96.19 134 PHE B C 1
ATOM 3359 O O . PHE B 1 134 ? 4.941 4.492 5.762 1 96.19 134 PHE B O 1
ATOM 3366 N N . PHE B 1 135 ? 2.768 4.809 5.617 1 97.12 135 PHE B N 1
ATOM 3367 C CA . PHE B 1 135 ? 2.924 6.254 5.512 1 97.12 135 PHE B CA 1
ATOM 3368 C C . PHE B 1 135 ? 3.605 6.816 6.754 1 97.12 135 PHE B C 1
ATOM 3370 O O . PHE B 1 135 ? 4.555 7.598 6.645 1 97.12 135 PHE B O 1
ATOM 3377 N N . LEU B 1 136 ? 3.195 6.383 7.871 1 97 136 LEU B N 1
ATOM 3378 C CA . LEU B 1 136 ? 3.811 6.891 9.094 1 97 136 LEU B CA 1
ATOM 3379 C C . LE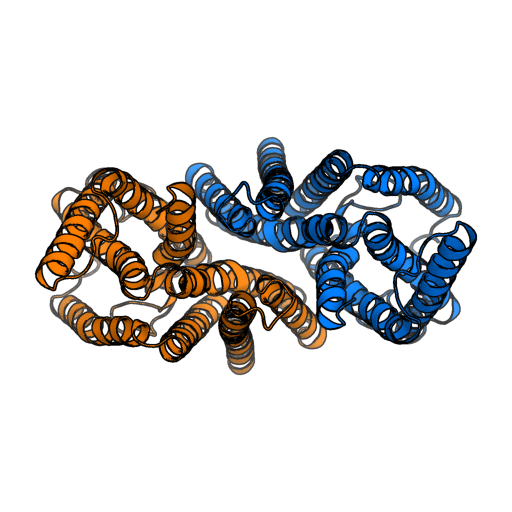U B 1 136 ? 5.258 6.422 9.211 1 97 136 LEU B C 1
ATOM 3381 O O . LEU B 1 136 ? 6.117 7.16 9.695 1 97 136 LEU B O 1
ATOM 3385 N N . SER B 1 137 ? 5.531 5.234 8.742 1 96.44 137 SER B N 1
ATOM 3386 C CA . SER B 1 137 ? 6.863 4.648 8.859 1 96.44 137 SER B CA 1
ATOM 3387 C C . SER B 1 137 ? 7.852 5.348 7.93 1 96.44 137 SER B C 1
ATOM 3389 O O . SER B 1 137 ? 9.062 5.191 8.078 1 96.44 137 SER B O 1
ATOM 3391 N N . SER B 1 138 ? 7.387 6.074 7.008 1 94.38 138 SER B N 1
ATOM 3392 C CA . SER B 1 138 ? 8.281 6.824 6.133 1 94.38 138 SER B CA 1
ATOM 3393 C C . SER B 1 138 ? 9.094 7.848 6.922 1 94.38 138 SER B C 1
ATOM 3395 O O . SER B 1 138 ? 10.094 8.367 6.43 1 94.38 138 SER B O 1
ATOM 3397 N N . ASN B 1 139 ? 8.625 8.07 8.109 1 94.88 139 ASN B N 1
ATOM 3398 C CA . ASN B 1 139 ? 9.383 8.953 8.984 1 94.88 139 ASN B CA 1
ATOM 3399 C C . ASN B 1 139 ? 10.766 8.383 9.289 1 94.88 139 ASN B C 1
ATOM 3401 O O . ASN B 1 139 ? 11.695 9.125 9.594 1 94.88 139 ASN B O 1
ATOM 3405 N N . TYR B 1 140 ? 10.93 7.07 9.234 1 95.94 140 TYR B N 1
ATOM 3406 C CA . TYR B 1 140 ? 12.227 6.43 9.422 1 95.94 140 TYR B CA 1
ATOM 3407 C C . TYR B 1 140 ? 13.227 6.91 8.383 1 95.94 140 TYR B C 1
ATOM 3409 O O . TYR B 1 140 ? 14.398 7.129 8.688 1 95.94 140 TYR B O 1
ATOM 3417 N N . LEU B 1 141 ? 12.75 7.09 7.199 1 93.31 141 LEU B N 1
ATOM 3418 C CA . LEU B 1 141 ? 13.609 7.535 6.109 1 93.31 141 LEU B CA 1
ATOM 3419 C C . LEU B 1 141 ? 14.125 8.945 6.363 1 93.31 141 LEU B C 1
ATOM 3421 O O . LEU B 1 141 ? 15.297 9.234 6.133 1 93.31 141 LEU B O 1
ATOM 3425 N N . THR B 1 142 ? 13.234 9.789 6.832 1 94.69 142 THR B N 1
ATOM 3426 C CA . THR B 1 142 ? 13.633 11.156 7.141 1 94.69 142 THR B CA 1
ATOM 3427 C C . THR B 1 142 ? 14.68 11.18 8.25 1 94.69 142 THR B C 1
ATOM 3429 O O . THR B 1 142 ? 15.656 11.922 8.172 1 94.69 142 THR B O 1
ATOM 3432 N N . GLN B 1 143 ? 14.492 10.352 9.188 1 94.81 143 GLN B N 1
ATOM 3433 C CA . GLN B 1 143 ? 15.43 10.289 10.305 1 94.81 143 GLN B CA 1
ATOM 3434 C C . GLN B 1 143 ? 16.781 9.766 9.852 1 94.81 143 GLN B C 1
ATOM 3436 O O . GLN B 1 143 ? 17.828 10.305 10.227 1 94.81 143 GLN B O 1
ATOM 3441 N N . ILE B 1 144 ? 16.812 8.734 9.094 1 92.38 144 ILE B N 1
ATOM 3442 C CA . ILE B 1 144 ? 18.047 8.07 8.672 1 92.38 144 ILE B CA 1
ATOM 3443 C C . ILE B 1 144 ? 18.828 8.984 7.734 1 92.38 144 ILE B C 1
ATOM 3445 O O . ILE B 1 144 ? 20.047 9.117 7.867 1 92.38 144 ILE B O 1
ATOM 3449 N N . ASN B 1 145 ? 18.188 9.711 6.863 1 91.5 145 ASN B N 1
ATOM 3450 C CA . ASN B 1 145 ? 18.875 10.438 5.805 1 91.5 145 ASN B CA 1
ATOM 3451 C C . ASN B 1 145 ? 19.078 11.898 6.172 1 91.5 145 ASN B C 1
ATOM 3453 O O . ASN B 1 145 ? 20.031 12.539 5.703 1 91.5 145 ASN B O 1
ATOM 3457 N N . TYR B 1 146 ? 18.219 12.445 7.066 1 93.81 146 TYR B N 1
ATOM 3458 C CA . TYR B 1 146 ? 18.266 13.883 7.305 1 93.81 146 TYR B CA 1
ATOM 3459 C C . TYR B 1 146 ? 18.406 14.188 8.789 1 93.81 146 TYR B C 1
ATOM 3461 O O . TYR B 1 146 ? 18.547 15.344 9.188 1 93.81 146 TYR B O 1
ATOM 3469 N N . GLY B 1 147 ? 18.297 13.172 9.609 1 93.56 147 GLY B N 1
ATOM 3470 C CA . GLY B 1 147 ? 18.531 13.336 11.031 1 93.56 147 GLY B CA 1
ATOM 3471 C C . GLY B 1 147 ? 17.266 13.586 11.828 1 93.56 147 GLY B C 1
ATOM 3472 O O . GLY B 1 147 ? 16.188 13.781 11.242 1 93.56 147 GLY B O 1
ATOM 3473 N N . ALA B 1 148 ? 17.391 13.602 13.133 1 93.81 148 ALA B N 1
ATOM 3474 C CA . ALA B 1 148 ? 16.266 13.727 14.055 1 93.81 148 ALA B CA 1
ATOM 3475 C C . ALA B 1 148 ? 15.633 15.109 13.953 1 93.81 148 ALA B C 1
ATOM 3477 O O . ALA B 1 148 ? 14.406 15.25 14.047 1 93.81 148 ALA B O 1
ATOM 3478 N N . GLY B 1 149 ? 16.453 16.109 13.789 1 93.81 149 GLY B N 1
ATOM 3479 C CA . GLY B 1 149 ? 15.945 17.469 13.688 1 93.81 149 GLY B CA 1
ATOM 3480 C C . GLY B 1 149 ? 14.938 17.641 12.57 1 93.81 149 GLY B C 1
ATOM 3481 O O . GLY B 1 149 ? 13.883 18.25 12.766 1 93.81 149 GLY B O 1
ATOM 3482 N N . MET B 1 150 ? 15.258 17.141 11.43 1 95.88 150 MET B N 1
ATOM 3483 C CA . MET B 1 150 ? 14.375 17.25 10.273 1 95.88 150 MET B CA 1
ATOM 3484 C C . MET B 1 150 ? 13.086 16.469 10.492 1 95.88 150 MET B C 1
ATOM 3486 O O . MET B 1 150 ? 12 16.938 10.133 1 95.88 150 MET B O 1
ATOM 3490 N N . ALA B 1 151 ? 13.172 15.289 11.047 1 95.81 151 ALA B N 1
ATOM 3491 C CA . ALA B 1 151 ? 12 14.461 11.32 1 95.81 151 ALA B CA 1
ATOM 3492 C C . ALA B 1 151 ? 11.062 15.141 12.305 1 95.81 151 ALA B C 1
ATOM 3494 O O . ALA B 1 151 ? 9.844 15.109 12.141 1 95.81 151 ALA B O 1
ATOM 3495 N N . ILE B 1 152 ? 11.648 15.742 13.305 1 94.62 152 ILE B N 1
ATOM 3496 C CA . ILE B 1 152 ? 10.867 16.453 14.305 1 94.62 152 ILE B CA 1
ATOM 3497 C C . ILE B 1 152 ? 10.195 17.672 13.672 1 94.62 152 ILE B C 1
ATOM 3499 O O . ILE B 1 152 ? 9.031 17.953 13.961 1 94.62 152 ILE B O 1
ATOM 3503 N N . LEU B 1 153 ? 10.93 18.328 12.836 1 95.62 153 LEU B N 1
ATOM 3504 C CA . LEU B 1 153 ? 10.367 19.484 12.156 1 95.62 153 LEU B CA 1
ATOM 3505 C C . LEU B 1 153 ? 9.133 19.109 11.352 1 95.62 153 LEU B C 1
ATOM 3507 O O . LEU B 1 153 ? 8.125 19.812 11.375 1 95.62 153 LEU B O 1
ATOM 3511 N N . ALA B 1 154 ? 9.195 18 10.641 1 95.88 154 ALA B N 1
ATOM 3512 C CA . ALA B 1 154 ? 8.055 17.531 9.859 1 95.88 154 ALA B CA 1
ATOM 3513 C C . ALA B 1 154 ? 6.836 17.297 10.75 1 95.88 154 ALA B C 1
ATOM 3515 O O . ALA B 1 154 ? 5.727 17.734 10.422 1 95.88 154 ALA B O 1
ATOM 3516 N N . LEU B 1 155 ? 7.02 16.672 11.82 1 94.88 155 LEU B N 1
ATOM 3517 C CA . LEU B 1 155 ? 5.945 16.359 12.75 1 94.88 155 LEU B CA 1
ATOM 3518 C C . LEU B 1 155 ? 5.371 17.625 13.383 1 94.88 155 LEU B C 1
ATOM 3520 O O . LEU B 1 155 ? 4.156 17.812 13.406 1 94.88 155 LEU B O 1
ATOM 3524 N N . THR B 1 156 ? 6.262 18.453 13.875 1 94.56 156 THR B N 1
ATOM 3525 C CA . THR B 1 156 ? 5.824 19.625 14.609 1 94.56 156 THR B CA 1
ATOM 3526 C C . THR B 1 156 ? 5.234 20.672 13.664 1 94.56 156 THR B C 1
ATOM 3528 O O . THR B 1 156 ? 4.453 21.531 14.086 1 94.56 156 THR B O 1
ATOM 3531 N N . SER B 1 157 ? 5.641 20.609 12.438 1 96.94 157 SER B N 1
ATOM 3532 C CA . SER B 1 157 ? 5.035 21.5 11.453 1 96.94 157 SER B CA 1
ATOM 3533 C C . SER B 1 157 ? 3.543 21.219 11.297 1 96.94 157 SER B C 1
ATOM 3535 O O . SER B 1 157 ? 2.748 22.141 11.102 1 96.94 157 SER B O 1
ATOM 3537 N N . VAL B 1 158 ? 3.188 20 11.367 1 96.44 158 VAL B N 1
ATOM 3538 C CA . VAL B 1 158 ? 1.782 19.609 11.273 1 96.44 158 VAL B CA 1
ATOM 3539 C C . VAL B 1 158 ? 1.03 20.109 12.508 1 96.44 158 VAL B C 1
ATOM 3541 O O . VAL B 1 158 ? -0.096 20.594 12.398 1 96.44 158 VAL B O 1
ATOM 3544 N N . TRP B 1 159 ? 1.669 20 13.656 1 93.38 159 TRP B N 1
ATOM 3545 C CA . TRP B 1 159 ? 1.059 20.5 14.883 1 93.38 159 TRP B CA 1
ATOM 3546 C C . TRP B 1 159 ? 0.856 22 14.82 1 93.38 159 TRP B C 1
ATOM 3548 O O . TRP B 1 159 ? -0.166 22.516 15.281 1 93.38 159 TRP B O 1
ATOM 3558 N N . ALA B 1 160 ? 1.869 22.625 14.328 1 95.5 160 ALA B N 1
ATOM 3559 C CA . ALA B 1 160 ? 1.765 24.078 14.164 1 95.5 160 ALA B CA 1
ATOM 3560 C C . ALA B 1 160 ? 0.623 24.438 13.219 1 95.5 160 ALA B C 1
ATOM 3562 O O . ALA B 1 160 ? -0.161 25.344 13.5 1 95.5 160 ALA B O 1
ATOM 3563 N N . TYR B 1 161 ? 0.539 23.734 12.125 1 96.75 161 TYR B N 1
ATOM 3564 C CA . TYR B 1 161 ? -0.527 23.984 11.164 1 96.75 161 TYR B CA 1
ATOM 3565 C C . TYR B 1 161 ? -1.896 23.859 11.812 1 96.75 161 TYR B C 1
ATOM 3567 O O . TYR B 1 161 ? -2.744 24.734 11.68 1 96.75 161 TYR B O 1
ATOM 3575 N N . ASP B 1 162 ? -2.092 22.75 12.516 1 93.56 162 ASP B N 1
ATOM 3576 C CA . ASP B 1 162 ? -3.379 22.5 13.148 1 93.56 162 ASP B CA 1
ATOM 3577 C C . ASP B 1 162 ? -3.729 23.594 14.156 1 93.56 162 ASP B C 1
ATOM 3579 O O . ASP B 1 162 ? -4.883 24.016 14.242 1 93.56 162 ASP B O 1
ATOM 3583 N N . SER B 1 163 ? -2.779 24 14.945 1 92.31 163 SER B N 1
ATOM 3584 C CA . SER B 1 163 ? -2.994 25.016 15.961 1 92.31 163 SER B CA 1
ATOM 3585 C C . SER B 1 163 ? -3.379 26.359 15.32 1 92.31 163 SER B C 1
ATOM 3587 O O . SER B 1 163 ? -4.352 26.984 15.734 1 92.31 163 SER B O 1
ATOM 3589 N N . PHE B 1 164 ? -2.609 26.75 14.344 1 95.38 164 PHE B N 1
ATOM 3590 C CA . PHE B 1 164 ? -2.877 28.031 13.695 1 95.38 164 PHE B CA 1
ATOM 3591 C C . PHE B 1 164 ? -4.168 27.969 12.891 1 95.38 164 PHE B C 1
ATOM 3593 O O . PHE B 1 164 ? -4.902 28.953 12.805 1 95.38 164 PHE B O 1
ATOM 3600 N N . ALA B 1 165 ? -4.391 26.844 12.273 1 94.12 165 ALA B N 1
ATOM 3601 C CA . ALA B 1 165 ? -5.637 26.672 11.531 1 94.12 165 ALA B CA 1
ATOM 3602 C C . ALA B 1 165 ? -6.844 26.797 12.461 1 94.12 165 ALA B C 1
ATOM 3604 O O . ALA B 1 165 ? -7.871 27.359 12.086 1 94.12 165 ALA B O 1
ATOM 3605 N N . TYR B 1 166 ? -6.68 26.234 13.609 1 90.38 166 TYR B N 1
ATOM 3606 C CA . TYR B 1 166 ? -7.746 26.312 14.602 1 90.38 166 TYR B CA 1
ATOM 3607 C C . TYR B 1 166 ? -7.996 27.75 15.031 1 90.38 166 TYR B C 1
ATOM 3609 O O . TYR B 1 166 ? -9.141 28.203 15.07 1 90.38 166 TYR B O 1
ATOM 3617 N N . ILE B 1 167 ? -6.969 28.484 15.336 1 92.75 167 ILE B N 1
ATOM 3618 C CA . ILE B 1 167 ? -7.062 29.859 15.82 1 92.75 167 ILE B CA 1
ATOM 3619 C C . ILE B 1 167 ? -7.656 30.75 14.734 1 92.75 167 ILE B C 1
ATOM 3621 O O . ILE B 1 167 ? -8.617 31.484 14.977 1 92.75 167 ILE B O 1
ATOM 3625 N N . PHE B 1 168 ? -7.184 30.656 13.562 1 93.5 168 PHE B N 1
ATOM 3626 C CA . PHE B 1 168 ? -7.66 31.484 12.461 1 93.5 168 PHE B CA 1
ATOM 3627 C C . PHE B 1 168 ? -9.055 31.062 12.031 1 93.5 168 PHE B C 1
ATOM 3629 O O . PHE B 1 168 ? -9.859 31.891 11.609 1 93.5 168 PHE B O 1
ATOM 3636 N N . GLY B 1 169 ? -9.305 29.812 12.078 1 90.88 169 GLY B N 1
ATOM 3637 C CA . GLY B 1 169 ? -10.633 29.312 11.742 1 90.88 169 GLY B CA 1
ATOM 3638 C C . GLY B 1 169 ? -11.711 29.812 12.688 1 90.88 169 GLY B C 1
ATOM 3639 O O . GLY B 1 169 ? -12.805 30.156 12.25 1 90.88 169 GLY B O 1
ATOM 3640 N N . LEU B 1 170 ? -11.406 29.875 13.906 1 89.62 170 LEU B N 1
ATOM 3641 C CA . LEU B 1 170 ? -12.352 30.344 14.914 1 89.62 170 LEU B CA 1
ATOM 3642 C C . LEU B 1 170 ? -12.547 31.844 14.82 1 89.62 170 LEU B C 1
ATOM 3644 O O . LEU B 1 170 ? -13.648 32.344 15.023 1 89.62 170 LEU B O 1
ATOM 3648 N N . THR B 1 171 ? -11.523 32.531 14.539 1 91.38 171 THR B N 1
ATOM 3649 C CA . THR B 1 171 ? -11.555 33.969 14.555 1 91.38 171 THR B CA 1
ATOM 3650 C C . THR B 1 171 ? -12.109 34.531 13.242 1 91.38 171 THR B C 1
ATOM 3652 O O . THR B 1 171 ? -12.875 35.5 13.242 1 91.38 171 THR B O 1
ATOM 3655 N N . PHE B 1 172 ? -11.758 33.875 12.117 1 91.38 172 PHE B N 1
ATOM 3656 C CA . PHE B 1 172 ? -12.078 34.5 10.82 1 91.38 172 PHE B CA 1
ATOM 3657 C C . PHE B 1 172 ? -12.883 33.531 9.961 1 91.38 172 PHE B C 1
ATOM 3659 O O . PHE B 1 172 ? -13.266 33.844 8.836 1 91.38 172 PHE B O 1
ATOM 3666 N N . GLY B 1 173 ? -13.094 32.375 10.422 1 88.25 173 GLY B N 1
ATOM 3667 C CA . GLY B 1 173 ? -13.711 31.344 9.609 1 88.25 173 GLY B CA 1
ATOM 3668 C C . GLY B 1 173 ? -15.078 31.719 9.086 1 88.25 173 GLY B C 1
ATOM 3669 O O . GLY B 1 173 ? -15.969 32.062 9.859 1 88.25 173 GLY B O 1
ATOM 3670 N N . LYS B 1 174 ? -15.359 31.766 7.719 1 88.62 174 LYS B N 1
ATOM 3671 C CA . LYS B 1 174 ? -16.625 32.094 7.082 1 88.62 174 LYS B CA 1
ATOM 3672 C C . LYS B 1 174 ? -16.953 31.094 5.973 1 88.62 174 LYS B C 1
ATOM 3674 O O . LYS B 1 174 ? -18.109 30.672 5.828 1 88.62 174 LYS B O 1
ATOM 3679 N N . HIS B 1 175 ? -15.977 30.75 5.191 1 91.25 175 HIS B N 1
ATOM 3680 C CA . HIS B 1 175 ? -16.172 29.875 4.043 1 91.25 175 HIS B CA 1
ATOM 3681 C C . HIS B 1 175 ? -15.711 28.453 4.348 1 91.25 175 HIS B C 1
ATOM 3683 O O . HIS B 1 175 ? -14.516 28.203 4.516 1 91.25 175 HIS B O 1
ATOM 3689 N N . LYS B 1 176 ? -16.625 27.5 4.223 1 90.25 176 LYS B N 1
ATOM 3690 C CA . LYS B 1 176 ? -16.344 26.109 4.574 1 90.25 176 LYS B CA 1
ATOM 3691 C C . LYS B 1 176 ? -15.68 25.359 3.418 1 90.25 176 LYS B C 1
ATOM 3693 O O . LYS B 1 176 ? -16.016 25.594 2.252 1 90.25 176 LYS B O 1
ATOM 3698 N N . ILE B 1 177 ? -14.781 24.469 3.688 1 85.81 177 ILE B N 1
ATOM 3699 C CA . ILE B 1 177 ? -14.047 23.688 2.697 1 85.81 177 ILE B CA 1
ATOM 3700 C C . ILE B 1 177 ? -14.875 22.484 2.275 1 85.81 177 ILE B C 1
ATOM 3702 O O . ILE B 1 177 ? -15.062 22.234 1.081 1 85.81 177 ILE B O 1
ATOM 3706 N N . SER B 1 178 ? -15.297 21.688 3.18 1 84.44 178 SER B N 1
ATOM 3707 C CA . SER B 1 178 ? -16.078 20.484 2.93 1 84.44 178 SER B CA 1
ATOM 3708 C C . SER B 1 178 ? -17.188 20.328 3.963 1 84.44 178 SER B C 1
ATOM 3710 O O . SER B 1 178 ? -17.062 19.531 4.898 1 84.44 178 SER B O 1
ATOM 3712 N N . PRO B 1 179 ? -18.312 20.891 3.725 1 84.75 179 PRO B N 1
ATOM 3713 C CA . PRO B 1 179 ? -19.391 20.812 4.703 1 84.75 179 PRO B CA 1
ATOM 3714 C C . PRO B 1 179 ? -19.906 19.391 4.902 1 84.75 179 PRO B C 1
ATOM 3716 O O . PRO B 1 179 ? -20.438 19.062 5.973 1 84.75 179 PRO B O 1
ATOM 3719 N N . THR B 1 180 ? -19.703 18.578 3.934 1 84.62 180 THR B N 1
ATOM 3720 C CA . THR B 1 180 ? -20.219 17.219 3.977 1 84.62 180 THR B CA 1
ATOM 3721 C C . THR B 1 180 ? -19.375 16.344 4.902 1 84.62 180 THR B C 1
ATOM 3723 O O . THR B 1 180 ? -19.906 15.609 5.734 1 84.62 180 THR B O 1
ATOM 3726 N N . TYR B 1 181 ? -18.109 16.5 4.789 1 87.06 181 TYR B N 1
ATOM 3727 C CA . TYR B 1 181 ? -17.234 15.586 5.516 1 87.06 181 TYR B CA 1
ATOM 3728 C C . TYR B 1 181 ? -16.75 16.219 6.816 1 87.06 181 TYR B C 1
ATOM 3730 O O . TYR B 1 181 ? -16.531 15.516 7.809 1 87.06 181 TYR B O 1
ATOM 3738 N N . SER B 1 182 ? -16.484 17.484 6.773 1 87.81 182 SER B N 1
ATOM 3739 C CA . SER B 1 182 ? -16.031 18.234 7.938 1 87.81 182 SER B CA 1
ATOM 3740 C C . SER B 1 182 ? -16.578 19.656 7.941 1 87.81 182 SER B C 1
ATOM 3742 O O . SER B 1 182 ? -15.914 20.594 7.488 1 87.81 182 SER B O 1
ATOM 3744 N N . PRO B 1 183 ? -17.547 19.891 8.617 1 86.12 183 PRO B N 1
ATOM 3745 C CA . PRO B 1 183 ? -18.25 21.188 8.555 1 86.12 183 PRO B CA 1
ATOM 3746 C C . PRO B 1 183 ? -17.484 22.297 9.281 1 86.12 183 PRO B C 1
ATOM 3748 O O . PRO B 1 183 ? -17.781 23.469 9.086 1 86.12 183 PRO B O 1
ATOM 3751 N N . LYS B 1 184 ? -16.625 21.969 10.047 1 83.94 184 LYS B N 1
ATOM 3752 C CA . LYS B 1 184 ? -15.953 22.984 10.859 1 83.94 184 LYS B CA 1
ATOM 3753 C C . LYS B 1 184 ? -14.719 23.531 10.148 1 83.94 184 LYS B C 1
ATOM 3755 O O . LYS B 1 184 ? -14.156 24.547 10.555 1 83.94 184 LYS B O 1
ATOM 3760 N N . LYS B 1 185 ? -14.328 22.984 9.094 1 89.44 185 LYS B N 1
ATOM 3761 C CA . LYS B 1 185 ? -13.125 23.453 8.406 1 89.44 185 LYS B CA 1
ATOM 3762 C C . LYS B 1 185 ? -13.445 24.594 7.449 1 89.44 185 LYS B C 1
ATOM 3764 O O . LYS B 1 185 ? -14.445 24.547 6.734 1 89.44 185 LYS B O 1
ATOM 3769 N N . SER B 1 186 ? -12.547 25.609 7.52 1 92.56 186 SER B N 1
ATOM 3770 C CA . SER B 1 186 ? -12.766 26.797 6.699 1 92.56 186 SER B CA 1
ATOM 3771 C C . SER B 1 186 ? -11.531 27.141 5.883 1 92.56 186 SER B C 1
ATOM 3773 O O . SER B 1 186 ? -10.414 26.734 6.234 1 92.56 186 SER B O 1
ATOM 3775 N N . TRP B 1 187 ? -11.75 27.875 4.793 1 94.38 187 TRP B N 1
ATOM 3776 C CA . TRP B 1 187 ? -10.656 28.328 3.951 1 94.38 187 TRP B CA 1
ATOM 3777 C C . TRP B 1 187 ? -9.75 29.297 4.711 1 94.38 187 TRP B C 1
ATOM 3779 O O . TRP B 1 187 ? -8.531 29.281 4.543 1 94.38 187 TRP B O 1
ATOM 3789 N N . GLU B 1 188 ? -10.359 30.141 5.504 1 95.31 188 GLU B N 1
ATOM 3790 C CA . GLU B 1 188 ? -9.586 31.062 6.328 1 95.31 188 GLU B CA 1
ATOM 3791 C C . GLU B 1 188 ? -8.672 30.328 7.293 1 95.31 188 GLU B C 1
ATOM 3793 O O . GLU B 1 188 ? -7.531 30.734 7.512 1 95.31 188 GLU B O 1
ATOM 3798 N N . GLY B 1 189 ? -9.172 29.281 7.805 1 94.88 189 GLY B N 1
ATOM 3799 C CA . GLY B 1 189 ? -8.344 28.453 8.664 1 94.88 189 GLY B CA 1
ATOM 3800 C C . GLY B 1 189 ? -7.184 27.812 7.926 1 94.88 189 GLY B C 1
ATOM 3801 O O . GLY B 1 189 ? -6.07 27.75 8.453 1 94.88 189 GLY B O 1
ATOM 3802 N N . LEU B 1 190 ? -7.453 27.328 6.738 1 96.19 190 LEU B N 1
ATOM 3803 C CA . LEU B 1 190 ? -6.41 26.719 5.922 1 96.19 190 LEU B CA 1
ATOM 3804 C C . LEU B 1 190 ? -5.281 27.703 5.641 1 96.19 190 LEU B C 1
ATOM 3806 O O . LEU B 1 190 ? -4.109 27.391 5.852 1 96.19 190 LEU B O 1
ATOM 3810 N N . PHE B 1 191 ? -5.617 28.875 5.191 1 97 191 PHE B N 1
ATOM 3811 C CA . PHE B 1 191 ? -4.613 29.875 4.855 1 97 191 PHE B CA 1
ATOM 3812 C C . PHE B 1 191 ? -3.9 30.375 6.109 1 97 191 PHE B C 1
ATOM 3814 O O . PHE B 1 191 ? -2.697 30.625 6.082 1 97 191 PHE B O 1
ATOM 3821 N N . GLY B 1 192 ? -4.66 30.547 7.164 1 96.94 192 GLY B N 1
ATOM 3822 C CA . GLY B 1 192 ? -4.043 30.891 8.438 1 96.94 192 GLY B CA 1
ATOM 3823 C C . GLY B 1 192 ? -3.076 29.844 8.938 1 96.94 192 GLY B C 1
ATOM 3824 O O . GLY B 1 192 ? -2.029 30.172 9.5 1 96.94 192 GLY B O 1
ATOM 3825 N N . GLY B 1 193 ? -3.434 28.594 8.773 1 97.44 193 GLY B N 1
ATOM 3826 C CA . GLY B 1 193 ? -2.551 27.5 9.125 1 97.44 193 GLY B CA 1
ATOM 3827 C C . GLY B 1 193 ? -1.272 27.469 8.312 1 97.44 193 GLY B C 1
ATOM 3828 O O . GLY B 1 193 ? -0.19 27.234 8.852 1 97.44 193 GLY B O 1
ATOM 3829 N N . ILE B 1 194 ? -1.423 27.688 7.035 1 98.06 194 ILE B N 1
ATOM 3830 C CA . ILE B 1 194 ? -0.263 27.719 6.148 1 98.06 194 ILE B CA 1
ATOM 3831 C C . ILE B 1 194 ? 0.684 28.844 6.574 1 98.06 194 ILE B C 1
ATOM 3833 O O . ILE B 1 194 ? 1.897 28.641 6.656 1 98.06 194 ILE B O 1
ATOM 3837 N N . PHE B 1 195 ? 0.11 29.953 6.832 1 97.88 195 PHE B N 1
ATOM 3838 C CA . PHE B 1 195 ? 0.898 31.078 7.293 1 97.88 195 PHE B CA 1
ATOM 3839 C C . PHE B 1 195 ? 1.6 30.766 8.609 1 97.88 195 PHE B C 1
ATOM 3841 O O . PHE B 1 195 ? 2.789 31.047 8.766 1 97.88 195 PHE B O 1
ATOM 3848 N N . GLY B 1 196 ? 0.851 30.25 9.555 1 97.94 196 GLY B N 1
ATOM 3849 C CA . GLY B 1 196 ? 1.434 29.844 10.82 1 97.94 196 GLY B CA 1
ATOM 3850 C C . GLY B 1 196 ? 2.561 28.844 10.672 1 97.94 196 GLY B C 1
ATOM 3851 O O . GLY B 1 196 ? 3.564 28.922 11.383 1 97.94 196 GLY B O 1
ATOM 3852 N N . THR B 1 197 ? 2.404 27.875 9.766 1 98.12 197 THR B N 1
ATOM 3853 C CA . THR B 1 197 ? 3.432 26.875 9.508 1 98.12 197 THR B CA 1
ATOM 3854 C C . THR B 1 197 ? 4.676 27.516 8.906 1 98.12 197 THR B C 1
ATOM 3856 O O . THR B 1 197 ? 5.801 27.141 9.242 1 98.12 197 THR B O 1
ATOM 3859 N N . PHE B 1 198 ? 4.453 28.406 7.984 1 98.12 198 PHE B N 1
ATOM 3860 C CA . PHE B 1 198 ? 5.547 29.172 7.383 1 98.12 198 PHE B CA 1
ATOM 3861 C C . PHE B 1 198 ? 6.387 29.844 8.453 1 98.12 198 PHE B C 1
ATOM 3863 O O . PHE B 1 198 ? 7.613 29.719 8.469 1 98.12 198 PHE B O 1
ATOM 3870 N N . LEU B 1 199 ? 5.781 30.547 9.344 1 97.81 199 LEU B N 1
ATOM 3871 C CA . LEU B 1 199 ? 6.469 31.234 10.43 1 97.81 199 LEU B CA 1
ATOM 3872 C C . LEU B 1 199 ? 7.164 30.219 11.352 1 97.81 199 LEU B C 1
ATOM 3874 O O . LEU B 1 199 ? 8.281 30.469 11.805 1 97.81 199 LEU B O 1
ATOM 3878 N N . TYR B 1 200 ? 6.477 29.156 11.617 1 97.62 200 TYR B N 1
ATOM 3879 C CA . TYR B 1 200 ? 7.008 28.141 12.531 1 97.62 200 TYR B CA 1
ATOM 3880 C C . TYR B 1 200 ? 8.328 27.578 12.008 1 97.62 200 TYR B C 1
ATOM 3882 O O . TYR B 1 200 ? 9.281 27.422 12.766 1 97.62 200 TYR B O 1
ATOM 3890 N N . ILE B 1 201 ? 8.398 27.25 10.703 1 97.69 201 ILE B N 1
ATOM 3891 C CA . ILE B 1 201 ? 9.602 26.672 10.117 1 97.69 201 ILE B CA 1
ATOM 3892 C C . ILE B 1 201 ? 10.766 27.656 10.227 1 97.69 201 ILE B C 1
ATOM 3894 O O . ILE B 1 201 ? 11.883 27.281 10.555 1 97.69 201 ILE B O 1
ATOM 3898 N N . ILE B 1 202 ? 10.484 28.922 10.039 1 96.56 202 ILE B N 1
ATOM 3899 C CA . ILE B 1 202 ? 11.508 29.969 10.141 1 96.56 202 ILE B CA 1
ATOM 3900 C C . ILE B 1 202 ? 12 30.062 11.578 1 96.56 202 ILE B C 1
ATOM 3902 O O . ILE B 1 202 ? 13.211 30.109 11.828 1 96.56 202 ILE B O 1
ATOM 3906 N N . ILE B 1 203 ? 11.102 30.078 12.492 1 96.56 203 ILE B N 1
ATOM 3907 C CA . ILE B 1 203 ? 11.453 30.172 13.906 1 96.56 203 ILE B CA 1
ATOM 3908 C C . ILE B 1 203 ? 12.258 28.953 14.328 1 96.56 203 ILE B C 1
ATOM 3910 O O . ILE B 1 203 ? 13.234 29.062 15.07 1 96.56 203 ILE B O 1
ATOM 3914 N N . TYR B 1 204 ? 11.82 27.797 13.875 1 95.5 204 TYR B N 1
ATOM 3915 C CA . TYR B 1 204 ? 12.516 26.547 14.172 1 95.5 204 TYR B CA 1
ATOM 3916 C C . TYR B 1 204 ? 13.969 26.625 13.727 1 95.5 204 TYR B C 1
ATOM 3918 O O . TYR B 1 204 ? 14.875 26.281 14.484 1 95.5 204 TYR B O 1
ATOM 3926 N N . ASP B 1 205 ? 14.211 27.062 12.562 1 94.12 205 ASP B N 1
ATOM 3927 C CA . ASP B 1 205 ? 15.562 27.156 12.016 1 94.12 205 ASP B CA 1
ATOM 3928 C C . ASP B 1 205 ? 16.375 28.25 12.711 1 94.12 205 ASP B C 1
ATOM 3930 O O . ASP B 1 205 ? 17.578 28.125 12.891 1 94.12 205 ASP B O 1
ATOM 3934 N N . PHE B 1 206 ? 15.703 29.312 13.047 1 92.94 206 PHE B N 1
ATOM 3935 C CA . PHE B 1 206 ? 16.359 30.391 13.773 1 92.94 206 PHE B CA 1
ATOM 3936 C C . PHE B 1 206 ? 16.922 29.891 15.102 1 92.94 206 PHE B C 1
ATOM 3938 O O . PHE B 1 206 ? 18.062 30.188 15.453 1 92.94 206 PHE B O 1
ATOM 3945 N N . PHE B 1 207 ? 16.172 29.141 15.836 1 92.38 207 PHE B N 1
ATOM 3946 C CA . PHE B 1 207 ? 16.625 28.609 17.125 1 92.38 207 PHE B CA 1
ATOM 3947 C C . PHE B 1 207 ? 17.75 27.609 16.922 1 92.38 207 PHE B C 1
ATOM 3949 O O . PHE B 1 207 ? 18.656 27.516 17.766 1 92.38 207 PHE B O 1
ATOM 3956 N N . ARG B 1 208 ? 17.656 26.875 15.898 1 91.5 208 ARG B N 1
ATOM 3957 C CA . ARG B 1 208 ? 18.75 25.938 15.609 1 91.5 208 ARG B CA 1
ATOM 3958 C C . ARG B 1 208 ? 20.047 26.672 15.359 1 91.5 208 ARG B C 1
ATOM 3960 O O . ARG B 1 208 ? 21.109 26.25 15.82 1 91.5 208 ARG B O 1
ATOM 3967 N N . GLU B 1 209 ? 19.969 27.75 14.703 1 89.31 209 GLU B N 1
ATOM 3968 C CA . GLU B 1 209 ? 21.156 28.547 14.422 1 89.31 209 GLU B CA 1
ATOM 3969 C C . GLU B 1 209 ? 21.75 29.125 15.703 1 89.31 209 GLU B C 1
ATOM 3971 O O . GLU B 1 209 ? 22.969 29.203 15.844 1 89.31 209 GLU B O 1
ATOM 3976 N N . ILE B 1 210 ? 20.969 29.484 16.516 1 90.38 210 ILE B N 1
ATOM 3977 C CA . ILE B 1 210 ? 21.422 30.047 17.797 1 90.38 210 ILE B CA 1
ATOM 3978 C C . ILE B 1 210 ? 22.219 28.984 18.562 1 90.38 210 ILE B C 1
ATOM 3980 O O . ILE B 1 210 ? 23.203 29.328 19.234 1 90.38 210 ILE B O 1
ATOM 3984 N N . PHE B 1 211 ? 21.844 27.766 18.438 1 90.5 211 PHE B N 1
ATOM 3985 C CA . PHE B 1 211 ? 22.516 26.688 19.156 1 90.5 211 PHE B CA 1
ATOM 3986 C C . PHE B 1 211 ? 23.672 26.125 18.328 1 90.5 211 PHE B C 1
ATOM 3988 O O . PHE B 1 211 ? 24.234 25.078 18.656 1 90.5 211 PHE B O 1
ATOM 3995 N N . GLY B 1 212 ? 23.969 26.734 17.219 1 87.38 212 GLY B N 1
ATOM 3996 C CA . GLY B 1 212 ? 25.125 26.391 16.406 1 87.38 212 GLY B CA 1
ATOM 3997 C C . GLY B 1 212 ? 24.859 25.266 15.422 1 87.38 212 GLY B C 1
ATOM 3998 O O . GLY B 1 212 ? 25.797 24.641 14.93 1 87.38 212 GLY B O 1
ATOM 3999 N N . LEU B 1 213 ? 23.578 25.031 15.242 1 88.25 213 LEU B N 1
ATOM 4000 C CA . LEU B 1 213 ? 23.219 23.969 14.32 1 88.25 213 LEU B CA 1
ATOM 4001 C C . LEU B 1 213 ? 22.922 24.531 12.938 1 88.25 213 LEU B C 1
ATOM 4003 O O . LEU B 1 213 ? 22.578 25.703 12.797 1 88.25 213 LEU B O 1
ATOM 4007 N N . HIS B 1 214 ? 23.062 23.719 11.953 1 87.81 214 HIS B N 1
ATOM 4008 C CA . HIS B 1 214 ? 22.859 24.156 10.578 1 87.81 214 HIS B CA 1
ATOM 4009 C C . HIS B 1 214 ? 21.375 24.266 10.242 1 87.81 214 HIS B C 1
ATOM 4011 O O . HIS B 1 214 ? 20.547 23.547 10.805 1 87.81 214 HIS B O 1
ATOM 4017 N N . THR B 1 215 ? 21.141 25.203 9.367 1 85.62 215 THR B N 1
ATOM 4018 C CA . THR B 1 215 ? 19.781 25.391 8.844 1 85.62 215 THR B CA 1
ATOM 4019 C C . THR B 1 215 ? 19.328 24.141 8.102 1 85.62 215 THR B C 1
ATOM 4021 O O . THR B 1 215 ? 20.109 23.5 7.391 1 85.62 215 THR B O 1
ATOM 4024 N N . LEU B 1 216 ? 18.031 23.859 8.375 1 91 216 LEU B N 1
ATOM 4025 C CA . LEU B 1 216 ? 17.516 22.641 7.781 1 91 216 LEU B CA 1
ATOM 4026 C C . LEU B 1 216 ? 16.891 22.906 6.422 1 91 216 LEU B C 1
ATOM 4028 O O . LEU B 1 216 ? 17.094 22.156 5.469 1 91 216 LEU B O 1
ATOM 4032 N N . ILE B 1 217 ? 16.062 23.938 6.379 1 92.94 217 ILE B N 1
ATOM 4033 C CA . ILE B 1 217 ? 15.375 24.281 5.141 1 92.94 217 ILE B CA 1
ATOM 4034 C C . ILE B 1 217 ? 15.688 25.734 4.758 1 92.94 217 ILE B C 1
ATOM 4036 O O . ILE B 1 217 ? 15.398 26.656 5.512 1 92.94 217 ILE B O 1
ATOM 4040 N N . ASP B 1 218 ? 16.281 25.875 3.533 1 93.06 218 ASP B N 1
ATOM 4041 C CA . ASP B 1 218 ? 16.578 27.219 3.041 1 93.06 218 ASP B CA 1
ATOM 4042 C C . ASP B 1 218 ? 15.305 28.031 2.863 1 93.06 218 ASP B C 1
ATOM 4044 O O . ASP B 1 218 ? 14.242 27.469 2.551 1 93.06 218 ASP B O 1
ATOM 4048 N N . LEU B 1 219 ? 15.445 29.312 3.029 1 91.88 219 LEU B N 1
ATOM 4049 C CA . LEU B 1 219 ? 14.312 30.234 3.033 1 91.88 219 LEU B CA 1
ATOM 4050 C C . LEU B 1 219 ? 13.508 30.109 1.742 1 91.88 219 LEU B C 1
ATOM 4052 O O . LEU B 1 219 ? 12.281 30.266 1.751 1 91.88 219 LEU B O 1
ATOM 4056 N N . GLU B 1 220 ? 14.109 29.703 0.679 1 93.56 220 GLU B N 1
ATOM 4057 C CA . GLU B 1 220 ? 13.453 29.641 -0.625 1 93.56 220 GLU B CA 1
ATOM 4058 C C . GLU B 1 220 ? 12.461 28.5 -0.688 1 93.56 220 GLU B C 1
ATOM 4060 O O . GLU B 1 220 ? 11.523 28.516 -1.491 1 93.56 220 GLU B O 1
ATOM 4065 N N . TYR B 1 221 ? 12.648 27.531 0.197 1 96.38 221 TYR B N 1
ATOM 4066 C CA . TYR B 1 221 ? 11.805 26.344 0.13 1 96.38 221 TYR B CA 1
ATOM 4067 C C . TYR B 1 221 ? 10.766 26.359 1.243 1 96.38 221 TYR B C 1
ATOM 4069 O O . TYR B 1 221 ? 9.875 25.5 1.27 1 96.38 221 TYR B O 1
ATOM 4077 N N . VAL B 1 222 ? 10.875 27.297 2.168 1 97 222 VAL B N 1
ATOM 4078 C CA . VAL B 1 222 ? 10.023 27.297 3.352 1 97 222 VAL B CA 1
ATOM 4079 C C . VAL B 1 222 ? 8.555 27.438 2.936 1 97 222 VAL B C 1
ATOM 4081 O O . VAL B 1 222 ? 7.684 26.734 3.451 1 97 222 VAL B O 1
ATOM 4084 N N . ALA B 1 223 ? 8.32 28.328 2.004 1 97.62 223 ALA B N 1
ATOM 4085 C CA . ALA B 1 223 ? 6.953 28.547 1.54 1 97.62 223 ALA B CA 1
ATOM 4086 C C . ALA B 1 223 ? 6.367 27.281 0.93 1 97.62 223 ALA B C 1
ATOM 4088 O O . ALA B 1 223 ? 5.195 26.953 1.151 1 97.62 223 ALA B O 1
ATOM 4089 N N . ALA B 1 224 ? 7.141 26.594 0.163 1 97.81 224 ALA B N 1
ATOM 4090 C CA . ALA B 1 224 ? 6.691 25.359 -0.486 1 97.81 224 ALA B CA 1
ATOM 4091 C C . ALA B 1 224 ? 6.312 24.297 0.545 1 97.81 224 ALA B C 1
ATOM 4093 O O . ALA B 1 224 ? 5.293 23.625 0.403 1 97.81 224 ALA B O 1
ATOM 4094 N N . PHE B 1 225 ? 7.117 24.172 1.553 1 98.19 225 PHE B N 1
ATOM 4095 C CA . PHE B 1 225 ? 6.848 23.188 2.592 1 98.19 225 PHE B CA 1
ATOM 4096 C C . PHE B 1 225 ? 5.613 23.562 3.396 1 98.19 225 PHE B C 1
ATOM 4098 O O . PHE B 1 225 ? 4.809 22.703 3.758 1 98.19 225 PHE B O 1
ATOM 4105 N N . ALA B 1 226 ? 5.504 24.844 3.693 1 98.44 226 ALA B N 1
ATOM 4106 C CA . ALA B 1 226 ? 4.34 25.312 4.441 1 98.44 226 ALA B CA 1
ATOM 4107 C C . ALA B 1 226 ? 3.049 25.047 3.668 1 98.44 226 ALA B C 1
ATOM 4109 O O . ALA B 1 226 ? 2.061 24.578 4.238 1 98.44 226 ALA B O 1
ATOM 4110 N N . ILE B 1 227 ? 3.059 25.344 2.398 1 98.25 227 ILE B N 1
ATOM 4111 C CA . ILE B 1 227 ? 1.903 25.125 1.537 1 98.25 227 ILE B CA 1
ATOM 4112 C C . ILE B 1 227 ? 1.597 23.625 1.463 1 98.25 227 ILE B C 1
ATOM 4114 O O . ILE B 1 227 ? 0.44 23.219 1.585 1 98.25 227 ILE B O 1
ATOM 4118 N N . MET B 1 228 ? 2.639 22.844 1.278 1 98.25 228 MET B N 1
ATOM 4119 C CA . MET B 1 228 ? 2.475 21.406 1.194 1 98.25 228 MET B CA 1
ATOM 4120 C C . MET B 1 228 ? 1.851 20.844 2.473 1 98.25 228 MET B C 1
ATOM 4122 O O . MET B 1 228 ? 0.918 20.047 2.416 1 98.25 228 MET B O 1
ATOM 4126 N N . VAL B 1 229 ? 2.309 21.281 3.604 1 98.38 229 VAL B N 1
ATOM 4127 C CA . VAL B 1 229 ? 1.763 20.828 4.875 1 98.38 229 VAL B CA 1
ATOM 4128 C C . VAL B 1 229 ? 0.282 21.188 4.965 1 98.38 229 VAL B C 1
ATOM 4130 O O . VAL B 1 229 ? -0.545 20.359 5.348 1 98.38 229 VAL B O 1
ATOM 4133 N N . GLY B 1 230 ? -0.044 22.406 4.633 1 98.06 230 GLY B N 1
ATOM 4134 C CA . GLY B 1 230 ? -1.426 22.844 4.703 1 98.06 230 GLY B CA 1
ATOM 4135 C C . GLY B 1 230 ? -2.361 22.031 3.83 1 98.06 230 GLY B C 1
ATOM 4136 O O . GLY B 1 230 ? -3.391 21.547 4.305 1 98.06 230 GLY B O 1
ATOM 4137 N N . ILE B 1 231 ? -2.02 21.812 2.625 1 97.38 231 ILE B N 1
ATOM 4138 C CA . ILE B 1 231 ? -2.871 21.141 1.654 1 97.38 231 ILE B CA 1
ATOM 4139 C C . ILE B 1 231 ? -2.949 19.641 1.988 1 97.38 231 ILE B C 1
ATOM 4141 O O . ILE B 1 231 ? -4.043 19.078 2.08 1 97.38 231 ILE B O 1
ATOM 4145 N N . VAL B 1 232 ? -1.824 19.047 2.189 1 98 232 VAL B N 1
ATOM 4146 C CA . VAL B 1 232 ? -1.74 17.594 2.363 1 98 232 VAL B CA 1
ATOM 4147 C C . VAL B 1 232 ? -2.348 17.203 3.709 1 98 232 VAL B C 1
ATOM 4149 O O . VAL B 1 232 ? -3.035 16.188 3.811 1 98 232 VAL B O 1
ATOM 4152 N N . ASP B 1 233 ? -2.057 18 4.691 1 97.62 233 ASP B N 1
ATOM 4153 C CA . ASP B 1 233 ? -2.656 17.75 6 1 97.62 233 ASP B CA 1
ATOM 4154 C C . ASP B 1 233 ? -4.18 17.781 5.922 1 97.62 233 ASP B C 1
ATOM 4156 O O . ASP B 1 233 ? -4.855 16.922 6.5 1 97.62 233 ASP B O 1
ATOM 4160 N N . THR B 1 234 ? -4.703 18.734 5.25 1 96.5 234 THR B N 1
ATOM 4161 C CA . THR B 1 234 ? -6.145 18.891 5.102 1 96.5 234 THR B CA 1
ATOM 4162 C C . THR B 1 234 ? -6.746 17.703 4.359 1 96.5 234 THR B C 1
ATOM 4164 O O . THR B 1 234 ? -7.801 17.188 4.742 1 96.5 234 THR B O 1
ATOM 4167 N N . ILE B 1 235 ? -6.07 17.266 3.354 1 96.56 235 ILE B N 1
ATOM 4168 C CA . ILE B 1 235 ? -6.535 16.109 2.596 1 96.56 235 ILE B CA 1
ATOM 4169 C C . ILE B 1 235 ? -6.539 14.875 3.492 1 96.56 235 ILE B C 1
ATOM 4171 O O . ILE B 1 235 ? -7.484 14.086 3.463 1 96.56 235 ILE B O 1
ATOM 4175 N N . GLY B 1 236 ? -5.477 14.695 4.25 1 96.44 236 GLY B N 1
ATOM 4176 C CA . GLY B 1 236 ? -5.418 13.586 5.18 1 96.44 236 GLY B CA 1
ATOM 4177 C C . GLY B 1 236 ? -6.551 13.586 6.188 1 96.44 236 GLY B C 1
ATOM 4178 O O . GLY B 1 236 ? -7.18 12.555 6.426 1 96.44 236 GLY B O 1
ATOM 4179 N N . ASP B 1 237 ? -6.789 14.664 6.699 1 94.69 237 ASP B N 1
ATOM 4180 C CA . ASP B 1 237 ? -7.863 14.82 7.676 1 94.69 237 ASP B CA 1
ATOM 4181 C C . ASP B 1 237 ? -9.219 14.508 7.051 1 94.69 237 ASP B C 1
ATOM 4183 O O . ASP B 1 237 ? -10.047 13.82 7.66 1 94.69 237 ASP B O 1
ATOM 4187 N N . LEU B 1 238 ? -9.453 15.031 5.922 1 94.69 238 LEU B N 1
ATOM 4188 C CA . LEU B 1 238 ? -10.727 14.805 5.246 1 94.69 238 LEU B CA 1
ATOM 4189 C C . LEU B 1 238 ? -10.875 13.344 4.836 1 94.69 238 LEU B C 1
ATOM 4191 O O . LEU B 1 238 ? -11.984 12.805 4.836 1 94.69 238 LEU B O 1
ATOM 4195 N N . THR B 1 239 ? -9.789 12.742 4.488 1 95.19 239 THR B N 1
ATOM 4196 C CA . THR B 1 239 ? -9.82 11.328 4.137 1 95.19 239 THR B CA 1
ATOM 4197 C C . THR B 1 239 ? -10.312 10.484 5.312 1 95.19 239 THR B C 1
ATOM 4199 O O . THR B 1 239 ? -11.188 9.633 5.152 1 95.19 239 THR B O 1
ATOM 4202 N N . GLU B 1 240 ? -9.711 10.695 6.418 1 94.12 240 GLU B N 1
ATOM 4203 C CA . GLU B 1 240 ? -10.164 9.969 7.605 1 94.12 240 GLU B CA 1
ATOM 4204 C C . GLU B 1 240 ? -11.617 10.297 7.934 1 94.12 240 GLU B C 1
ATOM 4206 O O . GLU B 1 240 ? -12.367 9.43 8.383 1 94.12 240 GLU B O 1
ATOM 4211 N N . SER B 1 241 ? -12.047 11.57 7.762 1 94 241 SER B N 1
ATOM 4212 C CA . SER B 1 241 ? -13.406 12.008 8.062 1 94 241 SER B CA 1
ATOM 4213 C C . SER B 1 241 ? -14.43 11.242 7.23 1 94 241 SER B C 1
ATOM 4215 O O . SER B 1 241 ? -15.539 10.969 7.699 1 94 241 SER B O 1
ATOM 4217 N N . ILE B 1 242 ? -14.109 10.922 6.039 1 94.12 242 ILE B N 1
ATOM 4218 C CA . ILE B 1 242 ? -15.008 10.156 5.184 1 94.12 242 ILE B CA 1
ATOM 4219 C C . ILE B 1 242 ? -15.336 8.82 5.848 1 94.12 242 ILE B C 1
ATOM 4221 O O . ILE B 1 242 ? -16.5 8.422 5.914 1 94.12 242 ILE B O 1
ATOM 4225 N N . PHE B 1 243 ? -14.336 8.18 6.355 1 93.56 243 PHE B N 1
ATOM 4226 C CA . PHE B 1 243 ? -14.539 6.895 7.02 1 93.56 243 PHE B CA 1
ATOM 4227 C C . PHE B 1 243 ? -15.352 7.074 8.297 1 93.56 243 PHE B C 1
ATOM 4229 O O . PHE B 1 243 ? -16.281 6.305 8.562 1 93.56 243 PHE B O 1
ATOM 4236 N N . LYS B 1 244 ? -15 8.117 9.031 1 92.5 244 LYS B N 1
ATOM 4237 C CA . LYS B 1 244 ? -15.719 8.359 10.281 1 92.5 244 LYS B CA 1
ATOM 4238 C C . LYS B 1 244 ? -17.203 8.617 10.023 1 92.5 244 LYS B C 1
ATOM 4240 O O . LYS B 1 244 ? -18.062 8.055 10.711 1 92.5 244 LYS B O 1
ATOM 4245 N N . ARG B 1 245 ? -17.469 9.398 9.031 1 92.44 245 ARG B N 1
ATOM 4246 C CA . ARG B 1 245 ? -18.859 9.719 8.703 1 92.44 245 ARG B CA 1
ATOM 4247 C C . ARG B 1 245 ? -19.594 8.484 8.172 1 92.44 245 ARG B C 1
ATOM 4249 O O . ARG B 1 245 ? -20.766 8.289 8.469 1 92.44 245 ARG B O 1
ATOM 4256 N N . PHE B 1 246 ? -18.969 7.688 7.445 1 91.62 246 PHE B N 1
ATOM 4257 C CA . PHE B 1 246 ? -19.578 6.469 6.938 1 91.62 246 PHE B CA 1
ATOM 4258 C C . PHE B 1 246 ? -20.016 5.559 8.078 1 91.62 246 PHE B C 1
ATOM 4260 O O . PHE B 1 246 ? -21.078 4.953 8.031 1 91.62 246 PHE B O 1
ATOM 4267 N N . TYR B 1 247 ? -19.156 5.496 9.031 1 90.06 247 TYR B N 1
ATOM 4268 C CA . TYR B 1 247 ? -19.453 4.625 10.156 1 90.06 247 TYR B CA 1
ATOM 4269 C C . TYR B 1 247 ? -20.234 5.375 11.234 1 90.06 247 TYR B C 1
ATOM 4271 O O . TYR B 1 247 ? -20.391 4.875 12.352 1 90.06 247 TYR B O 1
ATOM 4279 N N . ASN B 1 248 ? -20.609 6.633 11.031 1 89.44 248 ASN B N 1
ATOM 4280 C CA . ASN B 1 248 ? -21.469 7.465 11.867 1 89.44 248 ASN B CA 1
ATOM 4281 C C . ASN B 1 248 ? -20.812 7.789 13.203 1 89.44 248 ASN B C 1
ATOM 4283 O O . ASN B 1 248 ? -21.469 7.715 14.25 1 89.44 248 ASN B O 1
ATOM 4287 N N . VAL B 1 249 ? -19.547 8.047 13.18 1 86.12 249 VAL B N 1
ATOM 4288 C CA . VAL B 1 249 ? -18.812 8.453 14.375 1 86.12 249 VAL B CA 1
ATOM 4289 C C . VAL B 1 249 ? -18.109 9.781 14.117 1 86.12 249 VAL B C 1
ATOM 4291 O O . VAL B 1 249 ? -17.719 10.078 12.984 1 86.12 249 VAL B O 1
ATOM 4294 N N . LYS B 1 250 ? -17.969 10.492 15.164 1 81.06 250 LYS B N 1
ATOM 4295 C CA . LYS B 1 250 ? -17.266 11.773 15.062 1 81.06 250 LYS B CA 1
ATOM 4296 C C . LYS B 1 250 ? -15.773 11.609 15.32 1 81.06 250 LYS B C 1
ATOM 4298 O O . LYS B 1 250 ? -14.953 12.242 14.656 1 81.06 250 LYS B O 1
ATOM 4303 N N . ASP B 1 251 ? -15.516 10.852 16.359 1 82.19 251 ASP B N 1
ATOM 4304 C CA . ASP B 1 251 ? -14.141 10.531 16.719 1 82.19 251 ASP B CA 1
ATOM 4305 C C . ASP B 1 251 ? -13.859 9.039 16.547 1 82.19 251 ASP B C 1
ATOM 4307 O O . ASP B 1 251 ? -14.766 8.219 16.719 1 82.19 251 ASP B O 1
ATOM 4311 N N . SER B 1 252 ? -12.633 8.688 16.141 1 82.81 252 SER B N 1
ATOM 4312 C CA . SER B 1 252 ? -12.281 7.293 15.891 1 82.81 252 SER B CA 1
ATOM 4313 C C . SER B 1 252 ? -12.414 6.457 17.156 1 82.81 252 SER B C 1
ATOM 4315 O O . SER B 1 252 ? -12.648 5.246 17.094 1 82.81 252 SER B O 1
ATOM 4317 N N . SER B 1 253 ? -12.031 7.062 18.219 1 80.25 253 SER B N 1
ATOM 4318 C CA . SER B 1 253 ? -12.211 6.406 19.5 1 80.25 253 SER B CA 1
ATOM 4319 C C . SER B 1 253 ? -12.172 7.414 20.641 1 80.25 253 SER B C 1
ATOM 4321 O O . SER B 1 253 ? -12.289 8.625 20.422 1 80.25 253 SER B O 1
ATOM 4323 N N . GLY B 1 254 ? -12.289 6.863 21.844 1 72.88 254 GLY B N 1
ATOM 4324 C CA . GLY B 1 254 ? -12.18 7.703 23.031 1 72.88 254 GLY B CA 1
ATOM 4325 C C . GLY B 1 254 ? -10.961 7.387 23.875 1 72.88 254 GLY B C 1
ATOM 4326 O O . GLY B 1 254 ? -10.961 7.633 25.078 1 72.88 254 GLY B O 1
ATOM 4327 N N . ILE B 1 255 ? -10.016 6.832 23.156 1 70.88 255 ILE B N 1
ATOM 4328 C CA . ILE B 1 255 ? -8.867 6.316 23.891 1 70.88 255 ILE B CA 1
ATOM 4329 C C . ILE B 1 255 ? -8.078 7.477 24.5 1 70.88 255 ILE B C 1
ATOM 4331 O O . ILE B 1 255 ? -7.512 7.352 25.578 1 70.88 255 ILE B O 1
ATOM 4335 N N . LEU B 1 256 ? -8.016 8.617 23.75 1 68.81 256 LEU B N 1
ATOM 4336 C CA . LEU B 1 256 ? -7.309 9.789 24.25 1 68.81 256 LEU B CA 1
ATOM 4337 C C . LEU B 1 256 ? -8.281 10.797 24.859 1 68.81 256 LEU B C 1
ATOM 4339 O O . LEU B 1 256 ? -9.062 11.422 24.141 1 68.81 256 LEU B O 1
ATOM 4343 N N . PRO B 1 257 ? -8.25 10.836 26.156 1 66.88 257 PRO B N 1
ATOM 4344 C CA . PRO B 1 257 ? -9.211 11.734 26.812 1 66.88 257 PRO B CA 1
ATOM 4345 C C . PRO B 1 257 ? -9.164 13.156 26.25 1 66.88 257 PRO B C 1
ATOM 4347 O O . PRO B 1 257 ? -8.102 13.781 26.234 1 66.88 257 PRO B O 1
ATOM 4350 N N . GLY B 1 258 ? -10.242 13.594 25.781 1 62.94 258 GLY B N 1
ATOM 4351 C CA . GLY B 1 258 ? -10.367 14.953 25.281 1 62.94 258 GLY B CA 1
ATOM 4352 C C . GLY B 1 258 ? -9.891 15.102 23.844 1 62.94 258 GLY B C 1
ATOM 4353 O O . GLY B 1 258 ? -10.125 16.125 23.203 1 62.94 258 GLY B O 1
ATOM 4354 N N . HIS B 1 259 ? -9.211 14.047 23.328 1 68.94 259 HIS B N 1
ATOM 4355 C CA . HIS B 1 259 ? -8.578 14.195 22.031 1 68.94 259 HIS B CA 1
ATOM 4356 C C . HIS B 1 259 ? -9.141 13.195 21.016 1 68.94 259 HIS B C 1
ATOM 4358 O O . HIS B 1 259 ? -8.75 13.203 19.859 1 68.94 259 HIS B O 1
ATOM 4364 N N . GLY B 1 260 ? -10.016 12.484 21.516 1 79.62 260 GLY B N 1
ATOM 4365 C CA . GLY B 1 260 ? -10.539 11.484 20.594 1 79.62 260 GLY B CA 1
ATOM 4366 C C . GLY B 1 260 ? -9.648 10.266 20.484 1 79.62 260 GLY B C 1
ATOM 4367 O O . GLY B 1 260 ? -9.156 9.742 21.484 1 79.62 260 GLY B O 1
ATOM 4368 N N . GLY B 1 261 ? -9.43 9.805 19.328 1 86.88 261 GLY B N 1
ATOM 4369 C CA . GLY B 1 261 ? -8.594 8.641 19.109 1 86.88 261 GLY B CA 1
ATOM 4370 C C . GLY B 1 261 ? -7.211 8.984 18.594 1 86.88 261 GLY B C 1
ATOM 4371 O O . GLY B 1 261 ? -6.938 10.141 18.266 1 86.88 261 GLY B O 1
ATOM 4372 N N . MET B 1 262 ? -6.332 8.023 18.641 1 90 262 MET B N 1
ATOM 4373 C CA . MET B 1 262 ? -4.984 8.188 18.109 1 90 262 MET B CA 1
ATOM 4374 C C . MET B 1 262 ? -5.027 8.516 16.625 1 90 262 MET B C 1
ATOM 4376 O O . MET B 1 262 ? -4.285 9.375 16.141 1 90 262 MET B O 1
ATOM 4380 N N . LEU B 1 263 ? -5.895 7.812 15.945 1 92.31 263 LEU B N 1
ATOM 4381 C CA . LEU B 1 263 ? -6.027 8.039 14.516 1 92.31 263 LEU B CA 1
ATOM 4382 C C . LEU B 1 263 ? -6.449 9.477 14.227 1 92.31 263 LEU B C 1
ATOM 4384 O O . LEU B 1 263 ? -6.023 10.062 13.227 1 92.31 263 LEU B O 1
ATOM 4388 N N . ASP B 1 264 ? -7.223 10.086 15.094 1 91.56 264 ASP B N 1
ATOM 4389 C CA . ASP B 1 264 ? -7.672 11.469 14.945 1 91.56 264 ASP B CA 1
ATOM 4390 C C . ASP B 1 264 ? -6.504 12.438 15.086 1 91.56 264 ASP B C 1
ATOM 4392 O O . ASP B 1 264 ? -6.523 13.523 14.5 1 91.56 264 ASP B O 1
ATOM 4396 N N . ARG B 1 265 ? -5.543 11.977 15.758 1 89.12 265 ARG B N 1
ATOM 4397 C CA . ARG B 1 265 ? -4.422 12.859 16.062 1 89.12 265 ARG B CA 1
ATOM 4398 C C . ARG B 1 265 ? -3.367 12.812 14.969 1 89.12 265 ARG B C 1
ATOM 4400 O O . ARG B 1 265 ? -2.533 13.711 14.859 1 89.12 265 ARG B O 1
ATOM 4407 N N . ILE B 1 266 ? -3.443 11.781 14.18 1 93.12 266 ILE B N 1
ATOM 4408 C CA . ILE B 1 266 ? -2.352 11.633 13.227 1 93.12 266 ILE B CA 1
ATOM 4409 C C . ILE B 1 266 ? -2.91 11.594 11.805 1 93.12 266 ILE B C 1
ATOM 4411 O O . ILE B 1 266 ? -2.191 11.266 10.859 1 93.12 266 ILE B O 1
ATOM 4415 N N . ASP B 1 267 ? -4.125 11.844 11.594 1 94.19 267 ASP B N 1
ATOM 4416 C CA . ASP B 1 267 ? -4.785 11.68 10.305 1 94.19 267 ASP B CA 1
ATOM 4417 C C . ASP B 1 267 ? -4.117 12.539 9.234 1 94.19 267 ASP B C 1
ATOM 4419 O O . ASP B 1 267 ? -3.846 12.062 8.125 1 94.19 267 ASP B O 1
ATOM 4423 N N . GLY B 1 268 ? -3.832 13.797 9.57 1 94.94 268 GLY B N 1
ATOM 4424 C CA . GLY B 1 268 ? -3.121 14.641 8.633 1 94.94 268 GLY B CA 1
ATOM 4425 C C . GLY B 1 268 ? -1.657 14.273 8.484 1 94.94 268 GLY B C 1
ATOM 4426 O O . GLY B 1 268 ? -1.122 14.273 7.371 1 94.94 268 GLY B O 1
ATOM 4427 N N . LEU B 1 269 ? -1.062 13.914 9.555 1 95.38 269 LEU B N 1
ATOM 4428 C CA . LEU B 1 269 ? 0.355 13.57 9.609 1 95.38 269 LEU B CA 1
ATOM 4429 C C . LEU B 1 269 ? 0.664 12.391 8.688 1 95.38 269 LEU B C 1
ATOM 4431 O O . LEU B 1 269 ? 1.75 12.32 8.109 1 95.38 269 LEU B O 1
ATOM 4435 N N . LEU B 1 270 ? -0.256 11.508 8.531 1 97 270 LEU B N 1
ATOM 4436 C CA . LEU B 1 270 ? -0.058 10.266 7.785 1 97 270 LEU B CA 1
ATOM 4437 C C . LEU B 1 270 ? 0.308 10.562 6.336 1 97 270 LEU B C 1
ATOM 4439 O O . LEU B 1 270 ? 1.124 9.852 5.742 1 97 270 LEU B O 1
ATOM 4443 N N . LEU B 1 271 ? -0.213 11.578 5.797 1 97.38 271 LEU B N 1
ATOM 4444 C CA . LEU B 1 271 ? 0.098 11.898 4.41 1 97.38 271 LEU B CA 1
ATOM 4445 C C . LEU B 1 271 ? 1.245 12.906 4.328 1 97.38 271 LEU B C 1
ATOM 4447 O O . LEU B 1 271 ? 2.041 12.867 3.387 1 97.38 271 LEU B O 1
ATOM 4451 N N . VAL B 1 272 ? 1.374 13.734 5.285 1 98.06 272 VAL B N 1
ATOM 4452 C CA . VAL B 1 272 ? 2.385 14.789 5.254 1 98.06 272 VAL B CA 1
ATOM 4453 C C . VAL B 1 272 ? 3.775 14.172 5.387 1 98.06 272 VAL B C 1
ATOM 4455 O O . VAL B 1 272 ? 4.715 14.594 4.707 1 98.06 272 VAL B O 1
ATOM 4458 N N . VAL B 1 273 ? 3.885 13.164 6.164 1 97.19 273 VAL B N 1
ATOM 4459 C CA . VAL B 1 273 ? 5.184 12.594 6.504 1 97.19 273 VAL B CA 1
ATOM 4460 C C . VAL B 1 273 ? 5.855 12.047 5.242 1 97.19 273 VAL B C 1
ATOM 4462 O O . VAL B 1 273 ? 6.98 12.43 4.918 1 97.19 273 VAL B O 1
ATOM 4465 N N . PRO B 1 274 ? 5.184 11.234 4.516 1 96.94 274 PRO B N 1
ATOM 4466 C CA . PRO B 1 274 ? 5.848 10.734 3.311 1 96.94 274 PRO B CA 1
ATOM 4467 C C . PRO B 1 274 ? 6.047 11.82 2.254 1 96.94 274 PRO B C 1
ATOM 4469 O O . PRO B 1 274 ? 7.055 11.82 1.545 1 96.94 274 PRO B O 1
ATOM 4472 N N . ILE B 1 275 ? 5.184 12.711 2.141 1 97.12 275 ILE B N 1
ATOM 4473 C CA . ILE B 1 275 ? 5.309 13.75 1.126 1 97.12 275 ILE B CA 1
ATOM 4474 C C . ILE B 1 275 ? 6.422 14.719 1.519 1 97.12 275 ILE B C 1
ATOM 4476 O O . ILE B 1 275 ? 7.117 15.258 0.654 1 97.12 275 ILE B O 1
ATOM 4480 N N . TRP B 1 276 ? 6.531 14.938 2.82 1 97.5 276 TRP B N 1
ATOM 4481 C CA . TRP B 1 276 ? 7.645 15.742 3.32 1 97.5 276 TRP B CA 1
ATOM 4482 C C . TRP B 1 276 ? 8.984 15.164 2.859 1 97.5 276 TRP B C 1
ATOM 4484 O O . TRP B 1 276 ? 9.82 15.891 2.322 1 97.5 276 TRP B O 1
ATOM 4494 N N . TYR B 1 277 ? 9.188 13.938 3.031 1 95.88 277 TYR B N 1
ATOM 4495 C CA . TYR B 1 277 ? 10.414 13.273 2.598 1 95.88 277 TYR B CA 1
ATOM 4496 C C . TYR B 1 277 ? 10.586 13.383 1.087 1 95.88 277 TYR B C 1
ATOM 4498 O O . TYR B 1 277 ? 11.68 13.648 0.599 1 95.88 277 TYR B O 1
ATOM 4506 N N . PHE B 1 278 ? 9.531 13.172 0.424 1 94.56 278 PHE B N 1
ATOM 4507 C CA . PHE B 1 278 ? 9.562 13.242 -1.032 1 94.56 278 PHE B CA 1
ATOM 4508 C C . PHE B 1 278 ? 10.008 14.625 -1.496 1 94.56 278 PHE B C 1
ATOM 4510 O O . PHE B 1 278 ? 10.812 14.742 -2.422 1 94.56 278 PHE B O 1
ATOM 4517 N N . MET B 1 279 ? 9.516 15.609 -0.894 1 95 279 MET B N 1
ATOM 4518 C CA . MET B 1 279 ? 9.844 16.984 -1.269 1 95 279 MET B CA 1
ATOM 4519 C C . MET B 1 279 ? 11.305 17.297 -0.949 1 95 279 MET B C 1
ATOM 4521 O O . MET B 1 279 ? 11.961 18.031 -1.694 1 95 279 MET B O 1
ATOM 4525 N N . LEU B 1 280 ? 11.805 16.781 0.183 1 95.06 280 LEU B N 1
ATOM 4526 C CA . LEU B 1 280 ? 13.219 16.938 0.509 1 95.06 280 LEU B CA 1
ATOM 4527 C C . LEU B 1 280 ? 14.102 16.375 -0.601 1 95.06 280 LEU B C 1
ATOM 4529 O O . LEU B 1 280 ? 15.086 17.016 -0.996 1 95.06 280 LEU B O 1
ATOM 4533 N N . ARG B 1 281 ? 13.703 15.258 -1.087 1 91.44 281 ARG B N 1
ATOM 4534 C CA . ARG B 1 281 ? 14.469 14.602 -2.137 1 91.44 281 ARG B CA 1
ATOM 4535 C C . ARG B 1 281 ? 14.328 15.344 -3.463 1 91.44 281 ARG B C 1
ATOM 4537 O O . ARG B 1 281 ? 15.289 15.438 -4.23 1 91.44 281 ARG B O 1
ATOM 4544 N N . LEU B 1 282 ? 13.188 15.812 -3.732 1 88.38 282 LEU B N 1
ATOM 4545 C CA . LEU B 1 282 ? 12.914 16.516 -4.98 1 88.38 282 LEU B CA 1
ATOM 4546 C C . LEU B 1 282 ? 13.703 17.812 -5.062 1 88.38 282 LEU B C 1
ATOM 4548 O O . LEU B 1 282 ? 14.195 18.188 -6.129 1 88.38 282 LEU B O 1
ATOM 4552 N N . PHE B 1 283 ? 13.812 18.469 -3.889 1 91.12 283 PHE B N 1
ATOM 4553 C CA . PHE B 1 283 ? 14.492 19.766 -3.859 1 91.12 283 PHE B CA 1
ATOM 4554 C C . PHE B 1 283 ? 15.984 19.578 -3.574 1 91.12 283 PHE B C 1
ATOM 4556 O O . PHE B 1 283 ? 16.703 20.562 -3.412 1 91.12 283 PHE B O 1
ATOM 4563 N N . TRP B 1 284 ? 16.406 18.391 -3.537 1 85.06 284 TRP B N 1
ATOM 4564 C CA . TRP B 1 284 ? 17.797 18.047 -3.297 1 85.06 284 TRP B CA 1
ATOM 4565 C C . TRP B 1 284 ? 18.297 18.719 -2.02 1 85.06 284 TRP B C 1
ATOM 4567 O O . TRP B 1 284 ? 19.359 19.359 -2.02 1 8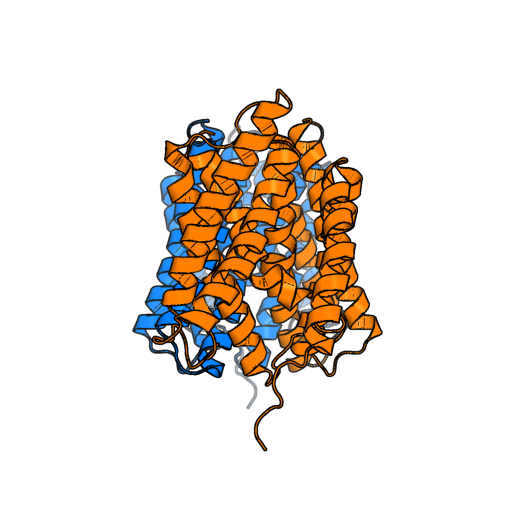5.06 284 TRP B O 1
ATOM 4577 N N . ILE B 1 285 ? 17.469 18.703 -1.053 1 87.44 285 ILE B N 1
ATOM 4578 C CA . ILE B 1 285 ? 17.875 19.188 0.261 1 87.44 285 ILE B CA 1
ATOM 4579 C C . ILE B 1 285 ? 18.625 18.094 1.01 1 87.44 285 ILE B C 1
ATOM 4581 O O . ILE B 1 285 ? 18.203 16.922 1.014 1 87.44 285 ILE B O 1
#